Protein AF-A0A6P8B166-F1 (afdb_monomer_lite)

Sequence (391 aa):
MSSTETNGSGGVQPSQIFTATVAKPMTPKIVEPETPLGTGPDGIRLGSATDNTTDNTTAATTTEKQEQKETHPPATSTSTDAAAAATPKPNPPSAQLVPLTYYPLETQATLNRNLRRVTGKPYAKYFHTALHIYSDATEAIRSPMPQSGYLAPRQASKLLDRGHHAHENGWMELEDGGAYVASRTRFGRDVTGEMIRWWFWWHSLESERYALWFPHCHTRVVLASGAADRARLEDRSVPHVRKWLGVTHRVTEHIGAKELSVHLRFVDPALYGLPWDKLQAAGYEAAVCAEVRDGWEPRLKIGDFVHLWRRDPVTDELELRSRYWFGNEVRLDLPFGFKIPLDLPARLLGIKKMRAGASLAYEHFIHDQTEFTNLASFLPALYADWKAGKL

Secondary structure (DSSP, 8-state):
----------------------PPP---------------GGG--TT---------------------------------------PPPPPPPPP-EEE-----HHHHHHHHHHHHHHTTSTTGGG-----EEEHHHHHHTTSPPPGGG---GGGGGGGGSSS--S-SSEEEE-TTS-EEEEEEEEEESS--HHHHHHHHHHGGG-HHHHHHH-TTTEEEEEEPTTS--HHHHH-TTS-GGGGTTT-EEEEEEEETTEEEEEEEEEE-GGGGT--HHHHHHTTEEEEEEEEEEESS-TTEEEEEEEEEEEE-TTT--EEEEEEEEEEEEEEEE-GGG-EEE-HHHHHHTTHHHHHHSHHHHHHHHHHHHHHHHHHHHHHHHHHHHHHTT--

Organism: Pyricularia grisea (NCBI:txid148305)

Foldseek 3Di:
DDDDDDDDDDDDDDDDDPPPDPDDDDDPPPPPPPLPQFCFAVNNGDPDPDDDDDDDDDDDDDDDDDDDDDDDDDDDDDDDDPDDPDDPDPDPPDWDKDWDDDAAPQLVVLLVVLLVVLPPPLCSVLQDPGFIFTPVLVVQLPDADDPQLDDDLLRCLCVLPPDDDPPQAHKAQDPLLAIKGHHKEWLFQLDFLQLVLQLQLVQQVFQSSVCSLPSRWWRDKHWDPPQDDVVLSPDPVRRSCVRQAQTWIWTWTDLHNDIATKIWGWYGCVSSVCRNVSLVVSQWRHKTKTFIAHNVQRQWGFWIKIWTWGQDPPRSITMIIMMIIGLPQTWGQDPPRDIGGCSVVCSVVSVSNVPHHPSSRSSVSVVCRGSVNSCSVCSSVVVVCVVVVSD

Radius of gyration: 29.41 Å; chains: 1; bounding box: 62×79×112 Å

InterPro domains:
  IPR041526 DAPG hydrolase, PhiG domain [PF18089] (155-384)

Structure (mmCIF, N/CA/C/O backbone):
data_AF-A0A6P8B166-F1
#
_entry.id   AF-A0A6P8B166-F1
#
loop_
_atom_site.group_PDB
_atom_site.id
_atom_site.type_symbol
_atom_site.label_atom_id
_atom_site.label_alt_id
_atom_site.label_comp_id
_atom_site.label_asym_id
_atom_site.label_entity_id
_atom_site.label_seq_id
_atom_site.pdbx_PDB_ins_code
_atom_site.Cartn_x
_atom_site.Cartn_y
_atom_site.Cartn_z
_atom_site.occupancy
_atom_site.B_iso_or_equiv
_atom_site.auth_seq_id
_atom_site.auth_comp_id
_atom_site.auth_asym_id
_atom_site.auth_atom_id
_atom_site.pdbx_PDB_model_num
ATOM 1 N N . MET A 1 1 ? 1.717 21.945 -87.895 1.00 34.59 1 MET A N 1
ATOM 2 C CA . MET A 1 1 ? 1.555 21.281 -89.207 1.00 34.59 1 MET A CA 1
ATOM 3 C C . MET A 1 1 ? 0.876 19.947 -88.915 1.00 34.59 1 MET A C 1
ATOM 5 O O . MET A 1 1 ? 1.414 19.232 -88.086 1.00 34.59 1 MET A O 1
ATOM 9 N N . SER A 1 2 ? -0.442 19.847 -89.151 1.00 33.91 2 SER A N 1
ATOM 10 C CA . SER A 1 2 ? -1.089 18.998 -90.189 1.00 33.91 2 SER A CA 1
ATOM 11 C C . SER A 1 2 ? -0.674 17.513 -90.084 1.00 33.91 2 SER A C 1
ATOM 13 O O . SER A 1 2 ? 0.518 17.250 -90.034 1.00 33.91 2 SER A O 1
ATOM 15 N N . SER A 1 3 ? -1.536 16.488 -90.049 1.00 34.38 3 SER A N 1
ATOM 16 C CA . SER A 1 3 ? -2.859 16.302 -90.674 1.00 34.38 3 SER A CA 1
ATOM 17 C C . SER A 1 3 ? -3.545 15.030 -90.111 1.00 34.38 3 SER A C 1
ATOM 19 O O . SER A 1 3 ? -2.839 14.137 -89.658 1.00 34.38 3 SER A O 1
ATOM 21 N N . THR A 1 4 ? -4.889 15.000 -90.162 1.00 38.91 4 THR A N 1
ATOM 22 C CA . THR A 1 4 ? -5.850 13.905 -90.517 1.00 38.91 4 THR A CA 1
ATOM 23 C C . THR A 1 4 ? -5.433 12.418 -90.397 1.00 38.91 4 THR A C 1
ATOM 25 O O . THR A 1 4 ? -4.343 12.049 -90.799 1.00 38.91 4 THR A O 1
ATOM 28 N N . GLU A 1 5 ? -6.267 11.488 -89.903 1.00 32.88 5 GLU A N 1
ATOM 29 C CA . GLU A 1 5 ? -7.424 10.886 -90.612 1.00 32.88 5 GLU A CA 1
ATOM 30 C C . GLU A 1 5 ? -8.341 10.019 -89.698 1.00 32.88 5 GLU A C 1
ATOM 32 O O . GLU A 1 5 ? -8.107 9.842 -88.506 1.00 32.88 5 GLU A O 1
ATOM 37 N N . THR A 1 6 ? -9.428 9.528 -90.300 1.00 34.91 6 THR A N 1
ATOM 38 C CA . THR A 1 6 ? -10.750 9.131 -89.788 1.00 34.91 6 THR A CA 1
ATOM 39 C C . THR A 1 6 ? -11.013 7.630 -89.543 1.00 34.91 6 THR A C 1
ATOM 41 O O . THR A 1 6 ? -10.489 6.785 -90.253 1.00 34.91 6 THR A O 1
ATOM 44 N N . ASN A 1 7 ? -11.998 7.381 -88.661 1.00 34.12 7 ASN A N 1
ATOM 45 C CA . ASN A 1 7 ? -13.066 6.353 -88.625 1.00 34.12 7 ASN A CA 1
ATOM 46 C C . ASN A 1 7 ? -12.786 4.833 -88.674 1.00 34.12 7 ASN A C 1
ATOM 48 O O . ASN A 1 7 ? -12.279 4.287 -89.645 1.00 34.12 7 ASN A O 1
ATOM 52 N N . GLY A 1 8 ? -13.392 4.129 -87.705 1.00 30.88 8 GLY A N 1
ATOM 53 C CA . GLY A 1 8 ? -13.735 2.706 -87.778 1.00 30.88 8 GLY A CA 1
ATOM 54 C C . GLY A 1 8 ? -14.764 2.319 -86.708 1.00 30.88 8 GLY A C 1
ATOM 55 O O . GLY A 1 8 ? -14.473 2.357 -85.517 1.00 30.88 8 GLY A O 1
ATOM 56 N N . SER A 1 9 ? -15.982 1.988 -87.139 1.00 34.56 9 SER A N 1
ATOM 57 C CA . SER A 1 9 ? -17.125 1.576 -86.318 1.00 34.56 9 SER A CA 1
ATOM 58 C C . SER A 1 9 ? -16.973 0.156 -85.763 1.00 34.56 9 SER A C 1
ATOM 60 O O . SER A 1 9 ? -16.690 -0.767 -86.524 1.00 34.56 9 SER A O 1
ATOM 62 N N . GLY A 1 10 ? -17.293 -0.046 -84.485 1.00 32.69 10 GLY A N 1
ATOM 63 C CA . GLY A 1 10 ? -17.476 -1.370 -83.890 1.00 32.69 10 GLY A CA 1
ATOM 64 C C . GLY A 1 10 ? -18.588 -1.322 -82.850 1.00 32.69 10 GLY A C 1
ATOM 65 O O . GLY A 1 10 ? -18.404 -0.768 -81.771 1.00 32.69 10 GLY A O 1
ATOM 66 N N . GLY A 1 11 ? -19.759 -1.857 -83.199 1.00 36.03 11 GLY A N 1
ATOM 67 C CA . GLY A 1 11 ? -20.868 -2.027 -82.268 1.00 36.03 11 GLY A CA 1
ATOM 68 C C . GLY A 1 11 ? -20.544 -3.097 -81.229 1.00 36.03 11 GLY A C 1
ATOM 69 O O . GLY A 1 11 ? -20.101 -4.190 -81.577 1.00 36.03 11 GLY A O 1
ATOM 70 N N . VAL A 1 12 ? -20.797 -2.788 -79.958 1.00 37.41 12 VAL A N 1
ATOM 71 C CA . VAL A 1 12 ? -20.789 -3.758 -78.861 1.00 37.41 12 VAL A CA 1
ATOM 72 C C . VAL A 1 12 ? -22.050 -3.542 -78.022 1.00 37.41 12 VAL A C 1
ATOM 74 O O . VAL A 1 12 ? -22.443 -2.416 -77.730 1.00 37.41 12 VAL A O 1
ATOM 77 N N . GLN A 1 13 ? -22.700 -4.666 -77.733 1.00 38.34 13 GLN A N 1
ATOM 78 C CA . GLN A 1 13 ? -23.962 -4.877 -77.021 1.00 38.34 13 GLN A CA 1
ATOM 79 C C . GLN A 1 13 ? -24.104 -4.087 -75.702 1.00 38.34 13 GLN A C 1
ATOM 81 O O . GLN A 1 13 ? -23.103 -3.859 -75.023 1.00 38.34 13 GLN A O 1
ATOM 86 N N . PRO A 1 14 ? -25.335 -3.736 -75.276 1.00 38.47 14 PRO A N 1
ATOM 87 C CA . PRO A 1 14 ? -25.557 -3.117 -73.976 1.00 38.47 14 PRO A CA 1
ATOM 88 C C . PRO A 1 14 ? -25.315 -4.127 -72.844 1.00 38.47 14 PRO A C 1
ATOM 90 O O . PRO A 1 14 ? -26.039 -5.109 -72.683 1.00 38.47 14 PRO A O 1
ATOM 93 N N . SER A 1 15 ? -24.281 -3.861 -72.049 1.00 36.47 15 SER A N 1
ATOM 94 C CA . SER A 1 15 ? -23.961 -4.571 -70.812 1.00 36.47 15 SER A CA 1
ATOM 95 C C . SER A 1 15 ? -25.084 -4.409 -69.784 1.00 36.47 15 SER A C 1
ATOM 97 O O . SER A 1 15 ? -25.617 -3.317 -69.589 1.00 36.47 15 SER A O 1
ATOM 99 N N . GLN A 1 16 ? -25.425 -5.509 -69.115 1.00 37.88 16 GLN A N 1
ATOM 100 C CA . GLN A 1 16 ? -26.451 -5.595 -68.080 1.00 37.88 16 GLN A CA 1
ATOM 101 C C . GLN A 1 16 ? -26.250 -4.547 -66.974 1.00 37.88 16 GLN A C 1
ATOM 103 O O . GLN A 1 16 ? -25.177 -4.440 -66.379 1.00 37.88 16 GLN A O 1
ATOM 108 N N . ILE A 1 17 ? -27.317 -3.808 -66.669 1.00 35.22 17 ILE A N 1
ATOM 109 C CA . ILE A 1 17 ? -27.410 -2.955 -65.485 1.00 35.22 17 ILE A CA 1
ATOM 110 C C . ILE A 1 17 ? -27.415 -3.883 -64.264 1.00 35.22 17 ILE A C 1
ATOM 112 O O . ILE A 1 17 ? -28.421 -4.523 -63.966 1.00 35.22 17 ILE A O 1
ATOM 116 N N . PHE A 1 18 ? -26.284 -3.971 -63.564 1.00 32.66 18 PHE A N 1
ATOM 117 C CA . PHE A 1 18 ? -26.239 -4.546 -62.225 1.00 32.66 18 PHE A CA 1
ATOM 118 C C . PHE A 1 18 ? -26.915 -3.571 -61.260 1.00 32.66 18 PHE A C 1
ATOM 120 O O . PHE A 1 18 ? -26.363 -2.529 -60.906 1.00 32.66 18 PHE A O 1
ATOM 127 N N . THR A 1 19 ? -28.121 -3.912 -60.819 1.00 33.31 19 THR A N 1
ATOM 128 C CA . THR A 1 19 ? -28.750 -3.317 -59.641 1.00 33.31 19 THR A CA 1
ATOM 129 C C . THR A 1 19 ? -27.876 -3.640 -58.429 1.00 33.31 19 THR A C 1
ATOM 131 O O . THR A 1 19 ? -27.878 -4.761 -57.925 1.00 33.31 19 THR A O 1
ATOM 134 N N . ALA A 1 20 ? -27.084 -2.670 -57.974 1.00 33.62 20 ALA A N 1
ATOM 135 C CA . ALA A 1 20 ? -26.345 -2.784 -56.727 1.00 33.62 20 ALA A CA 1
ATOM 136 C C . ALA A 1 20 ? -27.331 -2.669 -55.558 1.00 33.62 20 ALA A C 1
ATOM 138 O O . ALA A 1 20 ? -27.774 -1.579 -55.194 1.00 33.62 20 ALA A O 1
ATOM 139 N N . THR A 1 21 ? -27.698 -3.805 -54.971 1.00 37.28 21 THR A N 1
ATOM 140 C CA . THR A 1 21 ? -28.404 -3.845 -53.691 1.00 37.28 21 THR A CA 1
ATOM 141 C C . THR A 1 21 ? -27.477 -3.262 -52.626 1.00 37.28 21 THR A C 1
ATOM 143 O O . THR A 1 21 ? -26.440 -3.845 -52.314 1.00 37.28 21 THR A O 1
ATOM 146 N N . VAL A 1 22 ? -27.829 -2.097 -52.077 1.00 38.44 22 VAL A N 1
ATOM 147 C CA . VAL A 1 22 ? -27.116 -1.487 -50.947 1.00 38.44 22 VAL A CA 1
ATOM 148 C C . VAL A 1 22 ? -27.220 -2.437 -49.756 1.00 38.44 22 VAL A C 1
ATOM 150 O O . VAL A 1 22 ? -28.282 -2.587 -49.150 1.00 38.44 22 VAL A O 1
ATOM 153 N N . ALA A 1 23 ? -26.117 -3.113 -49.439 1.00 39.59 23 ALA A N 1
ATOM 154 C CA . ALA A 1 23 ? -26.010 -3.906 -48.229 1.00 39.59 23 ALA A CA 1
ATOM 155 C C . ALA A 1 23 ? -26.160 -2.980 -47.013 1.00 39.59 23 ALA A C 1
ATOM 157 O O . ALA A 1 23 ? -25.505 -1.941 -46.913 1.00 39.59 23 ALA A O 1
ATOM 158 N N . LYS A 1 24 ? -27.048 -3.364 -46.092 1.00 42.44 24 LYS A N 1
ATOM 159 C CA . LYS A 1 24 ? -27.227 -2.714 -44.789 1.00 42.44 24 LYS A CA 1
ATOM 160 C C . LYS A 1 24 ? -25.854 -2.595 -44.104 1.00 42.44 24 LYS A C 1
ATOM 162 O O . LYS A 1 24 ? -25.122 -3.587 -44.111 1.00 42.44 24 LYS A O 1
ATOM 167 N N . PRO A 1 25 ? -25.493 -1.446 -43.504 1.00 34.75 25 PRO A N 1
ATOM 168 C CA . PRO A 1 25 ? -24.218 -1.321 -42.812 1.00 34.75 25 PRO A CA 1
ATOM 169 C C . PRO A 1 25 ? -24.157 -2.370 -41.698 1.00 34.75 25 PRO A C 1
ATOM 171 O O . PRO A 1 25 ? -24.988 -2.369 -40.788 1.00 34.75 25 PRO A O 1
ATOM 174 N N . MET A 1 26 ? -23.200 -3.297 -41.798 1.00 35.38 26 MET A N 1
ATOM 175 C CA . MET A 1 26 ? -22.862 -4.188 -40.695 1.00 35.38 26 MET A CA 1
ATOM 176 C C . MET A 1 26 ? -22.307 -3.314 -39.580 1.00 35.38 26 MET A C 1
ATOM 178 O O . MET A 1 26 ? -21.209 -2.772 -39.692 1.00 35.38 26 MET A O 1
ATOM 182 N N . THR A 1 27 ? -23.080 -3.165 -38.509 1.00 38.72 27 THR A N 1
ATOM 183 C CA . THR A 1 27 ? -22.590 -2.627 -37.248 1.00 38.72 27 THR A CA 1
ATOM 184 C C . THR A 1 27 ? -21.382 -3.475 -36.846 1.00 38.72 27 THR A C 1
ATOM 186 O O . THR A 1 27 ? -21.547 -4.690 -36.678 1.00 38.72 27 THR A O 1
ATOM 189 N N . PRO A 1 28 ? -20.167 -2.910 -36.735 1.00 33.69 28 PRO A N 1
ATOM 190 C CA . PRO A 1 28 ? -19.039 -3.678 -36.246 1.00 33.69 28 PRO A CA 1
ATOM 191 C C . PRO A 1 28 ? -19.404 -4.152 -34.841 1.00 33.69 28 PRO A C 1
ATOM 193 O O . PRO A 1 28 ? -19.696 -3.342 -33.960 1.00 33.69 28 PRO A O 1
ATOM 196 N N . LYS A 1 29 ? -19.447 -5.474 -34.640 1.00 33.88 29 LYS A N 1
ATOM 197 C CA . LYS A 1 29 ? -19.481 -6.034 -33.292 1.00 33.88 29 LYS A CA 1
ATOM 198 C C . LYS A 1 29 ? -18.194 -5.576 -32.625 1.00 33.88 29 LYS A C 1
ATOM 200 O O . LYS A 1 29 ? -17.115 -6.051 -32.970 1.00 33.88 29 LYS A O 1
ATOM 205 N N . ILE A 1 30 ? -18.329 -4.618 -31.717 1.00 37.41 30 ILE A N 1
ATOM 206 C CA . ILE A 1 30 ? -17.303 -4.281 -30.744 1.00 37.41 30 ILE A CA 1
ATOM 207 C C . ILE A 1 30 ? -17.119 -5.560 -29.933 1.00 37.41 30 ILE A C 1
ATOM 209 O O . ILE A 1 30 ? -17.937 -5.891 -29.080 1.00 37.41 30 ILE A O 1
ATOM 213 N N . VAL A 1 31 ? -16.105 -6.342 -30.289 1.00 35.16 31 VAL A N 1
ATOM 214 C CA . VAL A 1 31 ? -15.604 -7.386 -29.408 1.00 35.16 31 VAL A CA 1
ATOM 215 C C . VAL A 1 31 ? -14.833 -6.621 -28.349 1.00 35.16 31 VAL A C 1
ATOM 217 O O . VAL A 1 31 ? -13.711 -6.173 -28.587 1.00 35.16 31 VAL A O 1
ATOM 220 N N . GLU A 1 32 ? -15.499 -6.361 -27.226 1.00 36.31 32 GLU A N 1
ATOM 221 C CA . GLU A 1 32 ? -14.821 -5.891 -26.028 1.00 36.31 32 GLU A CA 1
ATOM 222 C C . GLU A 1 32 ? -13.654 -6.852 -25.761 1.00 36.31 32 GLU A C 1
ATOM 224 O O . GLU A 1 32 ? -13.850 -8.070 -25.819 1.00 36.31 32 GLU A O 1
ATOM 229 N N . PRO A 1 33 ? -12.427 -6.362 -25.522 1.00 31.62 33 PRO A N 1
ATOM 230 C CA . PRO A 1 33 ? -11.388 -7.237 -25.021 1.00 31.62 33 PRO A CA 1
ATOM 231 C C . PRO A 1 33 ? -11.876 -7.755 -23.669 1.00 31.62 33 PRO A C 1
ATOM 233 O O . PRO A 1 33 ? -11.967 -6.988 -22.709 1.00 31.62 33 PRO A O 1
ATOM 236 N N . GLU A 1 34 ? -12.228 -9.039 -23.609 1.00 37.00 34 GLU A N 1
ATOM 237 C CA . GLU A 1 34 ? -12.538 -9.706 -22.353 1.00 37.00 34 GLU A CA 1
ATOM 238 C C . GLU A 1 34 ? -11.286 -9.634 -21.479 1.00 37.00 34 GLU A C 1
ATOM 240 O O . GLU A 1 34 ? -10.325 -10.389 -21.635 1.00 37.00 34 GLU A O 1
ATOM 245 N N . THR A 1 35 ? -11.276 -8.671 -20.557 1.00 40.03 35 THR A N 1
ATOM 246 C CA . THR A 1 35 ? -10.473 -8.769 -19.341 1.00 40.03 35 THR A CA 1
ATOM 247 C C . THR A 1 35 ? -10.748 -10.163 -18.781 1.00 40.03 35 THR A C 1
ATOM 249 O O . THR A 1 35 ? -11.932 -10.484 -18.652 1.00 40.03 35 THR A O 1
ATOM 252 N N . PRO A 1 36 ? -9.736 -11.001 -18.485 1.00 41.47 36 PRO A N 1
ATOM 253 C CA . PRO A 1 36 ? -9.989 -12.325 -17.937 1.00 41.47 36 PRO A CA 1
ATOM 254 C C . PRO A 1 36 ? -10.938 -12.172 -16.752 1.00 41.47 36 PRO A C 1
ATOM 256 O O . PRO A 1 36 ? -10.601 -11.496 -15.778 1.00 41.47 36 PRO A O 1
ATOM 259 N N . LEU A 1 37 ? -12.152 -12.709 -16.894 1.00 49.22 37 LEU A N 1
ATOM 260 C CA . LEU A 1 37 ? -13.212 -12.640 -15.896 1.00 49.22 37 LEU A CA 1
ATOM 261 C C . LEU A 1 37 ? -12.778 -13.494 -14.703 1.00 49.22 37 LEU A C 1
ATOM 263 O O . LEU A 1 37 ? -13.140 -14.662 -14.574 1.00 49.22 37 LEU A O 1
ATOM 267 N N . GLY A 1 38 ? -11.934 -12.910 -13.855 1.00 55.28 38 GLY A N 1
ATOM 268 C CA . GLY A 1 38 ? -11.598 -13.445 -12.551 1.00 55.28 38 GLY A CA 1
ATOM 269 C C . GLY A 1 38 ? -12.845 -13.550 -11.688 1.00 55.28 38 GLY A C 1
ATOM 270 O O . GLY A 1 38 ? -13.886 -12.943 -11.951 1.00 55.28 38 GLY A O 1
ATOM 271 N N . THR A 1 39 ? -12.768 -14.361 -10.642 1.00 62.53 39 THR A N 1
ATOM 272 C CA . THR A 1 39 ? -13.801 -14.362 -9.610 1.00 62.53 39 THR A CA 1
ATOM 273 C C . THR A 1 39 ? -13.612 -13.218 -8.619 1.00 62.53 39 THR A C 1
ATOM 275 O O . THR A 1 39 ? -14.481 -13.046 -7.792 1.00 62.53 39 THR A O 1
ATOM 278 N N . GLY A 1 40 ? -12.525 -12.443 -8.673 1.00 67.50 40 GLY A N 1
ATOM 279 C CA . GLY A 1 40 ? -12.106 -11.512 -7.625 1.00 67.50 40 GLY A CA 1
ATOM 280 C C . GLY A 1 40 ? -11.800 -12.192 -6.283 1.00 67.50 40 GLY A C 1
ATOM 281 O O . GLY A 1 40 ? -12.029 -13.398 -6.127 1.00 67.50 40 GLY A O 1
ATOM 282 N N . PRO A 1 41 ? -11.239 -11.455 -5.304 1.00 69.19 41 PRO A N 1
ATOM 283 C CA . PRO A 1 41 ? -10.981 -11.992 -3.973 1.00 69.19 41 PRO A CA 1
ATOM 284 C C . PRO A 1 41 ? -12.269 -12.488 -3.305 1.00 69.19 41 PRO A C 1
ATOM 286 O O . PRO A 1 41 ? -13.332 -11.892 -3.464 1.00 69.19 41 PRO A O 1
ATOM 289 N N . ASP A 1 42 ? -12.174 -13.594 -2.573 1.00 74.12 42 ASP A N 1
ATOM 290 C CA . ASP A 1 42 ? -13.295 -14.354 -1.995 1.00 74.12 42 ASP A CA 1
ATOM 291 C C . ASP A 1 42 ? -14.365 -14.809 -3.010 1.00 74.12 42 ASP A C 1
ATOM 293 O O . ASP A 1 42 ? -15.489 -15.124 -2.630 1.00 74.12 42 ASP A O 1
ATOM 297 N N . GLY A 1 43 ? -14.050 -14.842 -4.307 1.00 70.25 43 GLY A N 1
ATOM 298 C CA . GLY A 1 43 ? -15.026 -15.202 -5.337 1.00 70.25 43 GLY A CA 1
ATOM 299 C C . GLY A 1 43 ? -15.989 -14.069 -5.729 1.00 70.25 43 GLY A C 1
ATOM 300 O O . GLY A 1 43 ? -16.907 -14.288 -6.520 1.00 70.25 43 GLY A O 1
ATOM 301 N N . ILE A 1 44 ? -15.762 -12.850 -5.223 1.00 74.44 44 ILE A N 1
ATOM 302 C CA . ILE A 1 44 ? -16.576 -11.660 -5.495 1.00 74.44 44 ILE A CA 1
ATOM 303 C C . ILE A 1 44 ? -16.127 -10.926 -6.767 1.00 74.44 44 ILE A C 1
ATOM 305 O O . ILE A 1 44 ? -15.071 -10.293 -6.807 1.00 74.44 44 ILE A O 1
ATOM 309 N N . ARG A 1 45 ? -17.000 -10.905 -7.781 1.00 72.06 45 ARG A N 1
ATOM 310 C CA . ARG A 1 45 ? -16.761 -10.226 -9.066 1.00 72.06 45 ARG A CA 1
ATOM 311 C C . ARG A 1 45 ? -17.160 -8.750 -9.072 1.00 72.06 45 ARG A C 1
ATOM 313 O O . ARG A 1 45 ? -18.158 -8.344 -8.474 1.00 72.06 45 ARG A O 1
ATOM 320 N N . LEU A 1 46 ? -16.432 -7.955 -9.860 1.00 64.25 46 LEU A N 1
ATOM 321 C CA . LEU A 1 46 ? -16.844 -6.600 -10.232 1.00 64.25 46 LEU A CA 1
ATOM 322 C C . LEU A 1 46 ? -18.193 -6.638 -10.966 1.00 64.25 46 LEU A C 1
ATOM 324 O O . LEU A 1 46 ? -18.353 -7.361 -11.944 1.00 64.25 46 LEU A O 1
ATOM 328 N N . GLY A 1 47 ? -19.161 -5.851 -10.494 1.00 53.31 47 GLY A N 1
ATOM 329 C CA . GLY A 1 47 ? -20.483 -5.743 -11.120 1.00 53.31 47 GLY A CA 1
ATOM 330 C C . GLY A 1 47 ? -21.474 -6.867 -10.793 1.00 53.31 47 GLY A C 1
ATOM 331 O O . GLY A 1 47 ? -22.628 -6.755 -11.199 1.00 53.31 47 GLY A O 1
ATOM 332 N N . SER A 1 48 ? -21.101 -7.905 -10.028 1.00 56.19 48 SER A N 1
ATOM 333 C CA . SER A 1 48 ? -22.094 -8.858 -9.512 1.00 56.19 48 SER A CA 1
ATOM 334 C C . SER A 1 48 ? -22.809 -8.250 -8.301 1.00 56.19 48 SER A C 1
ATOM 336 O O . SER A 1 48 ? -22.173 -7.789 -7.353 1.00 56.19 48 SER A O 1
ATOM 338 N N . ALA A 1 49 ? -24.141 -8.196 -8.329 1.00 48.25 49 ALA A N 1
ATOM 339 C CA . ALA A 1 49 ? -24.947 -7.676 -7.220 1.00 48.25 49 ALA A CA 1
ATOM 340 C C . ALA A 1 49 ? -25.324 -8.767 -6.198 1.00 48.25 49 ALA A C 1
ATOM 342 O O . ALA A 1 49 ? -25.888 -8.458 -5.154 1.00 48.25 49 ALA A O 1
ATOM 343 N N . THR A 1 50 ? -25.004 -10.033 -6.471 1.00 44.03 50 THR A N 1
ATOM 344 C CA . THR A 1 50 ? -25.535 -11.181 -5.728 1.00 44.03 50 THR A CA 1
ATOM 345 C C . THR A 1 50 ? -24.463 -12.228 -5.495 1.00 44.03 50 THR A C 1
ATOM 347 O O . THR A 1 50 ? -23.822 -12.643 -6.451 1.00 44.03 50 THR A O 1
ATOM 350 N N . ASP A 1 51 ? -24.323 -12.667 -4.247 1.00 38.59 51 ASP A N 1
ATOM 351 C CA . ASP A 1 51 ? -24.220 -14.092 -3.933 1.00 38.59 51 ASP A CA 1
ATOM 352 C C . ASP A 1 51 ? -25.005 -14.303 -2.639 1.00 38.59 51 ASP A C 1
ATOM 354 O O . ASP A 1 51 ? -24.549 -13.947 -1.553 1.00 38.59 51 ASP A O 1
ATOM 358 N N . ASN A 1 52 ? -26.233 -14.806 -2.780 1.00 32.59 52 ASN A N 1
ATOM 359 C CA . ASN A 1 52 ? -26.911 -15.455 -1.670 1.00 32.59 52 ASN A CA 1
ATOM 360 C C . ASN A 1 52 ? -26.261 -16.829 -1.516 1.00 32.59 52 ASN A C 1
ATOM 362 O O . ASN A 1 52 ? -26.137 -17.586 -2.475 1.00 32.59 52 ASN A O 1
ATOM 366 N N . THR A 1 53 ? -25.850 -17.130 -0.293 1.00 34.44 53 THR A N 1
ATOM 367 C CA . THR A 1 53 ? -25.439 -18.454 0.164 1.00 34.44 53 THR A CA 1
ATOM 368 C C . THR A 1 53 ? -26.445 -19.525 -0.232 1.00 34.44 53 THR A C 1
ATOM 370 O O . THR A 1 53 ? -27.609 -19.423 0.147 1.00 34.44 53 THR A O 1
ATOM 373 N N . THR A 1 54 ? -25.965 -20.559 -0.917 1.00 31.55 54 THR A N 1
ATOM 374 C CA . THR A 1 54 ? -26.094 -22.007 -0.651 1.00 31.55 54 THR A CA 1
ATOM 375 C C . THR A 1 54 ? -26.058 -22.745 -1.982 1.00 31.55 54 THR A C 1
ATOM 377 O O . THR A 1 54 ? -26.897 -22.499 -2.832 1.00 31.55 54 THR A O 1
ATOM 380 N N . ASP A 1 55 ? -25.108 -23.665 -2.144 1.00 28.14 55 ASP A N 1
ATOM 381 C CA . ASP A 1 55 ? -25.466 -24.959 -2.716 1.00 28.14 55 ASP A CA 1
ATOM 382 C C . ASP A 1 55 ? -24.502 -26.050 -2.247 1.00 28.14 55 ASP A C 1
ATOM 384 O O . ASP A 1 55 ? -23.326 -26.128 -2.603 1.00 28.14 55 ASP A O 1
ATOM 388 N N . ASN A 1 56 ? -25.064 -26.882 -1.374 1.00 32.56 56 ASN A N 1
ATOM 389 C CA . ASN A 1 56 ? -24.678 -28.260 -1.150 1.00 32.56 56 ASN A CA 1
ATOM 390 C C . ASN A 1 56 ? -25.114 -29.045 -2.389 1.00 32.56 56 ASN A C 1
ATOM 392 O O . ASN A 1 56 ? -26.314 -29.131 -2.646 1.00 32.56 56 ASN A O 1
ATOM 396 N N . THR A 1 57 ? -24.205 -29.707 -3.101 1.00 29.59 57 THR A N 1
ATOM 397 C CA . THR A 1 57 ? -24.599 -30.912 -3.845 1.00 29.59 57 THR A CA 1
ATOM 398 C C . THR A 1 57 ? -23.416 -31.852 -4.069 1.00 29.59 57 THR A C 1
ATOM 400 O O . THR A 1 57 ? -22.519 -31.615 -4.868 1.00 29.59 57 THR A O 1
ATOM 403 N N . THR A 1 58 ? -23.471 -32.937 -3.294 1.00 27.92 58 THR A N 1
ATOM 404 C CA . THR A 1 58 ? -23.234 -34.335 -3.683 1.00 27.92 58 THR A CA 1
ATOM 405 C C . THR A 1 58 ? -21.965 -34.699 -4.447 1.00 27.92 58 THR A C 1
ATOM 407 O O . THR A 1 58 ? -21.839 -34.515 -5.656 1.00 27.92 58 THR A O 1
ATOM 410 N N . ALA A 1 59 ? -21.115 -35.418 -3.715 1.00 28.34 59 ALA A N 1
ATOM 411 C CA . ALA A 1 59 ? -20.181 -36.402 -4.226 1.00 28.34 59 ALA A CA 1
ATOM 412 C C . ALA A 1 59 ? -20.849 -37.349 -5.241 1.00 28.34 59 ALA A C 1
ATOM 414 O O . ALA A 1 59 ? -21.833 -38.020 -4.925 1.00 28.34 59 ALA A O 1
ATOM 415 N N . ALA A 1 60 ? -20.265 -37.431 -6.435 1.00 27.62 60 ALA A N 1
ATOM 416 C CA . ALA A 1 60 ? -20.484 -38.519 -7.373 1.00 27.62 60 ALA A CA 1
ATOM 417 C C . ALA A 1 60 ? -19.250 -39.427 -7.352 1.00 27.62 60 ALA A C 1
ATOM 419 O O . ALA A 1 60 ? -18.178 -39.098 -7.861 1.00 27.62 60 ALA A O 1
ATOM 420 N N . THR A 1 61 ? -19.428 -40.570 -6.706 1.00 25.41 61 THR A N 1
ATOM 421 C CA . THR A 1 61 ? -18.545 -41.731 -6.700 1.00 25.41 61 THR A CA 1
ATOM 422 C C . THR A 1 61 ? -18.307 -42.202 -8.134 1.00 25.41 61 THR A C 1
ATOM 424 O O . THR A 1 61 ? -19.263 -42.501 -8.845 1.00 25.41 61 THR A O 1
ATOM 427 N N . THR A 1 62 ? -17.049 -42.312 -8.564 1.00 26.83 62 THR A N 1
ATOM 428 C CA . THR A 1 62 ? -16.699 -43.139 -9.728 1.00 26.83 62 THR A CA 1
ATOM 429 C C . THR A 1 62 ? -15.618 -44.119 -9.306 1.00 26.83 62 THR A C 1
ATOM 431 O O . THR A 1 62 ? -14.503 -43.735 -8.958 1.00 26.83 62 THR A O 1
ATOM 434 N N . THR A 1 63 ? -16.009 -45.386 -9.276 1.00 27.75 63 THR A N 1
ATOM 435 C CA . THR A 1 63 ? -15.203 -46.539 -8.893 1.00 27.75 63 THR A CA 1
ATOM 436 C C . THR A 1 63 ? -14.393 -47.032 -10.095 1.00 27.75 63 THR A C 1
ATOM 438 O O . THR A 1 63 ? -14.941 -47.220 -11.175 1.00 27.75 63 THR A O 1
ATOM 441 N N . GLU A 1 64 ? -13.097 -47.223 -9.845 1.00 27.83 64 GLU A N 1
ATOM 442 C CA . GLU A 1 64 ? -12.159 -48.217 -10.394 1.00 27.83 64 GLU A CA 1
ATOM 443 C C . GLU A 1 64 ? -12.047 -48.473 -11.909 1.00 27.83 64 GLU A C 1
ATOM 445 O O . GLU A 1 64 ? -12.954 -48.965 -12.575 1.00 27.83 64 GLU A O 1
ATOM 450 N N . LYS A 1 65 ? -10.792 -48.422 -12.374 1.00 26.86 65 LYS A N 1
ATOM 451 C CA . LYS A 1 65 ? -10.122 -49.649 -12.834 1.00 26.86 65 LYS A CA 1
ATOM 452 C C . LYS A 1 65 ? -8.612 -49.574 -12.595 1.00 26.86 65 LYS A C 1
ATOM 454 O O . LYS A 1 65 ? -7.905 -48.797 -13.228 1.00 26.86 65 LYS A O 1
ATOM 459 N N . GLN A 1 66 ? -8.149 -50.387 -11.646 1.00 27.67 66 GLN A N 1
ATOM 460 C CA . GLN A 1 66 ? -6.755 -50.799 -11.508 1.00 27.67 66 GLN A CA 1
ATOM 461 C C . GLN A 1 66 ? -6.422 -51.803 -12.613 1.00 27.67 66 GLN A C 1
ATOM 463 O O . GLN A 1 66 ? -7.186 -52.737 -12.848 1.00 27.67 66 GLN A O 1
ATOM 468 N N . GLU A 1 67 ? -5.251 -51.656 -13.222 1.00 29.48 67 GLU A N 1
ATOM 469 C CA . GLU A 1 67 ? -4.600 -52.735 -13.956 1.00 29.48 67 GLU A CA 1
ATOM 470 C C . GLU A 1 67 ? -3.201 -52.917 -13.359 1.00 29.48 67 GLU A C 1
ATOM 472 O O . GLU A 1 67 ? -2.330 -52.052 -13.456 1.00 29.48 67 GLU A O 1
ATOM 477 N N . GLN A 1 68 ? -3.040 -54.026 -12.637 1.00 27.62 68 GLN A N 1
ATOM 478 C CA . GLN A 1 68 ? -1.772 -54.511 -12.107 1.00 27.62 68 GLN A CA 1
ATOM 479 C C . GLN A 1 68 ? -0.957 -55.136 -13.241 1.00 27.62 68 GLN A C 1
ATOM 481 O O . GLN A 1 68 ? -1.466 -55.961 -13.999 1.00 27.62 68 GLN A O 1
ATOM 486 N N . LYS A 1 69 ? 0.341 -54.828 -13.293 1.00 29.64 69 LYS A N 1
ATOM 487 C CA . LYS A 1 69 ? 1.328 -55.714 -13.912 1.00 29.64 69 LYS A CA 1
ATOM 488 C C . LYS A 1 69 ? 2.613 -55.700 -13.089 1.00 29.64 69 LYS A C 1
ATOM 490 O O . LYS A 1 69 ? 3.244 -54.659 -12.923 1.00 29.64 69 LYS A O 1
ATOM 495 N N . GLU A 1 70 ? 2.945 -56.863 -12.542 1.00 29.03 70 GLU A N 1
ATOM 496 C CA . GLU A 1 70 ? 4.111 -57.125 -11.702 1.00 29.03 70 GLU A CA 1
ATOM 497 C C . GLU A 1 70 ? 5.413 -57.331 -12.512 1.00 29.03 70 GLU A C 1
ATOM 499 O O . GLU A 1 70 ? 5.418 -57.944 -13.579 1.00 29.03 70 GLU A O 1
ATOM 504 N N . THR A 1 71 ? 6.480 -56.736 -11.958 1.00 28.95 71 THR A N 1
ATOM 505 C CA . THR A 1 71 ? 7.890 -57.170 -11.770 1.00 28.95 71 THR A CA 1
ATOM 506 C C . THR A 1 71 ? 8.710 -57.864 -12.880 1.00 28.95 71 THR A C 1
ATOM 508 O O . THR A 1 71 ? 8.425 -58.970 -13.317 1.00 28.95 71 THR A O 1
ATOM 511 N N . HIS A 1 72 ? 9.887 -57.298 -13.209 1.00 30.91 72 HIS A N 1
ATOM 512 C CA . HIS A 1 72 ? 11.193 -57.626 -12.584 1.00 30.91 72 HIS A CA 1
ATOM 513 C C . HIS A 1 72 ? 12.359 -56.763 -13.154 1.00 30.91 72 HIS A C 1
ATOM 515 O O . HIS A 1 72 ? 12.226 -56.219 -14.249 1.00 30.91 72 HIS A O 1
ATOM 521 N N . PRO A 1 73 ? 13.479 -56.585 -12.410 1.00 38.94 73 PRO A N 1
ATOM 522 C CA . PRO A 1 73 ? 14.522 -55.579 -12.669 1.00 38.94 73 PRO A CA 1
ATOM 523 C C . PRO A 1 73 ? 15.679 -56.113 -13.534 1.00 38.94 73 PRO A C 1
ATOM 525 O O . PRO A 1 73 ? 15.818 -57.328 -13.686 1.00 38.94 73 PRO A O 1
ATOM 528 N N . PRO A 1 74 ? 16.585 -55.231 -14.005 1.00 34.94 74 PRO A N 1
ATOM 529 C CA . PRO A 1 74 ? 17.979 -55.479 -13.622 1.00 34.94 74 PRO A CA 1
ATOM 530 C C . PRO A 1 74 ? 18.882 -54.243 -13.418 1.00 34.94 74 PRO A C 1
ATOM 532 O O . PRO A 1 74 ? 18.684 -53.174 -13.984 1.00 34.94 74 PRO A O 1
ATOM 535 N N . ALA A 1 75 ? 19.954 -54.535 -12.675 1.00 30.28 75 ALA A N 1
ATOM 536 C CA . ALA A 1 75 ? 21.327 -54.041 -12.804 1.00 30.28 75 ALA A CA 1
ATOM 537 C C . ALA A 1 75 ? 21.676 -52.619 -12.329 1.00 30.28 75 ALA A C 1
ATOM 539 O O . ALA A 1 75 ? 21.641 -51.626 -13.047 1.00 30.28 75 ALA A O 1
ATOM 540 N N . THR A 1 76 ? 22.184 -52.616 -11.100 1.00 29.94 76 THR A N 1
ATOM 541 C CA . THR A 1 76 ? 23.237 -51.760 -10.554 1.00 29.94 76 THR A CA 1
ATOM 542 C C . THR A 1 76 ? 24.375 -51.497 -11.550 1.00 29.94 76 THR A C 1
ATOM 544 O O . THR A 1 76 ? 25.073 -52.420 -11.965 1.00 29.94 76 THR A O 1
ATOM 547 N N . SER A 1 77 ? 24.651 -50.222 -11.823 1.00 31.42 77 SER A N 1
ATOM 548 C CA . SER A 1 77 ? 25.976 -49.753 -12.235 1.00 31.42 77 SER A CA 1
ATOM 549 C C . SER A 1 77 ? 26.349 -48.536 -11.395 1.00 31.42 77 SER A C 1
ATOM 551 O O . SER A 1 77 ? 25.758 -47.465 -11.510 1.00 31.42 77 SER A O 1
ATOM 553 N N . THR A 1 78 ? 27.313 -48.737 -10.508 1.00 28.11 78 THR A N 1
ATOM 554 C CA . THR A 1 78 ? 27.954 -47.723 -9.674 1.00 28.11 78 THR A CA 1
ATOM 555 C C . THR A 1 78 ? 28.804 -46.788 -10.533 1.00 28.11 78 THR A C 1
ATOM 557 O O . THR A 1 78 ? 29.831 -47.217 -11.056 1.00 28.11 78 THR A O 1
ATOM 560 N N . SER A 1 79 ? 28.422 -45.514 -10.636 1.00 32.19 79 SER A N 1
ATOM 561 C CA . SER A 1 79 ? 29.331 -44.430 -11.022 1.00 32.19 79 SER A CA 1
ATOM 562 C C . SER A 1 79 ? 29.618 -43.568 -9.795 1.00 32.19 79 SER A C 1
ATOM 564 O O . SER A 1 79 ? 28.750 -42.860 -9.285 1.00 32.19 79 SER A O 1
ATOM 566 N N . THR A 1 80 ? 30.839 -43.674 -9.287 1.00 31.16 80 THR A N 1
ATOM 567 C CA . THR A 1 80 ? 31.401 -42.795 -8.264 1.00 31.16 80 THR A CA 1
ATOM 568 C C . THR A 1 80 ? 31.714 -41.436 -8.880 1.00 31.16 80 THR A C 1
ATOM 570 O O . THR A 1 80 ? 32.771 -41.283 -9.486 1.00 31.16 80 THR A O 1
ATOM 573 N N . ASP A 1 81 ? 30.829 -40.460 -8.688 1.00 33.12 81 ASP A N 1
ATOM 574 C CA . ASP A 1 81 ? 31.185 -39.046 -8.807 1.00 33.12 81 ASP A CA 1
ATOM 575 C C . ASP A 1 81 ? 31.306 -38.453 -7.404 1.00 33.12 81 ASP A C 1
ATOM 577 O O . ASP A 1 81 ? 30.348 -38.384 -6.629 1.00 33.12 81 ASP A O 1
ATOM 581 N N . ALA A 1 82 ? 32.532 -38.066 -7.064 1.00 33.47 82 ALA A N 1
ATOM 582 C CA . ALA A 1 82 ? 32.870 -37.369 -5.838 1.00 33.47 82 ALA A CA 1
ATOM 583 C C . ALA A 1 82 ? 32.279 -35.951 -5.879 1.00 33.47 82 ALA A C 1
ATOM 585 O O . ALA A 1 82 ? 32.932 -34.990 -6.282 1.00 33.47 82 ALA A O 1
ATOM 586 N N . ALA A 1 83 ? 31.023 -35.819 -5.454 1.00 32.84 83 ALA A N 1
ATOM 587 C CA . ALA A 1 83 ? 30.426 -34.530 -5.152 1.00 32.84 83 ALA A CA 1
ATOM 588 C C . ALA A 1 83 ? 31.071 -33.985 -3.871 1.00 32.84 83 ALA A C 1
ATOM 590 O O . ALA A 1 83 ? 30.836 -34.486 -2.770 1.00 32.84 83 ALA A O 1
ATOM 591 N N . ALA A 1 84 ? 31.909 -32.959 -4.025 1.00 33.78 84 ALA A N 1
ATOM 592 C CA . ALA A 1 84 ? 32.385 -32.146 -2.919 1.00 33.78 84 ALA A CA 1
ATOM 593 C C . ALA A 1 84 ? 31.170 -31.650 -2.120 1.00 33.78 84 ALA A C 1
ATOM 595 O O . ALA A 1 84 ? 30.348 -30.885 -2.628 1.00 33.78 84 ALA A O 1
ATOM 596 N N . ALA A 1 85 ? 31.042 -32.129 -0.883 1.00 32.66 85 ALA A N 1
ATOM 597 C CA . ALA A 1 85 ? 30.010 -31.709 0.045 1.00 32.66 85 ALA A CA 1
ATOM 598 C C . ALA A 1 85 ? 30.183 -30.211 0.325 1.00 32.66 85 ALA A C 1
ATOM 600 O O . ALA A 1 85 ? 31.017 -29.803 1.133 1.00 32.66 85 ALA A O 1
ATOM 601 N N . ALA A 1 86 ? 29.409 -29.384 -0.377 1.00 39.94 86 ALA A N 1
ATOM 602 C CA . ALA A 1 86 ? 29.229 -27.994 -0.012 1.00 39.94 86 ALA A CA 1
ATOM 603 C C . ALA A 1 86 ? 28.595 -27.981 1.380 1.00 39.94 86 ALA A C 1
ATOM 605 O O . ALA A 1 86 ? 27.478 -28.463 1.577 1.00 39.94 86 ALA A O 1
ATOM 606 N N . THR A 1 87 ? 29.337 -27.469 2.356 1.00 34.72 87 THR A N 1
ATOM 607 C CA . THR A 1 87 ? 28.815 -27.183 3.686 1.00 34.72 87 THR A CA 1
ATOM 608 C C . THR A 1 87 ? 27.535 -26.355 3.544 1.00 34.72 87 THR A C 1
ATOM 610 O O . THR A 1 87 ? 27.532 -25.363 2.804 1.00 34.72 87 THR A O 1
ATOM 613 N N . PRO A 1 88 ? 26.425 -26.741 4.202 1.00 39.12 88 PRO A N 1
ATOM 614 C CA . PRO A 1 88 ? 25.217 -25.936 4.179 1.00 39.12 88 PRO A CA 1
ATOM 615 C C . PRO A 1 88 ? 25.568 -24.554 4.729 1.00 39.12 88 PRO A C 1
ATOM 617 O O . PRO A 1 88 ? 26.089 -24.430 5.841 1.00 39.12 88 PRO A O 1
ATOM 620 N N . LYS A 1 89 ? 25.335 -23.513 3.920 1.00 36.56 89 LYS A N 1
ATOM 621 C CA . LYS A 1 89 ? 25.455 -22.130 4.384 1.00 36.56 89 LYS A CA 1
ATOM 622 C C . LYS A 1 89 ? 24.594 -21.993 5.646 1.00 36.56 89 LYS A C 1
ATOM 624 O O . LYS A 1 89 ? 23.467 -22.493 5.635 1.00 36.56 89 LYS A O 1
ATOM 629 N N . PRO A 1 90 ? 25.097 -21.357 6.717 1.00 37.56 90 PRO A N 1
ATOM 630 C CA . PRO A 1 90 ? 24.285 -21.119 7.901 1.00 37.56 90 PRO A CA 1
ATOM 631 C C . PRO A 1 90 ? 22.999 -20.407 7.479 1.00 37.56 90 PRO A C 1
ATOM 633 O O . PRO A 1 90 ? 23.042 -19.506 6.635 1.00 37.56 90 PRO A O 1
ATOM 636 N N . ASN A 1 91 ? 21.863 -20.841 8.036 1.00 43.75 91 ASN A N 1
ATOM 637 C CA . ASN A 1 91 ? 20.591 -20.161 7.825 1.00 43.75 91 ASN A CA 1
ATOM 638 C C . ASN A 1 91 ? 20.803 -18.666 8.105 1.00 43.75 91 ASN A C 1
ATOM 640 O O . ASN A 1 91 ? 21.396 -18.337 9.140 1.00 43.75 91 ASN A O 1
ATOM 644 N N . PRO A 1 92 ? 20.382 -17.765 7.200 1.00 52.12 92 PRO A N 1
ATOM 645 C CA . PRO A 1 92 ? 20.494 -16.342 7.462 1.00 52.12 92 PRO A CA 1
ATOM 646 C C 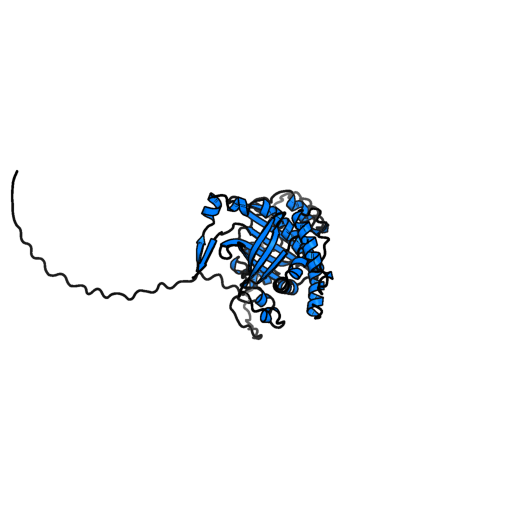. PRO A 1 92 ? 19.801 -16.030 8.798 1.00 52.12 92 PRO A C 1
ATOM 648 O O . PRO A 1 92 ? 18.770 -16.642 9.101 1.00 52.12 92 PRO A O 1
ATOM 651 N N . PRO A 1 93 ? 20.364 -15.126 9.619 1.00 57.50 93 PRO A N 1
ATOM 652 C CA . PRO A 1 93 ? 19.745 -14.751 10.882 1.00 57.50 93 PRO A CA 1
ATOM 653 C C . PRO A 1 93 ? 18.306 -14.290 10.634 1.00 57.50 93 PRO A C 1
ATOM 655 O O . PRO A 1 93 ? 18.025 -13.605 9.648 1.00 57.50 93 PRO A O 1
ATOM 658 N N . SER A 1 94 ? 17.391 -14.681 11.522 1.00 73.38 94 SER A N 1
ATOM 659 C CA . SER A 1 94 ? 15.994 -14.249 11.462 1.00 73.38 94 SER A CA 1
ATOM 660 C C . SER A 1 94 ? 15.933 -12.722 11.427 1.00 73.38 94 SER A C 1
ATOM 662 O O . SER A 1 94 ? 16.536 -12.074 12.285 1.00 73.38 94 SER A O 1
ATOM 664 N N . ALA A 1 95 ? 15.218 -12.155 10.452 1.00 84.12 95 ALA A N 1
ATOM 665 C CA . ALA A 1 95 ? 15.078 -10.709 10.324 1.00 84.12 95 ALA A CA 1
ATOM 666 C C . ALA A 1 95 ? 14.477 -10.111 11.607 1.00 84.12 95 ALA A C 1
ATOM 668 O O . ALA A 1 95 ? 13.483 -10.618 12.127 1.00 84.12 95 ALA A O 1
ATOM 669 N N . GLN A 1 96 ? 15.083 -9.041 12.115 1.00 92.44 96 GLN A N 1
ATOM 670 C CA . GLN A 1 96 ? 14.665 -8.372 13.349 1.00 92.44 96 GLN A CA 1
ATOM 671 C C . GLN A 1 96 ? 14.050 -7.014 13.029 1.00 92.44 96 GLN A C 1
ATOM 673 O O . GLN A 1 96 ? 14.413 -6.394 12.031 1.00 92.44 96 GLN A O 1
ATOM 678 N N . LEU A 1 97 ? 13.144 -6.535 13.880 1.00 95.94 97 LEU A N 1
ATOM 679 C CA . LEU A 1 97 ? 12.655 -5.163 13.785 1.00 95.94 97 LEU A CA 1
ATOM 680 C C . LEU A 1 97 ? 13.743 -4.195 14.245 1.00 95.94 97 LEU A C 1
ATOM 682 O O . LEU A 1 97 ? 14.311 -4.351 15.325 1.00 95.94 97 LEU A O 1
ATOM 686 N N . VAL A 1 98 ? 13.999 -3.179 13.432 1.00 96.75 98 VAL A N 1
ATOM 687 C CA . VAL A 1 98 ? 14.921 -2.086 13.736 1.00 96.75 98 VAL A CA 1
ATOM 688 C C . VAL A 1 98 ? 14.194 -0.751 13.585 1.00 96.75 98 VAL A C 1
ATOM 690 O O . VAL A 1 98 ? 13.314 -0.633 12.727 1.00 96.75 98 VAL A O 1
ATOM 693 N N . PRO A 1 99 ? 14.506 0.253 14.422 1.00 97.31 99 PRO A N 1
ATOM 694 C CA . PRO A 1 99 ? 13.835 1.544 14.351 1.00 97.31 99 PRO A CA 1
ATOM 695 C C . PRO A 1 99 ? 14.144 2.239 13.024 1.00 97.31 99 PRO A C 1
ATOM 697 O O . PRO A 1 99 ? 15.288 2.245 12.565 1.00 97.31 99 PRO A O 1
ATOM 700 N N . LEU A 1 100 ? 13.133 2.871 12.428 1.00 96.94 100 LEU A N 1
ATOM 701 C CA . LEU A 1 100 ? 13.342 3.787 11.314 1.00 96.94 100 LEU A CA 1
ATOM 702 C C . LEU A 1 100 ? 14.029 5.051 11.850 1.00 96.94 100 LEU A C 1
ATOM 704 O O . LEU A 1 100 ? 13.525 5.698 12.769 1.00 96.94 100 LEU A O 1
ATOM 708 N N . THR A 1 101 ? 15.191 5.390 11.294 1.00 96.19 101 THR A N 1
ATOM 709 C CA . THR A 1 101 ? 16.058 6.467 11.809 1.00 96.19 101 THR A CA 1
ATOM 710 C C . THR A 1 101 ? 16.061 7.730 10.955 1.00 96.19 101 THR A C 1
ATOM 712 O O . THR A 1 101 ? 16.580 8.756 11.392 1.00 96.19 101 THR A O 1
ATOM 715 N N . TYR A 1 102 ? 15.477 7.686 9.758 1.00 96.50 102 TYR A N 1
ATOM 716 C CA . TYR A 1 102 ? 15.398 8.828 8.856 1.00 96.50 102 TYR A CA 1
ATOM 717 C C . TYR A 1 102 ? 13.943 9.182 8.560 1.00 96.50 102 TYR A C 1
ATOM 719 O O . TYR A 1 102 ? 13.167 8.343 8.111 1.00 96.50 102 TYR A O 1
ATOM 727 N N . TYR A 1 103 ? 13.606 10.450 8.785 1.00 97.00 103 TYR A N 1
ATOM 728 C CA . TYR A 1 103 ? 12.299 11.027 8.496 1.00 97.00 103 TYR A CA 1
ATOM 729 C C . TYR A 1 103 ? 12.523 12.342 7.745 1.00 97.00 103 TYR A C 1
ATOM 731 O O . TYR A 1 103 ? 13.071 13.277 8.348 1.00 97.00 103 TYR A O 1
ATOM 739 N N . PRO A 1 104 ? 12.118 12.450 6.463 1.00 97.00 104 PRO A N 1
ATOM 740 C CA . PRO A 1 104 ? 12.228 13.699 5.717 1.00 97.00 104 PRO A CA 1
ATOM 741 C C . PRO A 1 104 ? 11.558 14.848 6.474 1.00 97.00 104 PRO A C 1
ATOM 743 O O . PRO A 1 104 ? 10.547 14.644 7.155 1.00 97.00 104 PRO A O 1
ATOM 746 N N . LEU A 1 105 ? 12.108 16.056 6.364 1.00 96.62 105 LEU A N 1
ATOM 747 C CA . LEU A 1 105 ? 11.667 17.212 7.150 1.00 96.62 105 LEU A CA 1
ATOM 748 C C . LEU A 1 105 ? 10.164 17.488 6.975 1.00 96.62 105 LEU A C 1
ATOM 750 O O . LEU A 1 105 ? 9.450 17.733 7.947 1.00 96.62 105 LEU A O 1
ATOM 754 N N . GLU A 1 106 ? 9.667 17.370 5.745 1.00 94.56 106 GLU A N 1
ATOM 755 C CA . GLU A 1 106 ? 8.268 17.577 5.372 1.00 94.56 106 GLU A CA 1
ATOM 756 C C . GLU A 1 106 ? 7.332 16.612 6.118 1.00 94.56 106 GLU A C 1
ATOM 758 O O . GLU A 1 106 ? 6.252 16.996 6.577 1.00 94.56 106 GLU A O 1
ATOM 763 N N . THR A 1 107 ? 7.774 15.369 6.325 1.00 97.62 107 THR A N 1
ATOM 764 C CA . THR A 1 107 ? 6.987 14.328 7.003 1.00 97.62 107 THR A CA 1
ATOM 765 C C . THR A 1 107 ? 6.850 14.578 8.508 1.00 97.62 107 THR A C 1
ATOM 767 O O . THR A 1 107 ? 5.865 14.177 9.126 1.00 97.62 107 THR A O 1
ATOM 770 N N . GLN A 1 108 ? 7.788 15.312 9.118 1.00 97.25 108 GLN A N 1
ATOM 771 C CA . GLN A 1 108 ? 7.705 15.694 10.533 1.00 97.25 108 GLN A CA 1
ATOM 772 C C . GLN A 1 108 ? 6.576 16.711 10.766 1.00 97.25 108 GLN A C 1
ATOM 774 O O . GLN A 1 108 ? 5.845 16.636 11.758 1.00 97.25 108 GLN A O 1
ATOM 779 N N . ALA A 1 109 ? 6.370 17.638 9.824 1.00 95.75 109 ALA A N 1
ATOM 780 C CA . ALA A 1 109 ? 5.227 18.549 9.861 1.00 95.75 109 ALA A CA 1
ATOM 781 C C . ALA A 1 109 ? 3.898 17.790 9.685 1.00 95.75 109 ALA A C 1
ATOM 783 O O . ALA A 1 109 ? 2.921 18.075 10.389 1.00 95.75 109 ALA A O 1
ATOM 784 N N . THR A 1 110 ? 3.875 16.789 8.798 1.00 97.62 110 THR A N 1
ATOM 785 C CA . THR A 1 110 ? 2.719 15.903 8.607 1.00 97.62 110 THR A CA 1
ATOM 786 C C . THR A 1 110 ? 2.394 15.097 9.861 1.00 97.62 110 THR A C 1
ATOM 788 O O . THR A 1 110 ? 1.224 15.081 10.246 1.00 97.62 110 THR A O 1
ATOM 791 N N . LEU A 1 111 ? 3.390 14.537 10.557 1.00 98.25 111 LEU A N 1
ATOM 792 C CA . LEU A 1 111 ? 3.182 13.865 11.843 1.00 98.25 111 LEU A CA 1
ATOM 793 C C . LEU A 1 111 ? 2.448 14.781 12.829 1.00 98.25 111 LEU A C 1
ATOM 795 O O . LEU A 1 111 ? 1.414 14.406 13.378 1.00 98.25 111 LEU A O 1
ATOM 799 N N . ASN A 1 112 ? 2.948 16.004 13.024 1.00 97.62 112 ASN A N 1
ATOM 800 C CA . ASN A 1 112 ? 2.351 16.961 13.957 1.00 97.62 112 ASN A CA 1
ATOM 801 C C . ASN A 1 112 ? 0.905 17.314 13.583 1.00 97.62 112 ASN A C 1
ATOM 803 O O . ASN A 1 112 ? 0.042 17.458 14.453 1.00 97.62 112 ASN A O 1
ATOM 807 N N . ARG A 1 113 ? 0.622 17.459 12.283 1.00 97.38 113 ARG A N 1
ATOM 808 C CA . ARG A 1 113 ? -0.737 17.676 11.772 1.00 97.38 113 ARG A CA 1
ATOM 809 C C . ARG A 1 113 ? -1.636 16.474 12.056 1.00 97.38 113 ARG A C 1
ATOM 811 O O . ARG A 1 113 ? -2.752 16.667 12.532 1.00 97.38 113 ARG A O 1
ATOM 818 N N . ASN A 1 114 ? -1.164 15.267 11.769 1.00 98.38 114 ASN A N 1
ATOM 819 C CA . ASN A 1 114 ? -1.926 14.037 11.948 1.00 98.38 114 ASN A CA 1
ATOM 820 C C . ASN A 1 114 ? -2.206 13.760 13.423 1.00 98.38 114 ASN A C 1
ATOM 822 O O . ASN A 1 114 ? -3.354 13.496 13.770 1.00 98.38 114 ASN A O 1
ATOM 826 N N . LEU A 1 115 ? -1.215 13.947 14.297 1.00 97.94 115 LEU A N 1
ATOM 827 C CA . LEU A 1 115 ? -1.375 13.803 15.741 1.00 97.94 115 LEU A CA 1
ATOM 828 C C . LEU A 1 115 ? -2.517 14.684 16.261 1.00 97.94 115 LEU A C 1
ATOM 830 O O . LEU A 1 115 ? -3.424 14.183 16.915 1.00 97.94 115 LEU A O 1
ATOM 834 N N . ARG A 1 116 ? -2.548 15.975 15.894 1.00 98.00 116 ARG A N 1
ATOM 835 C CA . ARG A 1 116 ? -3.635 16.888 16.303 1.00 98.00 116 ARG A CA 1
ATOM 836 C C . ARG A 1 116 ? -5.020 16.430 15.848 1.00 98.00 116 ARG A C 1
ATOM 838 O O . ARG A 1 116 ? -5.985 16.648 16.569 1.00 98.00 116 ARG A O 1
ATOM 845 N N . ARG A 1 117 ? -5.123 15.843 14.654 1.00 97.88 117 ARG A N 1
ATOM 846 C CA . ARG A 1 117 ? -6.400 15.390 14.076 1.00 97.88 117 ARG A CA 1
ATOM 847 C C . ARG A 1 117 ? -6.879 14.070 14.669 1.00 97.88 117 ARG A C 1
ATOM 849 O O . ARG A 1 117 ? -8.081 13.846 14.776 1.00 97.88 117 ARG A O 1
ATOM 856 N N . VAL A 1 118 ? -5.939 13.197 15.015 1.00 98.19 118 VAL A N 1
ATOM 857 C CA . VAL A 1 118 ? -6.223 11.889 15.604 1.00 98.19 118 VAL A CA 1
ATOM 858 C C . VAL A 1 118 ? -6.547 12.015 17.093 1.00 98.19 118 VAL A C 1
ATOM 860 O O . VAL A 1 118 ? -7.340 11.224 17.600 1.00 98.19 118 VAL A O 1
ATOM 863 N N . THR A 1 119 ? -6.010 13.016 17.798 1.00 97.38 119 THR A N 1
ATOM 864 C CA . THR A 1 119 ? -6.348 13.280 19.205 1.00 97.38 119 THR A CA 1
ATOM 865 C C . THR A 1 119 ? -7.863 13.338 19.420 1.00 97.38 119 THR A C 1
ATOM 867 O O . THR A 1 119 ? -8.575 14.093 18.764 1.00 97.38 119 THR A O 1
ATOM 870 N N . GLY A 1 120 ? -8.356 12.534 20.365 1.00 96.62 120 GLY A N 1
ATOM 871 C CA . GLY A 1 120 ? -9.780 12.445 20.703 1.00 96.62 120 GLY A CA 1
ATOM 872 C C . GLY A 1 120 ? -10.597 11.486 19.828 1.00 96.62 120 GLY A C 1
ATOM 873 O O . GLY A 1 120 ? -11.758 11.236 20.143 1.00 96.62 120 GLY A O 1
ATOM 874 N N . LYS A 1 121 ? -10.020 10.901 18.769 1.00 98.31 121 LYS A N 1
ATOM 875 C CA . LYS A 1 121 ? -10.663 9.811 18.020 1.00 98.31 121 LYS A CA 1
ATOM 876 C C . LYS A 1 121 ? -10.658 8.512 18.841 1.00 98.31 121 LYS A C 1
ATOM 878 O O . LYS A 1 121 ? -9.690 8.248 19.557 1.00 98.31 121 LYS A O 1
ATOM 883 N N . PRO A 1 122 ? -11.674 7.640 18.701 1.00 98.12 122 PRO A N 1
ATOM 884 C CA . PRO A 1 122 ? -11.769 6.409 19.496 1.00 98.12 122 PRO A CA 1
ATOM 885 C C . PRO A 1 122 ? -10.635 5.406 19.198 1.00 98.12 122 PRO A C 1
ATOM 887 O O . PRO A 1 122 ? -10.258 4.607 20.051 1.00 98.12 122 PRO A O 1
ATOM 890 N N . TYR A 1 123 ? -10.024 5.503 18.015 1.00 98.38 123 TYR A N 1
ATOM 891 C CA . TYR A 1 123 ? -8.869 4.712 17.582 1.00 98.38 123 TYR A CA 1
ATOM 892 C C . TYR A 1 123 ? -7.514 5.416 17.800 1.00 98.38 123 TYR A C 1
ATOM 894 O O . TYR A 1 123 ? -6.493 4.924 17.326 1.00 98.38 123 TYR A O 1
ATOM 902 N N . ALA A 1 124 ? -7.462 6.547 18.518 1.00 98.44 124 ALA A N 1
ATOM 903 C CA . ALA A 1 124 ? -6.228 7.323 18.696 1.00 98.44 124 ALA A CA 1
ATOM 904 C C . ALA A 1 124 ? -5.084 6.531 19.348 1.00 98.44 124 ALA A C 1
ATOM 906 O O . ALA A 1 124 ? -3.919 6.770 19.049 1.00 98.44 124 ALA A O 1
ATOM 907 N N . LYS A 1 125 ? -5.411 5.548 20.195 1.00 98.25 125 LYS A N 1
ATOM 908 C CA . LYS A 1 125 ? -4.429 4.666 20.843 1.00 98.25 125 LYS A CA 1
ATOM 909 C C . LYS A 1 125 ? -3.605 3.813 19.868 1.00 98.25 125 LYS A C 1
ATOM 911 O O . LYS A 1 125 ? -2.555 3.332 20.262 1.00 98.25 125 LYS A O 1
ATOM 916 N N . TYR A 1 126 ? -4.066 3.640 18.628 1.00 98.62 126 TYR A N 1
ATOM 917 C CA . TYR A 1 126 ? -3.354 2.903 17.578 1.00 98.62 126 TYR A CA 1
ATOM 918 C C . TYR A 1 126 ? -2.441 3.802 16.728 1.00 98.62 126 TYR A C 1
ATOM 920 O O . TYR A 1 126 ? -1.835 3.342 15.766 1.00 98.62 126 TYR A O 1
ATOM 928 N N . PHE A 1 127 ? -2.347 5.097 17.045 1.00 98.56 127 PHE A N 1
ATOM 929 C CA . PHE A 1 127 ? -1.463 6.029 16.351 1.00 98.56 127 PHE A CA 1
ATOM 930 C C . PHE A 1 127 ? -0.041 5.924 16.915 1.00 98.56 127 PHE A C 1
ATOM 932 O O . PHE A 1 127 ? 0.356 6.674 17.808 1.00 98.56 127 PHE A O 1
ATOM 939 N N . HIS A 1 128 ? 0.719 4.949 16.418 1.00 97.88 128 HIS A N 1
ATOM 940 C CA . HIS A 1 128 ? 2.079 4.665 16.875 1.00 97.88 128 HIS A CA 1
ATOM 941 C C . HIS A 1 128 ? 3.110 5.505 16.115 1.00 97.88 128 HIS A C 1
ATOM 943 O O . HIS A 1 128 ? 3.300 5.325 14.920 1.00 97.88 128 HIS A O 1
ATOM 949 N N . THR A 1 129 ? 3.820 6.405 16.796 1.00 96.31 129 THR A N 1
ATOM 950 C CA . THR A 1 129 ? 4.827 7.272 16.151 1.00 96.31 129 THR A CA 1
ATOM 951 C C . THR A 1 129 ? 6.218 6.642 16.057 1.00 96.31 129 THR A C 1
ATOM 953 O O . THR A 1 129 ? 7.047 7.102 15.279 1.00 96.31 129 THR A O 1
ATOM 956 N N . ALA A 1 130 ? 6.486 5.587 16.831 1.00 96.00 130 ALA A N 1
ATOM 957 C CA . ALA A 1 130 ? 7.733 4.833 16.771 1.00 96.00 130 ALA A CA 1
ATOM 958 C C . ALA A 1 130 ? 7.654 3.765 15.670 1.00 96.00 130 ALA A C 1
ATOM 960 O O . ALA A 1 130 ? 7.108 2.680 15.881 1.00 96.00 130 ALA A O 1
ATOM 961 N N . LEU A 1 131 ? 8.193 4.081 14.492 1.00 98.06 131 LEU A N 1
ATOM 962 C CA . LEU A 1 131 ? 8.134 3.207 13.320 1.00 98.06 131 LEU A CA 1
ATOM 963 C C . LEU A 1 131 ? 9.369 2.311 13.210 1.00 98.06 131 LEU A C 1
ATOM 965 O O . LEU A 1 131 ? 10.477 2.686 13.598 1.00 98.06 131 LEU A O 1
ATOM 969 N N . HIS A 1 132 ? 9.158 1.117 12.664 1.00 97.88 132 HIS A N 1
ATOM 970 C CA . HIS A 1 132 ? 10.175 0.084 12.507 1.00 97.88 132 HIS A CA 1
ATOM 971 C C . HIS A 1 132 ? 10.096 -0.526 11.109 1.00 97.88 132 HIS A C 1
ATOM 973 O O . HIS A 1 132 ? 9.042 -0.508 10.475 1.00 97.88 132 HIS A O 1
ATOM 979 N N . ILE A 1 133 ? 11.209 -1.101 10.668 1.00 97.06 133 ILE A N 1
ATOM 980 C CA . ILE A 1 133 ? 11.314 -1.936 9.469 1.00 97.06 133 ILE A CA 1
ATOM 981 C C . ILE A 1 133 ? 12.079 -3.214 9.817 1.00 97.06 133 ILE A C 1
ATOM 983 O O . ILE A 1 133 ? 12.766 -3.272 10.840 1.00 97.06 133 ILE A O 1
ATOM 987 N N . TYR A 1 134 ? 11.980 -4.247 8.984 1.00 95.81 134 TYR A N 1
ATOM 988 C CA . TYR A 1 134 ? 12.781 -5.456 9.170 1.00 95.81 134 TYR A CA 1
ATOM 989 C C . TYR A 1 134 ? 14.235 -5.243 8.723 1.00 95.81 134 TYR A C 1
ATOM 991 O O . TYR A 1 134 ? 14.524 -4.521 7.769 1.00 95.81 134 TYR A O 1
ATOM 999 N N . SER A 1 135 ? 15.177 -5.893 9.405 1.00 94.88 135 SER A N 1
ATOM 1000 C CA . SER A 1 135 ? 16.614 -5.735 9.163 1.00 94.88 135 SER A CA 1
ATOM 1001 C C . SER A 1 135 ? 17.037 -6.125 7.743 1.00 94.88 135 SER A C 1
ATOM 1003 O O . SER A 1 135 ? 17.978 -5.550 7.205 1.00 94.88 135 SER A O 1
ATOM 1005 N N . ASP A 1 136 ? 16.339 -7.052 7.089 1.00 93.44 136 ASP A N 1
ATOM 1006 C CA . ASP A 1 136 ? 16.603 -7.405 5.690 1.00 93.44 136 ASP A CA 1
ATOM 1007 C C . ASP A 1 136 ? 16.205 -6.294 4.701 1.00 93.44 136 ASP A C 1
ATOM 1009 O O . ASP A 1 136 ? 16.846 -6.149 3.660 1.00 93.44 136 ASP A O 1
ATOM 1013 N N . ALA A 1 137 ? 15.237 -5.439 5.046 1.00 94.25 137 ALA A N 1
ATOM 1014 C CA . ALA A 1 137 ? 14.963 -4.220 4.288 1.00 94.25 137 ALA A CA 1
ATOM 1015 C C . ALA A 1 137 ? 16.118 -3.210 4.390 1.00 94.25 137 ALA A C 1
ATOM 1017 O O . ALA A 1 137 ? 16.438 -2.548 3.403 1.00 94.25 137 ALA A O 1
ATOM 1018 N N . THR A 1 138 ? 16.805 -3.131 5.540 1.00 92.69 138 THR A N 1
ATOM 1019 C CA . THR A 1 138 ? 17.968 -2.231 5.698 1.00 92.69 138 THR A CA 1
ATOM 1020 C C . THR A 1 138 ? 19.169 -2.625 4.840 1.00 92.69 138 THR A C 1
ATOM 1022 O O . THR A 1 138 ? 19.982 -1.771 4.490 1.00 92.69 138 THR A O 1
ATOM 1025 N N . GLU A 1 139 ? 19.278 -3.899 4.465 1.00 90.81 139 GLU A N 1
ATOM 1026 C CA . GLU A 1 139 ? 20.277 -4.351 3.497 1.00 90.81 139 GLU A CA 1
ATOM 1027 C C . GLU A 1 139 ? 19.837 -4.007 2.066 1.00 90.81 139 GLU A C 1
ATOM 1029 O O . GLU A 1 139 ? 20.627 -3.470 1.289 1.00 90.81 139 GLU A O 1
ATOM 1034 N N . ALA A 1 140 ? 18.557 -4.211 1.738 1.00 95.31 140 ALA A N 1
ATOM 1035 C CA . ALA A 1 140 ? 18.004 -3.944 0.408 1.00 95.31 140 ALA A CA 1
ATOM 1036 C C . ALA A 1 140 ? 18.013 -2.454 0.000 1.00 95.31 140 ALA A C 1
ATOM 1038 O O . ALA A 1 140 ? 18.040 -2.142 -1.189 1.00 95.31 140 ALA A O 1
ATOM 1039 N N . ILE A 1 141 ? 18.030 -1.514 0.951 1.00 95.50 141 ILE A N 1
ATOM 1040 C CA . ILE A 1 141 ? 18.149 -0.076 0.639 1.00 95.50 141 ILE A CA 1
ATOM 1041 C C . ILE A 1 141 ? 19.569 0.344 0.223 1.00 95.50 141 ILE A C 1
ATOM 1043 O O . ILE A 1 141 ? 19.735 1.395 -0.386 1.00 95.50 141 ILE A O 1
ATOM 1047 N N . ARG A 1 142 ? 20.615 -0.443 0.506 1.00 95.69 142 ARG A N 1
ATOM 1048 C CA . ARG A 1 142 ? 22.009 0.001 0.287 1.00 95.69 142 ARG A CA 1
ATOM 1049 C C . ARG A 1 142 ? 22.408 0.110 -1.183 1.00 95.69 142 ARG A C 1
ATOM 1051 O O . ARG A 1 142 ? 23.347 0.831 -1.511 1.00 95.69 142 ARG A O 1
ATOM 1058 N N . SER A 1 143 ? 21.719 -0.605 -2.062 1.00 96.62 143 SER A N 1
ATOM 1059 C CA . SER A 1 143 ? 21.971 -0.603 -3.501 1.00 96.62 143 SER A CA 1
ATOM 1060 C C . SER A 1 143 ? 20.723 -1.058 -4.256 1.00 96.62 143 SER A C 1
ATOM 1062 O O . SER A 1 143 ? 19.959 -1.852 -3.705 1.00 96.62 143 SER A O 1
ATOM 1064 N N . PRO A 1 144 ? 20.525 -0.628 -5.514 1.00 97.56 144 PRO A N 1
ATOM 1065 C CA . PRO A 1 144 ? 19.441 -1.151 -6.336 1.00 97.56 144 PRO A CA 1
ATOM 1066 C C . PRO A 1 144 ? 19.583 -2.666 -6.532 1.00 97.56 144 PRO A C 1
ATOM 1068 O O . PRO A 1 144 ? 20.693 -3.204 -6.573 1.00 97.56 144 PRO A O 1
ATOM 1071 N N . MET A 1 145 ? 18.452 -3.354 -6.679 1.00 96.75 145 MET A N 1
ATOM 1072 C CA . MET A 1 145 ? 18.432 -4.785 -6.970 1.00 96.75 145 MET A CA 1
ATOM 1073 C C . MET A 1 145 ? 19.030 -5.070 -8.360 1.00 96.75 145 MET A C 1
ATOM 1075 O O . MET A 1 145 ? 18.932 -4.234 -9.264 1.00 96.75 145 MET A O 1
ATOM 1079 N N . PRO A 1 146 ? 19.619 -6.257 -8.586 1.00 96.31 146 PRO A N 1
ATOM 1080 C CA . PRO A 1 146 ? 20.056 -6.647 -9.921 1.00 96.31 146 PRO A CA 1
ATOM 1081 C C . PRO A 1 146 ? 18.857 -6.896 -10.848 1.00 96.31 146 PRO A C 1
ATOM 1083 O O . PRO A 1 146 ? 17.782 -7.284 -10.397 1.00 96.31 146 PRO A O 1
ATOM 1086 N N . GLN A 1 147 ? 19.076 -6.813 -12.165 1.00 95.94 147 GLN A N 1
ATOM 1087 C CA . GLN A 1 147 ? 18.045 -7.068 -13.187 1.00 95.94 147 GLN A CA 1
ATOM 1088 C C . GLN A 1 147 ? 17.347 -8.433 -13.037 1.00 95.94 147 GLN A C 1
ATOM 1090 O O . GLN A 1 147 ? 16.183 -8.576 -13.394 1.00 95.94 147 GLN A O 1
ATOM 1095 N N . SER A 1 148 ? 18.034 -9.437 -12.478 1.00 95.69 148 SER A N 1
ATOM 1096 C CA . SER A 1 148 ? 17.451 -10.757 -12.187 1.00 95.69 148 SER A CA 1
ATOM 1097 C C . SER A 1 148 ? 16.316 -10.731 -11.151 1.00 95.69 148 SER A C 1
ATOM 1099 O O . SER A 1 148 ? 15.561 -11.697 -11.065 1.00 95.69 148 SER A O 1
ATOM 1101 N N . GLY A 1 149 ? 16.184 -9.650 -10.374 1.00 95.81 149 GLY A N 1
ATOM 1102 C CA . GLY A 1 149 ? 15.076 -9.428 -9.444 1.00 95.81 149 GLY A CA 1
ATOM 1103 C C . GLY A 1 149 ? 13.832 -8.816 -10.082 1.00 95.81 149 GLY A C 1
ATOM 1104 O O . GLY A 1 149 ? 12.751 -8.887 -9.491 1.00 95.81 149 GLY A O 1
ATOM 1105 N N . TYR A 1 150 ? 13.946 -8.257 -11.290 1.00 97.75 150 TYR A N 1
ATOM 1106 C CA . TYR A 1 150 ? 12.807 -7.682 -11.990 1.00 97.75 150 TYR A CA 1
ATOM 1107 C C . TYR A 1 150 ? 11.823 -8.771 -12.430 1.00 97.75 150 TYR A C 1
ATOM 1109 O O . TYR A 1 150 ? 12.145 -9.641 -13.242 1.00 97.75 150 TYR A O 1
ATOM 1117 N N . LEU A 1 151 ? 10.591 -8.684 -11.931 1.00 97.62 151 LEU A N 1
ATOM 1118 C CA . LEU A 1 151 ? 9.468 -9.488 -12.394 1.00 97.62 151 LEU A CA 1
ATOM 1119 C C . LEU A 1 151 ? 8.552 -8.601 -13.229 1.00 97.62 151 LEU A C 1
ATOM 1121 O O . LEU A 1 151 ? 7.896 -7.723 -12.680 1.00 97.62 151 LEU A O 1
ATOM 1125 N N . ALA A 1 152 ? 8.476 -8.820 -14.540 1.00 96.81 152 ALA A N 1
ATOM 1126 C CA . ALA A 1 152 ? 7.577 -8.037 -15.386 1.00 96.81 152 ALA A CA 1
ATOM 1127 C C . ALA A 1 152 ? 6.097 -8.277 -15.008 1.00 96.81 152 ALA A C 1
ATOM 1129 O O . ALA A 1 152 ? 5.758 -9.400 -14.624 1.00 96.81 152 ALA A O 1
ATOM 1130 N N . PRO A 1 153 ? 5.180 -7.305 -15.203 1.00 94.88 153 PRO A N 1
ATOM 1131 C CA . PRO A 1 153 ? 3.758 -7.470 -14.870 1.00 94.88 153 PRO A CA 1
ATOM 1132 C C . PRO A 1 153 ? 3.121 -8.717 -15.500 1.00 94.88 153 PRO A C 1
ATOM 1134 O O . PRO A 1 153 ? 2.389 -9.455 -14.851 1.00 94.88 153 PRO A O 1
ATOM 1137 N N . ARG A 1 154 ? 3.472 -9.025 -16.757 1.00 94.94 154 ARG A N 1
ATOM 1138 C CA . ARG A 1 154 ? 2.995 -10.224 -17.478 1.00 94.94 154 ARG A CA 1
ATOM 1139 C C . ARG A 1 154 ? 3.480 -11.548 -16.879 1.00 94.94 154 ARG A C 1
ATOM 1141 O O . ARG A 1 154 ? 2.993 -12.605 -17.260 1.00 94.94 154 ARG A O 1
ATOM 1148 N N . GLN A 1 155 ? 4.468 -11.497 -15.993 1.00 96.62 155 GLN A N 1
ATOM 1149 C CA . GLN A 1 155 ? 5.027 -12.641 -15.282 1.00 96.62 155 GLN A CA 1
ATOM 1150 C C . GLN A 1 155 ? 4.571 -12.682 -13.818 1.00 96.62 155 GLN A C 1
ATOM 1152 O O . GLN A 1 155 ? 5.059 -13.526 -13.071 1.00 96.62 155 GLN A O 1
ATOM 1157 N N . ALA A 1 156 ? 3.644 -11.814 -13.392 1.00 97.19 156 ALA A N 1
ATOM 1158 C CA . ALA A 1 156 ? 3.176 -11.766 -12.008 1.00 97.19 156 ALA A CA 1
ATOM 1159 C C . ALA A 1 156 ? 2.608 -13.111 -11.520 1.00 97.19 156 ALA A C 1
ATOM 1161 O O . ALA A 1 156 ? 2.734 -13.417 -10.339 1.00 97.19 156 ALA A O 1
ATOM 1162 N N . SER A 1 157 ? 2.117 -13.977 -12.417 1.00 97.12 157 SER A N 1
ATOM 1163 C CA . SER A 1 157 ? 1.710 -15.353 -12.096 1.00 97.12 157 SER A CA 1
ATOM 1164 C C . SER A 1 157 ? 2.809 -16.202 -11.440 1.00 97.12 157 SER A C 1
ATOM 1166 O O . SER A 1 157 ? 2.482 -17.138 -10.721 1.00 97.12 157 SER A O 1
ATOM 1168 N N . LYS A 1 158 ? 4.100 -15.869 -11.611 1.00 97.62 158 LYS A N 1
ATOM 1169 C CA . LYS A 1 158 ? 5.212 -16.517 -10.883 1.00 97.62 158 LYS A CA 1
ATOM 1170 C C . LYS A 1 158 ? 5.148 -16.294 -9.371 1.00 97.62 158 LYS A C 1
ATOM 1172 O O . LYS A 1 158 ? 5.827 -16.975 -8.614 1.00 97.62 158 LYS A O 1
ATOM 1177 N N . LEU A 1 159 ? 4.353 -15.338 -8.888 1.00 97.75 159 LEU A N 1
ATOM 1178 C CA . LEU A 1 159 ? 4.111 -15.182 -7.453 1.00 97.75 159 LEU A CA 1
ATOM 1179 C C . LEU A 1 159 ? 3.367 -16.397 -6.869 1.00 97.75 159 LEU A C 1
ATOM 1181 O O . LEU A 1 159 ? 3.497 -16.642 -5.675 1.00 97.75 159 LEU A O 1
ATOM 1185 N N . LEU A 1 160 ? 2.692 -17.204 -7.696 1.00 97.38 160 LEU A N 1
ATOM 1186 C CA . LEU A 1 160 ? 2.081 -18.480 -7.298 1.00 97.38 160 LEU A CA 1
ATOM 1187 C C . LEU A 1 160 ? 3.108 -19.593 -7.036 1.00 97.38 160 LEU A C 1
ATOM 1189 O O . LEU A 1 160 ? 2.750 -20.624 -6.465 1.00 97.38 160 LEU A O 1
ATOM 1193 N N . ASP A 1 161 ? 4.364 -19.407 -7.454 1.00 95.81 161 ASP A N 1
ATOM 1194 C CA . ASP A 1 161 ? 5.419 -20.393 -7.245 1.00 95.81 161 ASP A CA 1
ATOM 1195 C C . ASP A 1 161 ? 5.640 -20.635 -5.743 1.00 95.81 161 ASP A C 1
ATOM 1197 O O . ASP A 1 161 ? 5.523 -19.736 -4.899 1.00 95.81 161 ASP A O 1
ATOM 1201 N N . ARG A 1 162 ? 5.976 -21.882 -5.398 1.00 92.12 162 ARG A N 1
ATOM 1202 C CA . ARG A 1 162 ? 6.270 -22.263 -4.013 1.00 92.12 162 ARG A CA 1
ATOM 1203 C C . ARG A 1 162 ? 7.524 -21.547 -3.512 1.00 92.12 162 ARG A C 1
ATOM 1205 O O . ARG A 1 162 ? 8.502 -21.403 -4.239 1.00 92.12 162 ARG A O 1
ATOM 1212 N N . GLY A 1 163 ? 7.512 -21.179 -2.232 1.00 91.94 163 GLY A N 1
ATOM 1213 C CA . GLY A 1 163 ? 8.638 -20.508 -1.586 1.00 91.94 163 GLY A CA 1
ATOM 1214 C C . GLY A 1 163 ? 8.775 -19.042 -1.997 1.00 91.94 163 GLY A C 1
ATOM 1215 O O . GLY A 1 163 ? 7.793 -18.379 -2.345 1.00 91.94 163 GLY A O 1
ATOM 1216 N N . HIS A 1 164 ? 9.992 -18.522 -1.898 1.00 94.25 164 HIS A N 1
ATOM 1217 C CA . HIS A 1 164 ? 10.322 -17.122 -2.162 1.00 94.25 164 HIS A CA 1
ATOM 1218 C C . HIS A 1 164 ? 11.151 -16.995 -3.435 1.00 94.25 164 HIS A C 1
ATOM 1220 O O . HIS A 1 164 ? 11.959 -17.866 -3.760 1.00 94.25 164 HIS A O 1
ATOM 1226 N N . HIS A 1 165 ? 10.969 -15.891 -4.153 1.00 94.31 165 HIS A N 1
ATOM 1227 C CA . HIS A 1 165 ? 11.880 -15.513 -5.229 1.00 94.31 165 HIS A CA 1
ATOM 1228 C C . HIS A 1 165 ? 13.231 -15.088 -4.645 1.00 94.31 165 HIS A C 1
ATOM 1230 O O . HIS A 1 165 ? 13.330 -14.716 -3.479 1.00 94.31 165 HIS A O 1
ATOM 1236 N N . ALA A 1 166 ? 14.279 -15.108 -5.471 1.00 92.56 166 ALA A N 1
ATOM 1237 C CA . ALA A 1 166 ? 15.621 -14.713 -5.036 1.00 92.56 166 ALA A CA 1
ATOM 1238 C C . ALA A 1 166 ? 15.672 -13.274 -4.483 1.00 92.56 166 ALA A C 1
ATOM 1240 O O . ALA A 1 166 ? 16.450 -12.995 -3.576 1.00 92.56 166 ALA A O 1
ATOM 1241 N N . HIS A 1 167 ? 14.818 -12.388 -5.008 1.00 94.56 167 HIS A N 1
ATOM 1242 C CA . HIS A 1 167 ? 14.739 -10.975 -4.638 1.00 94.56 167 HIS A CA 1
ATOM 1243 C C . HIS A 1 167 ? 13.308 -10.621 -4.219 1.00 94.56 167 HIS A C 1
ATOM 1245 O O . HIS A 1 167 ? 12.506 -10.157 -5.026 1.00 94.56 167 HIS A O 1
ATOM 1251 N N . GLU A 1 168 ? 12.964 -10.885 -2.957 1.00 96.25 168 GLU A N 1
ATOM 1252 C CA . GLU A 1 168 ? 11.673 -10.473 -2.376 1.00 96.25 168 GLU A CA 1
ATOM 1253 C C . GLU A 1 168 ? 11.679 -9.034 -1.844 1.00 96.25 168 GLU A C 1
ATOM 1255 O O . GLU A 1 168 ? 10.611 -8.458 -1.664 1.00 96.25 168 GLU A O 1
ATOM 1260 N N . ASN A 1 169 ? 12.864 -8.461 -1.617 1.00 97.75 169 ASN A N 1
ATOM 1261 C CA . ASN A 1 169 ? 13.070 -7.102 -1.127 1.00 97.75 169 ASN A CA 1
ATOM 1262 C C . ASN A 1 169 ? 14.063 -6.367 -2.030 1.00 97.75 169 ASN A C 1
ATOM 1264 O O . ASN A 1 169 ? 15.190 -6.828 -2.210 1.00 97.75 169 ASN A O 1
ATOM 1268 N N . GLY A 1 170 ? 13.659 -5.221 -2.574 1.00 97.75 170 GLY A N 1
ATOM 1269 C CA . GLY A 1 170 ? 14.539 -4.314 -3.295 1.00 97.75 170 GLY A CA 1
ATOM 1270 C C . GLY A 1 170 ? 13.802 -3.356 -4.225 1.00 97.75 170 GLY A C 1
ATOM 1271 O O . GLY A 1 170 ? 12.583 -3.395 -4.391 1.00 97.75 170 GLY A O 1
ATOM 1272 N N . TRP A 1 171 ? 14.586 -2.523 -4.894 1.00 98.56 171 TRP A N 1
ATOM 1273 C CA . TRP A 1 171 ? 14.115 -1.454 -5.767 1.00 98.56 171 TRP A CA 1
ATOM 1274 C C . TRP A 1 171 ? 15.059 -1.291 -6.958 1.00 98.56 171 TRP A C 1
ATOM 1276 O O . TRP A 1 171 ? 16.246 -1.599 -6.856 1.00 98.56 171 TRP A O 1
ATOM 1286 N N . MET A 1 172 ? 14.555 -0.800 -8.088 1.00 98.19 172 MET A N 1
ATOM 1287 C CA . MET A 1 172 ? 15.390 -0.431 -9.231 1.00 98.19 172 MET A CA 1
ATOM 1288 C C . MET A 1 172 ? 14.698 0.548 -10.182 1.00 98.19 172 MET A C 1
ATOM 1290 O O . MET A 1 172 ? 13.471 0.581 -10.285 1.00 98.19 172 MET A O 1
ATOM 1294 N N . GLU A 1 173 ? 15.509 1.303 -10.922 1.00 98.06 173 GLU A N 1
ATOM 1295 C CA . GLU A 1 173 ? 15.088 1.962 -12.162 1.00 98.06 173 GLU A CA 1
ATOM 1296 C C . GLU A 1 173 ? 15.133 0.950 -13.314 1.00 98.06 173 GLU A C 1
ATOM 1298 O O . GLU A 1 173 ? 16.051 0.135 -13.401 1.00 98.06 173 GLU A O 1
ATOM 1303 N N . LEU A 1 174 ? 14.140 1.006 -14.196 1.00 97.25 174 LEU A N 1
ATOM 1304 C CA . LEU A 1 174 ? 14.067 0.199 -15.410 1.00 97.25 174 LEU A CA 1
ATOM 1305 C C . LEU A 1 174 ? 14.713 0.942 -16.587 1.00 97.25 174 LEU A C 1
ATOM 1307 O O . LEU A 1 174 ? 14.747 2.170 -16.624 1.00 97.25 174 LEU A O 1
ATOM 1311 N N . GLU A 1 175 ? 15.174 0.202 -17.598 1.00 94.81 175 GLU A N 1
ATOM 1312 C CA . GLU A 1 175 ? 15.847 0.769 -18.783 1.00 94.81 175 GLU A CA 1
ATOM 1313 C C . GLU A 1 175 ? 14.995 1.790 -19.560 1.00 94.81 175 GLU A C 1
ATOM 1315 O O . GLU A 1 175 ? 15.519 2.661 -20.255 1.00 94.81 175 GLU A O 1
ATOM 1320 N N . ASP A 1 176 ? 13.670 1.694 -19.462 1.00 94.25 176 ASP A N 1
ATOM 1321 C CA . ASP A 1 176 ? 12.722 2.617 -20.086 1.00 94.25 176 ASP A CA 1
ATOM 1322 C C . ASP A 1 176 ? 12.402 3.856 -19.223 1.00 94.25 176 ASP A C 1
ATOM 1324 O O . ASP A 1 176 ? 11.543 4.665 -19.587 1.00 94.25 176 ASP A O 1
ATOM 1328 N N . GLY A 1 177 ? 13.089 4.008 -18.087 1.00 95.88 177 GLY A N 1
ATOM 1329 C CA . GLY A 1 177 ? 12.895 5.069 -17.104 1.00 95.88 177 GLY A CA 1
ATOM 1330 C C . GLY A 1 177 ? 11.769 4.810 -16.100 1.00 95.88 177 GLY A C 1
ATOM 1331 O O . GLY A 1 177 ? 11.483 5.693 -15.296 1.00 95.88 177 GLY A O 1
ATOM 1332 N N . GLY A 1 178 ? 11.094 3.658 -16.146 1.00 97.50 178 GLY A N 1
ATOM 1333 C CA . GLY A 1 178 ? 10.162 3.245 -15.097 1.00 97.50 178 GLY A CA 1
ATOM 1334 C C . GLY A 1 178 ? 10.869 2.856 -13.794 1.00 97.50 178 GLY A C 1
ATOM 1335 O O . GLY A 1 178 ? 12.096 2.894 -13.696 1.00 97.50 178 GLY A O 1
ATOM 1336 N N . ALA A 1 179 ? 10.091 2.420 -12.807 1.00 98.25 179 ALA A N 1
ATOM 1337 C CA . ALA A 1 179 ? 10.618 1.785 -11.604 1.00 98.25 179 ALA A CA 1
ATOM 1338 C C . ALA A 1 179 ? 9.907 0.489 -11.283 1.00 98.25 179 ALA A C 1
ATOM 1340 O O . ALA A 1 179 ? 8.724 0.298 -11.573 1.00 98.25 179 ALA A O 1
ATOM 1341 N N . TYR A 1 180 ? 10.653 -0.359 -10.593 1.00 98.69 180 TYR A N 1
ATOM 1342 C CA . TYR A 1 180 ? 10.147 -1.575 -10.009 1.00 98.69 180 TYR A CA 1
ATOM 1343 C C . TYR A 1 180 ? 10.544 -1.669 -8.540 1.00 98.69 180 TYR A C 1
ATOM 1345 O O . TYR A 1 180 ? 11.681 -1.368 -8.167 1.00 98.69 180 TYR A O 1
ATOM 1353 N N . VAL A 1 181 ? 9.593 -2.107 -7.720 1.00 98.81 181 VAL A N 1
ATOM 1354 C CA . VAL A 1 181 ? 9.801 -2.390 -6.300 1.00 98.81 181 VAL A CA 1
ATOM 1355 C C . VAL A 1 181 ? 9.251 -3.774 -5.995 1.00 98.81 181 VAL A C 1
ATOM 1357 O O . VAL A 1 181 ? 8.120 -4.095 -6.365 1.00 98.81 181 VAL A O 1
ATOM 1360 N N . ALA A 1 182 ? 10.048 -4.580 -5.301 1.00 98.69 182 ALA A N 1
ATOM 1361 C CA . ALA A 1 182 ? 9.613 -5.814 -4.666 1.00 98.69 182 ALA A CA 1
ATOM 1362 C C . ALA A 1 182 ? 9.760 -5.648 -3.158 1.00 98.69 182 ALA A C 1
ATOM 1364 O O . ALA A 1 182 ? 10.806 -5.206 -2.686 1.00 98.69 182 ALA A O 1
ATOM 1365 N N . SER A 1 183 ? 8.711 -5.978 -2.415 1.00 98.50 183 SER A N 1
ATOM 1366 C CA . SER A 1 183 ? 8.731 -5.865 -0.964 1.00 98.50 183 SER A CA 1
ATOM 1367 C C . SER A 1 183 ? 8.057 -7.063 -0.315 1.00 98.50 183 SER A C 1
ATOM 1369 O O . SER A 1 183 ? 7.019 -7.539 -0.784 1.00 98.50 183 SER A O 1
ATOM 1371 N N . ARG A 1 184 ? 8.660 -7.555 0.764 1.00 97.62 184 ARG A N 1
ATOM 1372 C CA . ARG A 1 184 ? 8.135 -8.606 1.625 1.00 97.62 184 ARG A CA 1
ATOM 1373 C C . ARG A 1 184 ? 8.119 -8.125 3.065 1.00 97.62 184 ARG A C 1
ATOM 1375 O O . ARG A 1 184 ? 9.167 -7.837 3.645 1.00 97.62 184 ARG A O 1
ATOM 1382 N N . THR A 1 185 ? 6.935 -8.158 3.660 1.00 97.06 185 THR A N 1
ATOM 1383 C CA . THR A 1 185 ? 6.687 -7.678 5.022 1.00 97.06 185 THR A CA 1
ATOM 1384 C C . THR A 1 185 ? 5.993 -8.766 5.826 1.00 97.06 185 THR A C 1
ATOM 1386 O O . THR A 1 185 ? 5.068 -9.411 5.336 1.00 97.06 185 THR A O 1
ATOM 1389 N N . ARG A 1 186 ? 6.439 -9.011 7.061 1.00 96.44 186 ARG A N 1
ATOM 1390 C CA . ARG A 1 186 ? 5.838 -10.035 7.924 1.00 96.44 186 ARG A CA 1
ATOM 1391 C C . ARG A 1 186 ? 4.698 -9.397 8.710 1.00 96.44 186 ARG A C 1
ATOM 1393 O O . ARG A 1 186 ? 4.876 -8.346 9.313 1.00 96.44 186 ARG A O 1
ATOM 1400 N N . PHE A 1 187 ? 3.539 -10.043 8.689 1.00 97.19 187 PHE A N 1
ATOM 1401 C CA . PHE A 1 187 ? 2.339 -9.640 9.423 1.00 97.19 187 PHE A CA 1
ATOM 1402 C C . PHE A 1 187 ? 2.116 -10.476 10.691 1.00 97.19 187 PHE A C 1
ATOM 1404 O O . PHE A 1 187 ? 1.253 -10.152 11.501 1.00 97.19 187 PHE A O 1
ATOM 1411 N N . GLY A 1 188 ? 2.914 -11.529 10.887 1.00 95.75 188 GLY A N 1
ATOM 1412 C CA . GLY A 1 188 ? 2.824 -12.404 12.049 1.00 95.75 188 GLY A CA 1
ATOM 1413 C C . GLY A 1 188 ? 1.649 -13.377 11.968 1.00 95.75 188 GLY A C 1
ATOM 1414 O O . GLY A 1 188 ? 0.983 -13.513 10.941 1.00 95.75 188 GLY A O 1
ATOM 1415 N N . ARG A 1 189 ? 1.424 -14.110 13.058 1.00 96.44 189 ARG A N 1
ATOM 1416 C CA . ARG A 1 189 ? 0.435 -15.198 13.108 1.00 96.44 189 ARG A CA 1
ATOM 1417 C C . ARG A 1 189 ? -0.987 -14.681 13.277 1.00 96.44 189 ARG A C 1
ATOM 1419 O O . ARG A 1 189 ? -1.896 -15.198 12.639 1.00 96.44 189 ARG A O 1
ATOM 1426 N N . ASP A 1 190 ? -1.140 -13.634 14.084 1.00 97.25 190 ASP A N 1
ATOM 1427 C CA . ASP A 1 190 ? -2.436 -13.137 14.556 1.00 97.25 190 ASP A CA 1
ATOM 1428 C C . ASP A 1 190 ? -3.211 -12.334 13.504 1.00 97.25 190 ASP A C 1
ATOM 1430 O O . ASP A 1 190 ? -4.404 -12.082 13.675 1.00 97.25 190 ASP A O 1
ATOM 1434 N N . VAL A 1 191 ? -2.556 -11.923 12.414 1.00 98.38 191 VAL A N 1
ATOM 1435 C CA . VAL A 1 191 ? -3.226 -11.253 11.297 1.00 98.38 191 VAL A CA 1
ATOM 1436 C C . VAL A 1 191 ? -3.813 -12.288 10.342 1.00 98.38 191 VAL A C 1
ATOM 1438 O O . VAL A 1 191 ? -3.122 -13.199 9.887 1.00 98.38 191 VAL A O 1
ATOM 1441 N N . THR A 1 192 ? -5.079 -12.094 9.973 1.00 98.25 192 THR A N 1
ATOM 1442 C CA . THR A 1 192 ? -5.792 -12.926 8.995 1.00 98.25 192 THR A CA 1
ATOM 1443 C C . THR A 1 192 ? -6.127 -12.141 7.730 1.00 98.25 192 THR A C 1
ATOM 1445 O O . THR A 1 192 ? -6.225 -10.909 7.746 1.00 98.25 192 THR A O 1
ATOM 1448 N N . GLY A 1 193 ? -6.397 -12.840 6.627 1.00 97.69 193 GLY A N 1
ATOM 1449 C CA . GLY A 1 193 ? -6.885 -12.208 5.401 1.00 97.69 193 GLY A CA 1
ATOM 1450 C C . GLY A 1 193 ? -8.176 -11.404 5.601 1.00 97.69 193 GLY A C 1
ATOM 1451 O O . GLY A 1 193 ? -8.359 -10.376 4.952 1.00 97.69 193 GLY A O 1
ATOM 1452 N N . GLU A 1 194 ? -9.052 -11.817 6.525 1.00 97.56 194 GLU A N 1
ATOM 1453 C CA . GLU A 1 194 ? -10.275 -11.074 6.867 1.00 97.56 194 GLU A CA 1
ATOM 1454 C C . GLU A 1 194 ? -9.943 -9.665 7.383 1.00 97.56 194 GLU A C 1
ATOM 1456 O O . GLU A 1 194 ? -10.534 -8.686 6.919 1.00 97.56 194 GLU A O 1
ATOM 1461 N N . MET A 1 195 ? -8.952 -9.551 8.276 1.00 98.69 195 MET A N 1
ATOM 1462 C CA . MET A 1 195 ? -8.483 -8.268 8.812 1.00 98.69 195 MET A CA 1
ATOM 1463 C C . MET A 1 195 ? -7.927 -7.367 7.710 1.00 98.69 195 MET A C 1
ATOM 1465 O O . MET A 1 195 ? -8.210 -6.170 7.692 1.00 98.69 195 MET A O 1
ATOM 1469 N N . ILE A 1 196 ? -7.178 -7.940 6.763 1.00 98.69 196 ILE A N 1
ATOM 1470 C CA . ILE A 1 196 ? -6.648 -7.206 5.609 1.00 98.69 196 ILE A CA 1
ATOM 1471 C C . ILE A 1 196 ? -7.791 -6.675 4.744 1.00 98.69 196 ILE A C 1
ATOM 1473 O O . ILE A 1 196 ? -7.861 -5.481 4.461 1.00 98.69 196 ILE A O 1
ATOM 1477 N N . ARG A 1 197 ? -8.733 -7.536 4.348 1.00 97.06 197 ARG A N 1
ATOM 1478 C CA . ARG A 1 197 ? -9.867 -7.122 3.509 1.00 97.06 197 ARG A CA 1
ATOM 1479 C C . ARG A 1 197 ? -10.719 -6.061 4.195 1.00 97.06 197 ARG A C 1
ATOM 1481 O O . ARG A 1 197 ? -11.217 -5.161 3.520 1.00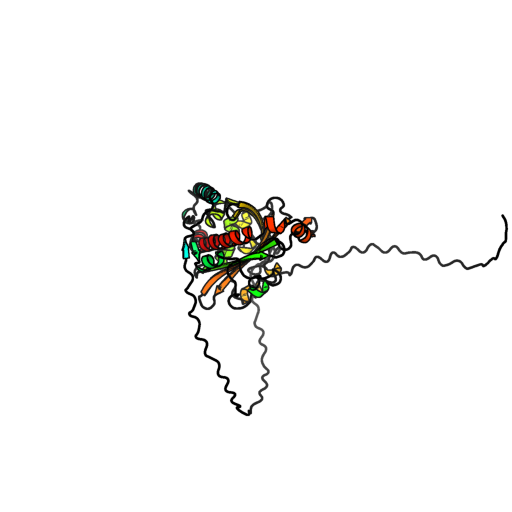 97.06 197 ARG A O 1
ATOM 1488 N N . TRP A 1 198 ? -10.886 -6.165 5.513 1.00 97.75 198 TRP A N 1
ATOM 1489 C CA . TRP A 1 198 ? -11.557 -5.158 6.326 1.00 97.75 198 TRP A CA 1
ATOM 1490 C C . TRP A 1 198 ? -10.829 -3.813 6.298 1.00 97.75 198 TRP A C 1
ATOM 1492 O O . TRP A 1 198 ? -11.447 -2.781 6.026 1.00 97.75 198 TRP A O 1
ATOM 1502 N N . TRP A 1 199 ? -9.517 -3.834 6.541 1.00 98.56 199 TRP A N 1
ATOM 1503 C CA . TRP A 1 199 ? -8.685 -2.639 6.611 1.00 98.56 199 TRP A CA 1
ATOM 1504 C C . TRP A 1 199 ? -8.865 -1.761 5.370 1.00 98.56 199 TRP A C 1
ATOM 1506 O O . TRP A 1 199 ? -9.147 -0.569 5.504 1.00 98.56 199 TRP A O 1
ATOM 1516 N N . PHE A 1 200 ? -8.798 -2.365 4.178 1.00 96.69 200 PHE A N 1
ATOM 1517 C CA . PHE A 1 200 ? -8.790 -1.652 2.897 1.00 96.69 200 PHE A CA 1
ATOM 1518 C C . PHE A 1 200 ? -10.061 -0.863 2.569 1.00 96.69 200 PHE A C 1
ATOM 1520 O O . PHE A 1 200 ? -9.975 0.088 1.804 1.00 96.69 200 PHE A O 1
ATOM 1527 N N . TRP A 1 201 ? -11.226 -1.167 3.147 1.00 95.00 201 TRP A N 1
ATOM 1528 C CA . TRP A 1 201 ? -12.371 -0.245 3.050 1.00 95.00 201 TRP A CA 1
ATOM 1529 C C . TRP A 1 201 ? -12.496 0.645 4.289 1.00 95.00 201 TRP A C 1
ATOM 1531 O O . TRP A 1 201 ? -12.938 1.786 4.193 1.00 95.00 201 TRP A O 1
ATOM 1541 N N . TRP A 1 202 ? -12.126 0.149 5.473 1.00 96.50 202 TRP A N 1
ATOM 1542 C CA . TRP A 1 202 ? -12.340 0.881 6.718 1.00 96.50 202 TRP A CA 1
ATOM 1543 C C . TRP A 1 202 ? -11.458 2.128 6.819 1.00 96.50 202 TRP A C 1
ATOM 1545 O O . TRP A 1 202 ? -11.935 3.180 7.260 1.00 96.50 202 TRP A O 1
ATOM 1555 N N . HIS A 1 203 ? -10.196 2.036 6.383 1.00 96.94 203 HIS A N 1
ATOM 1556 C CA . HIS A 1 203 ? -9.251 3.151 6.449 1.00 96.94 203 HIS A CA 1
ATOM 1557 C C . HIS A 1 203 ? -9.622 4.299 5.502 1.00 96.94 203 HIS A C 1
ATOM 1559 O O . HIS A 1 203 ? -9.200 5.432 5.724 1.00 96.94 203 HIS A O 1
ATOM 1565 N N . SER A 1 204 ? -10.383 4.027 4.435 1.00 94.31 204 SER A N 1
ATOM 1566 C CA . SER A 1 204 ? -10.678 5.010 3.386 1.00 94.31 204 SER A CA 1
ATOM 1567 C C . SER A 1 204 ? -11.827 5.957 3.732 1.00 94.31 204 SER A C 1
ATOM 1569 O O . SER A 1 204 ? -12.018 6.970 3.057 1.00 94.31 204 SER A O 1
ATOM 1571 N N . LEU A 1 205 ? -12.556 5.671 4.816 1.00 93.75 205 LEU A N 1
ATOM 1572 C CA . LEU A 1 205 ? -13.689 6.473 5.283 1.00 93.75 205 LEU A CA 1
ATOM 1573 C C . LEU A 1 205 ? -13.287 7.744 6.042 1.00 93.75 205 LEU A C 1
ATOM 1575 O O . LEU A 1 205 ? -14.057 8.705 6.071 1.00 93.75 205 LEU A O 1
ATOM 1579 N N . GLU A 1 206 ? -12.107 7.765 6.664 1.00 96.06 206 GLU A N 1
ATOM 1580 C CA . GLU A 1 206 ? -11.603 8.913 7.423 1.00 96.06 206 GLU A CA 1
ATOM 1581 C C . GLU A 1 206 ? -10.085 9.031 7.250 1.00 96.06 206 GLU A C 1
ATOM 1583 O O . GLU A 1 206 ? -9.339 8.074 7.451 1.00 96.06 206 GLU A O 1
ATOM 1588 N N . SER A 1 207 ? -9.596 10.230 6.935 1.00 98.31 207 SER A N 1
ATOM 1589 C CA . SER A 1 207 ? -8.157 10.470 6.740 1.00 98.31 207 SER A CA 1
ATOM 1590 C C . SER A 1 207 ? -7.325 10.243 8.004 1.00 98.31 207 SER A C 1
ATOM 1592 O O . SER A 1 207 ? -6.159 9.881 7.918 1.00 98.31 207 SER A O 1
ATOM 1594 N N . GLU A 1 208 ? -7.924 10.395 9.181 1.00 98.62 208 GLU A N 1
ATOM 1595 C CA . GLU A 1 208 ? -7.312 10.068 10.466 1.00 98.62 208 GLU A CA 1
ATOM 1596 C C . GLU A 1 208 ? -7.080 8.558 10.632 1.00 98.62 208 GLU A C 1
ATOM 1598 O O . GLU A 1 208 ? -6.126 8.173 11.298 1.00 98.62 208 GLU A O 1
ATOM 1603 N N . ARG A 1 209 ? -7.912 7.703 10.016 1.00 98.56 209 ARG A N 1
ATOM 1604 C CA . ARG A 1 209 ? -7.692 6.246 9.985 1.00 98.56 209 ARG A CA 1
ATOM 1605 C C . ARG A 1 209 ? -6.538 5.903 9.056 1.00 98.56 209 ARG A C 1
ATOM 1607 O O . ARG A 1 209 ? -5.670 5.124 9.429 1.00 98.56 209 ARG A O 1
ATOM 1614 N N . TYR A 1 210 ? -6.492 6.534 7.881 1.00 98.75 210 TYR A N 1
ATOM 1615 C CA . TYR A 1 210 ? -5.373 6.390 6.948 1.00 98.75 210 TYR A CA 1
ATOM 1616 C C . TYR A 1 210 ? -4.039 6.807 7.577 1.00 98.75 210 TYR A C 1
ATOM 1618 O O . TYR A 1 210 ? -3.029 6.132 7.393 1.00 98.75 210 TYR A O 1
ATOM 1626 N N . ALA A 1 211 ? -4.054 7.858 8.400 1.00 98.75 211 ALA A N 1
ATOM 1627 C CA . ALA A 1 211 ? -2.888 8.316 9.143 1.00 98.75 211 ALA A CA 1
ATOM 1628 C C . ALA A 1 211 ? -2.384 7.318 10.205 1.00 98.75 211 ALA A C 1
ATOM 1630 O O . ALA A 1 211 ? -1.216 7.397 10.565 1.00 98.75 211 ALA A O 1
ATOM 1631 N N . LEU A 1 212 ? -3.200 6.370 10.695 1.00 98.81 212 LEU A N 1
ATOM 1632 C CA . LEU A 1 212 ? -2.716 5.306 11.596 1.00 98.81 212 LEU A CA 1
ATOM 1633 C C . LEU A 1 212 ? -1.674 4.419 10.907 1.00 98.81 212 LEU A C 1
ATOM 1635 O O . LEU A 1 212 ? -0.743 3.945 11.548 1.00 98.81 212 LEU A O 1
ATOM 1639 N N . TRP A 1 213 ? -1.843 4.205 9.602 1.00 98.75 213 TRP A N 1
ATOM 1640 C CA . TRP A 1 213 ? -1.028 3.299 8.799 1.00 98.75 213 TRP A CA 1
ATOM 1641 C C . TRP A 1 213 ? 0.393 3.824 8.620 1.00 98.75 213 TRP A C 1
ATOM 1643 O O . TRP A 1 213 ? 1.351 3.115 8.918 1.00 98.75 213 TRP A O 1
ATOM 1653 N N . PHE A 1 214 ? 0.528 5.096 8.244 1.00 98.69 214 PHE A N 1
ATOM 1654 C CA . PHE A 1 214 ? 1.817 5.773 8.195 1.00 98.69 214 PHE A CA 1
ATOM 1655 C C . PHE A 1 214 ? 1.697 7.206 8.742 1.00 98.69 214 PHE A C 1
ATOM 1657 O O . PHE A 1 214 ? 1.491 8.158 7.981 1.00 98.69 214 PHE A O 1
ATOM 1664 N N . PRO A 1 215 ? 1.878 7.392 10.064 1.00 98.56 215 PRO A N 1
ATOM 1665 C CA . PRO A 1 215 ? 1.690 8.670 10.762 1.00 98.56 215 PRO A CA 1
ATOM 1666 C C . PRO A 1 215 ? 2.414 9.870 10.159 1.00 98.56 215 PRO A C 1
ATOM 1668 O O . PRO A 1 215 ? 1.884 10.983 10.166 1.00 98.56 215 PRO A O 1
ATOM 1671 N N . HIS A 1 216 ? 3.611 9.637 9.628 1.00 98.44 216 HIS A N 1
ATOM 1672 C CA . HIS A 1 216 ? 4.473 10.656 9.038 1.00 98.44 216 HIS A CA 1
ATOM 1673 C C . HIS A 1 216 ? 4.107 11.010 7.590 1.00 98.44 216 HIS A C 1
ATOM 1675 O O . HIS A 1 216 ? 4.390 12.125 7.156 1.00 98.44 216 HIS A O 1
ATOM 1681 N N . CYS A 1 217 ? 3.475 10.102 6.842 1.00 98.44 217 CYS A N 1
ATOM 1682 C CA . CYS A 1 217 ? 3.353 10.238 5.389 1.00 98.44 217 CYS A CA 1
ATOM 1683 C C . CYS A 1 217 ? 1.914 10.360 4.898 1.00 98.44 217 CYS A C 1
ATOM 1685 O O . CYS A 1 217 ? 1.670 11.113 3.961 1.00 98.44 217 CYS A O 1
ATOM 1687 N N . HIS A 1 218 ? 0.954 9.677 5.518 1.00 98.62 218 HIS A N 1
ATOM 1688 C CA . HIS A 1 218 ? -0.429 9.631 5.043 1.00 98.62 218 HIS A CA 1
ATOM 1689 C C . HIS A 1 218 ? -1.198 10.885 5.453 1.00 98.62 218 HIS A C 1
ATOM 1691 O O . HIS A 1 218 ? -1.443 11.115 6.637 1.00 98.62 218 HIS A O 1
ATOM 1697 N N . THR A 1 219 ? -1.589 11.721 4.488 1.00 97.81 219 THR A N 1
ATOM 1698 C CA . THR A 1 219 ? -2.177 13.041 4.781 1.00 97.81 219 THR A CA 1
ATOM 1699 C C . THR A 1 219 ? -3.686 13.058 4.586 1.00 97.81 219 THR A C 1
ATOM 1701 O O . THR A 1 219 ? -4.432 13.634 5.396 1.00 97.81 219 THR A O 1
ATOM 1704 N N . ARG A 1 220 ? -4.151 12.417 3.511 1.00 97.88 220 ARG A N 1
ATOM 1705 C CA . ARG A 1 220 ? -5.556 12.413 3.121 1.00 97.88 220 ARG A CA 1
ATOM 1706 C C . ARG A 1 220 ? -5.910 11.163 2.332 1.00 97.88 220 ARG A C 1
ATOM 1708 O O . ARG A 1 220 ? -5.181 10.763 1.436 1.00 97.88 220 ARG A O 1
ATOM 1715 N N . VAL A 1 221 ? -7.098 10.639 2.601 1.00 96.56 221 VAL A N 1
ATOM 1716 C CA . VAL A 1 221 ? -7.810 9.706 1.725 1.00 96.56 221 VAL A CA 1
ATOM 1717 C C . VAL A 1 221 ? -9.242 10.188 1.554 1.00 96.56 221 VAL A C 1
ATOM 1719 O O . VAL A 1 221 ? -9.861 10.679 2.503 1.00 96.56 221 VAL A O 1
ATOM 1722 N N . VAL A 1 222 ? -9.753 10.077 0.332 1.00 93.44 222 VAL A N 1
ATOM 1723 C CA . VAL A 1 222 ? -11.174 10.220 0.018 1.00 93.44 222 VAL A CA 1
ATOM 1724 C C . VAL A 1 222 ? -11.574 9.172 -1.011 1.00 93.44 222 VAL A C 1
ATOM 1726 O O . VAL A 1 222 ? -10.784 8.800 -1.880 1.00 93.44 222 VAL A O 1
ATOM 1729 N N . LEU A 1 223 ? -12.822 8.730 -0.953 1.00 90.56 223 LEU A N 1
ATOM 1730 C CA . LEU A 1 223 ? -13.421 7.956 -2.033 1.00 90.56 223 LEU A CA 1
ATOM 1731 C C . LEU A 1 223 ? -13.674 8.890 -3.219 1.00 90.56 223 LEU A C 1
ATOM 1733 O O . LEU A 1 223 ? -14.211 9.986 -3.039 1.00 90.56 223 LEU A O 1
ATOM 1737 N N . ALA A 1 224 ? -13.278 8.485 -4.426 1.00 80.94 224 ALA A N 1
ATOM 1738 C CA . ALA A 1 224 ? -13.600 9.252 -5.624 1.00 80.94 224 ALA A CA 1
ATOM 1739 C C . ALA A 1 224 ? -15.129 9.382 -5.782 1.00 80.94 224 ALA A C 1
ATOM 1741 O O . ALA A 1 224 ? -15.891 8.514 -5.355 1.00 80.94 224 ALA A O 1
ATOM 1742 N N . SER A 1 225 ? -15.599 10.481 -6.375 1.00 64.56 225 SER A N 1
ATOM 1743 C CA . SER A 1 225 ? -17.034 10.748 -6.520 1.00 64.56 225 SER A CA 1
ATOM 1744 C C . SER A 1 225 ? -17.757 9.596 -7.224 1.00 64.56 225 SER A C 1
ATOM 1746 O O . SER A 1 225 ? -17.312 9.127 -8.268 1.00 64.56 225 SER A O 1
ATOM 1748 N N . GLY A 1 226 ? -18.870 9.139 -6.641 1.00 62.47 226 GLY A N 1
ATOM 1749 C CA . GLY A 1 226 ? -19.658 8.018 -7.165 1.00 62.47 226 GLY A CA 1
ATOM 1750 C C . GLY A 1 226 ? -19.025 6.634 -6.975 1.00 62.47 226 GLY A C 1
ATOM 1751 O O . GLY A 1 226 ? -19.585 5.658 -7.463 1.00 62.47 226 GLY A O 1
ATOM 1752 N N . ALA A 1 227 ? -17.885 6.523 -6.279 1.00 59.28 227 ALA A N 1
ATOM 1753 C CA . ALA A 1 227 ? -17.162 5.259 -6.149 1.00 59.28 227 ALA A CA 1
ATOM 1754 C C . ALA A 1 227 ? -17.814 4.261 -5.176 1.00 59.28 227 ALA A C 1
ATOM 1756 O O . ALA A 1 227 ? -17.599 3.064 -5.328 1.00 59.28 227 ALA A O 1
ATOM 1757 N N . ALA A 1 228 ? -18.609 4.719 -4.204 1.00 64.25 228 ALA A N 1
ATOM 1758 C CA . ALA A 1 228 ? -19.388 3.847 -3.325 1.00 64.25 228 ALA A CA 1
ATOM 1759 C C . ALA A 1 228 ? -20.468 4.628 -2.561 1.00 64.25 228 ALA A C 1
ATOM 1761 O O . ALA A 1 228 ? -20.271 5.789 -2.199 1.00 64.25 228 ALA A O 1
ATOM 1762 N N . ASP A 1 229 ? -21.585 3.963 -2.270 1.00 71.56 229 ASP A N 1
ATOM 1763 C CA . ASP A 1 229 ? -22.555 4.423 -1.277 1.00 71.56 229 ASP A CA 1
ATOM 1764 C C . ASP A 1 229 ? -21.977 4.200 0.130 1.00 71.56 229 ASP A C 1
ATOM 1766 O O . ASP A 1 229 ? -21.638 3.073 0.499 1.00 71.56 229 ASP A O 1
ATOM 1770 N N . ARG A 1 230 ? -21.858 5.270 0.924 1.00 74.50 230 ARG A N 1
ATOM 1771 C CA . ARG A 1 230 ? -21.330 5.197 2.292 1.00 74.50 230 ARG A CA 1
ATOM 1772 C C . ARG A 1 230 ? -22.146 4.243 3.168 1.00 74.50 230 ARG A C 1
ATOM 1774 O O . ARG A 1 230 ? -21.548 3.523 3.962 1.00 74.50 230 ARG A O 1
ATOM 1781 N N . ALA A 1 231 ? -23.466 4.171 2.974 1.00 79.12 231 ALA A N 1
ATOM 1782 C CA . ALA A 1 231 ? -24.317 3.242 3.714 1.00 79.12 231 ALA A CA 1
ATOM 1783 C C . ALA A 1 231 ? -23.910 1.784 3.449 1.00 79.12 231 ALA A C 1
ATOM 1785 O O . ALA A 1 231 ? -23.776 0.991 4.378 1.00 79.12 231 ALA A O 1
ATOM 1786 N N . ARG A 1 232 ? -23.592 1.450 2.192 1.00 80.00 232 ARG A N 1
ATOM 1787 C CA . ARG A 1 232 ? -23.083 0.125 1.806 1.00 80.00 232 ARG A CA 1
ATOM 1788 C C . ARG A 1 232 ? -21.703 -0.178 2.399 1.00 80.00 232 ARG A C 1
ATOM 1790 O O . ARG A 1 232 ? -21.407 -1.331 2.706 1.00 80.00 232 ARG A O 1
ATOM 1797 N N . LEU A 1 233 ? -20.840 0.829 2.548 1.00 81.94 233 LEU A N 1
ATOM 1798 C CA . LEU A 1 233 ? -19.527 0.646 3.177 1.00 81.94 233 LEU A CA 1
ATOM 1799 C C . LEU A 1 233 ? -19.641 0.377 4.675 1.00 81.94 233 LEU A C 1
ATOM 1801 O O . LEU A 1 233 ? -18.861 -0.400 5.219 1.00 81.94 233 LEU A O 1
ATOM 1805 N N . GLU A 1 234 ? -20.617 0.973 5.345 1.00 81.94 234 GLU A N 1
ATOM 1806 C CA . GLU A 1 234 ? -20.816 0.803 6.786 1.00 81.94 234 GLU A CA 1
ATOM 1807 C C . GLU A 1 234 ? -21.689 -0.427 7.120 1.00 81.94 234 GLU A C 1
ATOM 1809 O O . GLU A 1 234 ? -21.569 -0.977 8.215 1.00 81.94 234 GLU A O 1
ATOM 1814 N N . ASP A 1 235 ? -22.459 -0.956 6.160 1.00 88.06 235 ASP A N 1
ATOM 1815 C CA . ASP A 1 235 ? -23.251 -2.184 6.312 1.00 88.06 235 ASP A CA 1
ATOM 1816 C C . ASP A 1 235 ? -22.369 -3.410 6.611 1.00 88.06 235 ASP A C 1
ATOM 1818 O O . ASP A 1 235 ? -21.591 -3.877 5.774 1.00 88.06 235 ASP A O 1
ATOM 1822 N N . ARG A 1 236 ? -22.481 -3.959 7.825 1.00 87.81 236 ARG A N 1
ATOM 1823 C CA . ARG A 1 236 ? -21.683 -5.107 8.288 1.00 87.81 236 ARG A CA 1
ATOM 1824 C C . ARG A 1 236 ? -22.055 -6.431 7.613 1.00 87.81 236 ARG A C 1
ATOM 1826 O O . ARG A 1 236 ? -21.254 -7.356 7.693 1.00 87.81 236 ARG A O 1
ATOM 1833 N N . SER A 1 237 ? -23.214 -6.526 6.957 1.00 88.94 237 SER A N 1
ATOM 1834 C CA . SER A 1 237 ? -23.631 -7.719 6.205 1.00 88.94 237 SER A CA 1
ATOM 1835 C C . SER A 1 237 ? -22.951 -7.827 4.837 1.00 88.94 237 SER A C 1
ATOM 1837 O O . SER A 1 237 ? -22.833 -8.918 4.281 1.00 88.94 237 SER A O 1
ATOM 1839 N N . VAL A 1 238 ? -22.449 -6.708 4.304 1.00 89.56 238 VAL A N 1
ATOM 1840 C CA . VAL A 1 238 ? -21.753 -6.673 3.017 1.00 89.56 238 VAL A CA 1
ATOM 1841 C C . VAL A 1 238 ? -20.325 -7.212 3.184 1.00 89.56 238 VAL A C 1
ATOM 1843 O O . VAL A 1 238 ? -19.555 -6.657 3.979 1.00 89.56 238 VAL A O 1
ATOM 1846 N N . PRO A 1 239 ? -19.915 -8.231 2.400 1.00 91.56 239 PRO A N 1
ATOM 1847 C CA . PRO A 1 239 ? -18.547 -8.740 2.413 1.00 91.56 239 PRO A CA 1
ATOM 1848 C C . PRO A 1 239 ? -17.510 -7.636 2.194 1.00 91.56 239 PRO A C 1
ATOM 1850 O O . PRO A 1 239 ? -17.685 -6.771 1.334 1.00 91.56 239 PRO A O 1
ATOM 1853 N N . HIS A 1 240 ? -16.394 -7.688 2.923 1.00 93.75 240 HIS A N 1
ATOM 1854 C CA . HIS A 1 240 ? -15.375 -6.634 2.893 1.00 93.75 240 HIS A CA 1
ATOM 1855 C C . HIS A 1 240 ? -14.842 -6.328 1.485 1.00 93.75 240 HIS A C 1
ATOM 1857 O O . HIS A 1 240 ? -14.709 -5.159 1.138 1.00 93.75 240 HIS A O 1
ATOM 1863 N N . VAL A 1 241 ? -14.624 -7.340 0.637 1.00 91.69 241 VAL A N 1
ATOM 1864 C CA . VAL A 1 241 ? -14.168 -7.142 -0.756 1.00 91.69 241 VAL A CA 1
ATOM 1865 C C . VAL A 1 241 ? -15.145 -6.288 -1.563 1.00 91.69 241 VAL A C 1
ATOM 1867 O O . VAL A 1 241 ? -14.720 -5.398 -2.296 1.00 91.69 241 VAL A O 1
ATOM 1870 N N . ARG A 1 242 ? -16.463 -6.474 -1.376 1.00 89.56 242 ARG A N 1
ATOM 1871 C CA . ARG A 1 242 ? -17.507 -5.700 -2.080 1.00 89.56 242 ARG A CA 1
ATOM 1872 C C . ARG A 1 242 ? -17.503 -4.212 -1.722 1.00 89.56 242 ARG A C 1
ATOM 1874 O O . ARG A 1 242 ? -18.241 -3.459 -2.360 1.00 89.56 242 ARG A O 1
ATOM 1881 N N . LYS A 1 243 ? -16.746 -3.811 -0.697 1.00 91.06 243 LYS A N 1
ATOM 1882 C CA . LYS A 1 243 ? -16.642 -2.432 -0.213 1.00 91.06 243 LYS A CA 1
ATOM 1883 C C . LYS A 1 243 ? -15.463 -1.665 -0.813 1.00 91.06 243 LYS A C 1
ATOM 1885 O O . LYS A 1 243 ? -15.473 -0.445 -0.760 1.00 91.06 243 LYS A O 1
ATOM 1890 N N . TRP A 1 244 ? -14.470 -2.339 -1.391 1.00 91.38 244 TRP A N 1
ATOM 1891 C CA . TRP A 1 244 ? -13.303 -1.662 -1.975 1.00 91.38 244 TRP A CA 1
ATOM 1892 C C . TRP A 1 244 ? -12.965 -2.121 -3.396 1.00 91.38 244 TRP A C 1
ATOM 1894 O O . TRP A 1 244 ? -12.388 -1.345 -4.155 1.00 91.38 244 TRP A O 1
ATOM 1904 N N . LEU A 1 245 ? -13.339 -3.334 -3.816 1.00 92.44 245 LEU A N 1
ATOM 1905 C CA . LEU A 1 245 ? -13.045 -3.806 -5.169 1.00 92.44 245 LEU A CA 1
ATOM 1906 C C . LEU A 1 245 ? -13.805 -2.966 -6.208 1.00 92.44 245 LEU A C 1
ATOM 1908 O O . LEU A 1 245 ? -15.031 -2.867 -6.163 1.00 92.44 245 LEU A O 1
ATOM 1912 N N . GLY A 1 246 ? -13.075 -2.357 -7.147 1.00 90.38 246 GLY A N 1
ATOM 1913 C CA . GLY A 1 246 ? -13.625 -1.444 -8.158 1.00 90.38 246 GLY A CA 1
ATOM 1914 C C . GLY A 1 246 ? -13.802 -0.004 -7.688 1.00 90.38 246 GLY A C 1
ATOM 1915 O O . GLY A 1 246 ? -14.104 0.867 -8.504 1.00 90.38 246 GLY A O 1
ATOM 1916 N N . VAL A 1 247 ? -13.594 0.257 -6.399 1.00 91.25 247 VAL A N 1
ATOM 1917 C CA . VAL A 1 247 ? -13.627 1.598 -5.817 1.00 91.25 247 VAL A CA 1
ATOM 1918 C C . VAL A 1 247 ? -12.292 2.286 -6.104 1.00 91.25 247 VAL A C 1
ATOM 1920 O O . VAL A 1 247 ? -11.240 1.648 -6.162 1.00 91.25 247 VAL A O 1
ATOM 1923 N N . THR A 1 248 ? -12.327 3.603 -6.297 1.00 94.00 248 THR A N 1
ATOM 1924 C CA . THR A 1 248 ? -11.115 4.413 -6.439 1.00 94.00 248 THR A CA 1
ATOM 1925 C C . THR A 1 248 ? -10.898 5.238 -5.180 1.00 94.00 248 THR A C 1
ATOM 1927 O O . THR A 1 248 ? -11.753 6.051 -4.819 1.00 94.00 248 THR A O 1
ATOM 1930 N N . HIS A 1 249 ? -9.743 5.078 -4.538 1.00 95.44 249 HIS A N 1
ATOM 1931 C CA . HIS A 1 249 ? -9.299 5.974 -3.471 1.00 95.44 249 HIS A CA 1
ATOM 1932 C C . HIS A 1 249 ? -8.431 7.075 -4.067 1.00 95.44 249 HIS A C 1
ATOM 1934 O O . HIS A 1 249 ? -7.460 6.792 -4.760 1.00 95.44 249 HIS A O 1
ATOM 1940 N N . ARG A 1 250 ? -8.748 8.337 -3.783 1.00 96.50 250 ARG A N 1
ATOM 1941 C CA . ARG A 1 250 ? -7.821 9.442 -4.017 1.00 96.50 250 ARG A CA 1
ATOM 1942 C C . ARG A 1 250 ? -7.047 9.685 -2.734 1.00 96.50 250 ARG A C 1
ATOM 1944 O O . ARG A 1 250 ? -7.632 10.113 -1.735 1.00 96.50 250 ARG A O 1
ATOM 1951 N N . VAL A 1 251 ? -5.749 9.425 -2.780 1.00 97.75 251 VAL A N 1
ATOM 1952 C CA . VAL A 1 251 ? -4.849 9.613 -1.644 1.00 97.75 251 VAL A CA 1
ATOM 1953 C C . VAL A 1 251 ? -3.928 10.802 -1.877 1.00 97.75 251 VAL A C 1
ATOM 1955 O O . VAL A 1 251 ? -3.663 11.218 -3.014 1.00 97.75 251 VAL A O 1
ATOM 1958 N N . THR A 1 252 ? -3.495 11.394 -0.774 1.00 98.31 252 THR A N 1
ATOM 1959 C CA . THR A 1 252 ? -2.394 12.346 -0.720 1.00 98.31 252 THR A CA 1
ATOM 1960 C C . THR A 1 252 ? -1.442 11.869 0.364 1.00 98.31 252 THR A C 1
ATOM 1962 O O . THR A 1 252 ? -1.864 11.606 1.496 1.00 98.31 252 THR A O 1
ATOM 1965 N N . GLU A 1 253 ? -0.176 11.719 0.001 1.00 98.12 253 GLU A N 1
ATOM 1966 C CA . GLU A 1 253 ? 0.835 11.134 0.870 1.00 98.12 253 GLU A CA 1
ATOM 1967 C C . GLU A 1 253 ? 2.250 11.541 0.484 1.00 98.12 253 GLU A C 1
ATOM 1969 O O . GLU A 1 253 ? 2.512 11.944 -0.648 1.00 98.12 253 GLU A O 1
ATOM 1974 N N . HIS A 1 254 ? 3.169 11.427 1.436 1.00 98.31 254 HIS A N 1
ATOM 1975 C CA . HIS A 1 254 ? 4.586 11.618 1.174 1.00 98.31 254 HIS A CA 1
ATOM 1976 C C . HIS A 1 254 ? 5.255 10.312 0.740 1.00 98.31 254 HIS A C 1
ATOM 1978 O O . HIS A 1 254 ? 5.234 9.328 1.479 1.00 98.31 254 HIS A O 1
ATOM 1984 N N . ILE A 1 255 ? 5.922 10.342 -0.413 1.00 97.06 255 ILE A N 1
ATOM 1985 C CA . ILE A 1 255 ? 6.902 9.331 -0.819 1.00 97.06 255 ILE A CA 1
ATOM 1986 C C . ILE A 1 255 ? 8.276 10.009 -0.787 1.00 97.06 255 ILE A C 1
ATOM 1988 O O . ILE A 1 255 ? 8.581 10.881 -1.610 1.00 97.06 255 ILE A O 1
ATOM 1992 N N . GLY A 1 256 ? 9.076 9.675 0.226 1.00 95.25 256 GLY A N 1
ATOM 1993 C CA . GLY A 1 256 ? 10.253 10.457 0.599 1.00 95.25 256 GLY A CA 1
ATOM 1994 C C . GLY A 1 256 ? 9.875 11.885 1.003 1.00 95.25 256 GLY A C 1
ATOM 1995 O O . GLY A 1 256 ? 8.889 12.112 1.701 1.00 95.25 256 GLY A O 1
ATOM 1996 N N . ALA A 1 257 ? 10.637 12.876 0.540 1.00 94.50 257 ALA A N 1
ATOM 1997 C CA . ALA A 1 257 ? 10.354 14.292 0.806 1.00 94.50 257 ALA A CA 1
ATOM 1998 C C . ALA A 1 257 ? 9.172 14.862 -0.012 1.00 94.50 257 ALA A C 1
ATOM 2000 O O . ALA A 1 257 ? 8.700 15.968 0.252 1.00 94.50 257 ALA A O 1
ATOM 2001 N N . LYS A 1 258 ? 8.683 14.144 -1.033 1.00 95.31 258 LYS A N 1
ATOM 2002 C CA . LYS A 1 258 ? 7.687 14.667 -1.980 1.00 95.31 258 LYS A CA 1
ATOM 2003 C C . LYS A 1 258 ? 6.277 14.280 -1.557 1.00 95.31 258 LYS A C 1
ATOM 2005 O O . LYS A 1 258 ? 5.985 13.098 -1.424 1.00 95.31 258 LYS A O 1
ATOM 2010 N N . GLU A 1 259 ? 5.394 15.266 -1.418 1.00 96.69 259 GLU A N 1
ATOM 2011 C CA . GLU A 1 259 ? 3.953 15.010 -1.337 1.00 96.69 259 GLU A CA 1
ATOM 2012 C C . GLU A 1 259 ? 3.414 14.715 -2.743 1.00 96.69 259 GLU A C 1
ATOM 2014 O O . GLU A 1 259 ? 3.615 15.487 -3.684 1.00 96.69 259 GLU A O 1
ATOM 2019 N N . LEU A 1 260 ? 2.741 13.580 -2.886 1.00 95.94 260 LEU A N 1
ATOM 2020 C CA . LEU A 1 260 ? 2.104 13.124 -4.108 1.00 95.94 260 LEU A CA 1
ATOM 2021 C C . LEU A 1 260 ? 0.605 12.976 -3.865 1.00 95.94 260 LEU A C 1
ATOM 2023 O O . LEU A 1 260 ? 0.156 12.681 -2.759 1.00 95.94 260 LEU A O 1
ATOM 2027 N N . SER A 1 261 ? -0.181 13.154 -4.923 1.00 97.12 261 SER A N 1
ATOM 2028 C CA . SER A 1 261 ? -1.571 12.716 -4.942 1.00 97.12 261 SER A CA 1
ATOM 2029 C C . SER A 1 261 ? -1.757 11.743 -6.090 1.00 97.12 261 SER A C 1
ATOM 2031 O O . SER A 1 261 ? -1.282 12.000 -7.197 1.00 97.12 261 SER A O 1
ATOM 2033 N N . VAL A 1 262 ? -2.447 10.640 -5.820 1.00 97.31 262 VAL A N 1
ATOM 2034 C CA . VAL A 1 262 ? -2.740 9.594 -6.800 1.00 97.31 262 VAL A CA 1
ATOM 2035 C C . VAL A 1 262 ? -4.158 9.069 -6.610 1.00 97.31 262 VAL A C 1
ATOM 2037 O O . VAL A 1 262 ? -4.761 9.197 -5.540 1.00 97.31 262 VAL A O 1
ATOM 2040 N N . HIS A 1 263 ? -4.698 8.485 -7.672 1.00 97.75 263 HIS A N 1
ATOM 2041 C CA . HIS A 1 263 ? -5.941 7.730 -7.650 1.00 97.75 263 HIS A CA 1
ATOM 2042 C C . HIS A 1 263 ? -5.604 6.236 -7.716 1.00 97.75 263 HIS A C 1
ATOM 2044 O O . HIS A 1 263 ? -5.054 5.764 -8.706 1.00 97.75 263 HIS A O 1
ATOM 2050 N N . LEU A 1 264 ? -5.939 5.490 -6.669 1.00 97.44 264 LEU A N 1
ATOM 2051 C CA . LEU A 1 264 ? -5.760 4.045 -6.582 1.00 97.44 264 LEU A CA 1
ATOM 2052 C C . LEU A 1 264 ? -7.080 3.373 -6.952 1.00 97.44 264 LEU A C 1
ATOM 2054 O O . LEU A 1 264 ? -8.018 3.376 -6.155 1.00 97.44 264 LEU A O 1
ATOM 2058 N N . ARG A 1 265 ? -7.177 2.848 -8.176 1.00 96.00 265 ARG A N 1
ATOM 2059 C CA . ARG A 1 265 ? -8.355 2.101 -8.639 1.00 96.00 265 ARG A CA 1
ATOM 2060 C C . ARG A 1 265 ? -8.134 0.624 -8.348 1.00 96.00 265 ARG A C 1
ATOM 2062 O O . ARG A 1 265 ? -7.336 -0.005 -9.041 1.00 96.00 265 ARG A O 1
ATOM 2069 N N . PHE A 1 266 ? -8.848 0.067 -7.373 1.00 96.31 266 PHE A N 1
ATOM 2070 C CA . PHE A 1 266 ? -8.710 -1.351 -7.047 1.00 96.31 266 PHE A CA 1
ATOM 2071 C C . PHE A 1 266 ? -9.327 -2.231 -8.130 1.00 96.31 266 PHE A C 1
ATOM 2073 O O . PHE A 1 266 ? -10.449 -1.995 -8.585 1.00 96.31 266 PHE A O 1
ATOM 2080 N N . VAL A 1 267 ? -8.590 -3.258 -8.532 1.00 95.38 267 VAL A N 1
ATOM 2081 C CA . VAL A 1 267 ? -8.932 -4.158 -9.636 1.00 95.38 267 VAL A CA 1
ATOM 2082 C C . VAL A 1 267 ? -8.780 -5.615 -9.213 1.00 95.38 267 VAL A C 1
ATOM 2084 O O . VAL A 1 267 ? -8.124 -5.933 -8.222 1.00 95.38 267 VAL A O 1
ATOM 2087 N N . ASP A 1 268 ? -9.410 -6.505 -9.976 1.00 95.75 268 ASP A N 1
ATOM 2088 C CA . ASP A 1 268 ? -9.305 -7.950 -9.781 1.00 95.75 268 ASP A CA 1
ATOM 2089 C C . ASP A 1 268 ? -7.852 -8.419 -10.022 1.00 95.75 268 ASP A C 1
ATOM 2091 O O . ASP A 1 268 ? -7.266 -8.047 -11.047 1.00 95.75 268 ASP A O 1
ATOM 2095 N N . PRO A 1 269 ? -7.254 -9.238 -9.132 1.00 96.19 269 PRO A N 1
ATOM 2096 C CA . PRO A 1 269 ? -5.913 -9.789 -9.337 1.00 96.19 269 PRO A CA 1
ATOM 2097 C C . PRO A 1 269 ? -5.781 -10.629 -10.624 1.00 96.19 269 PRO A C 1
ATOM 2099 O O . PRO A 1 269 ? -4.680 -10.746 -11.171 1.00 96.19 269 PRO A O 1
ATOM 2102 N N . ALA A 1 270 ? -6.881 -11.145 -11.186 1.00 95.88 270 ALA A N 1
ATOM 2103 C CA . ALA A 1 270 ? -6.889 -11.819 -12.485 1.00 95.88 270 ALA A CA 1
ATOM 2104 C C . ALA A 1 270 ? -6.374 -10.934 -13.633 1.00 95.88 270 ALA A C 1
ATOM 2106 O O . ALA A 1 270 ? -5.812 -11.467 -14.592 1.00 95.88 270 ALA A O 1
ATOM 2107 N N . LEU A 1 271 ? -6.469 -9.600 -13.513 1.00 95.25 271 LEU A N 1
ATOM 2108 C CA . LEU A 1 271 ? -5.868 -8.656 -14.464 1.00 95.25 271 LEU A CA 1
ATOM 2109 C C . LEU A 1 271 ? -4.351 -8.875 -14.619 1.00 95.25 271 LEU A C 1
ATOM 2111 O O . LEU A 1 271 ? -3.803 -8.663 -15.698 1.00 95.25 271 LEU A O 1
ATOM 2115 N N . TYR A 1 272 ? -3.689 -9.349 -13.562 1.00 96.38 272 TYR A N 1
ATOM 2116 C CA . TYR A 1 272 ? -2.251 -9.627 -13.518 1.00 96.38 272 TYR A CA 1
ATOM 2117 C C . TYR A 1 272 ? -1.927 -11.122 -13.690 1.00 96.38 272 TYR A C 1
ATOM 2119 O O . TYR A 1 272 ? -0.818 -11.563 -13.397 1.00 96.38 272 TYR A O 1
ATOM 2127 N N . GLY A 1 273 ? -2.886 -11.936 -14.146 1.00 96.00 273 GLY A N 1
ATOM 2128 C CA . GLY A 1 273 ? -2.704 -13.386 -14.268 1.00 96.00 273 GLY A CA 1
ATOM 2129 C C . GLY A 1 273 ? -2.690 -14.121 -12.922 1.00 96.00 273 GLY A C 1
ATOM 2130 O O . GLY A 1 273 ? -2.144 -15.221 -12.830 1.00 96.00 273 GLY A O 1
ATOM 2131 N N . LEU A 1 274 ? -3.290 -13.523 -11.889 1.00 96.88 274 LEU A N 1
ATOM 2132 C CA . LEU A 1 274 ? -3.390 -14.060 -10.531 1.00 96.88 274 LEU A CA 1
ATOM 2133 C C . LEU A 1 274 ? -4.864 -14.282 -10.146 1.00 96.88 274 LEU A C 1
ATOM 2135 O O . LEU A 1 274 ? -5.378 -13.596 -9.265 1.00 96.88 274 LEU A O 1
ATOM 2139 N N . PRO A 1 275 ? -5.597 -15.188 -10.817 1.00 95.81 275 PRO A N 1
ATOM 2140 C CA . PRO A 1 275 ? -6.985 -15.443 -10.457 1.00 95.81 275 PRO A CA 1
ATOM 2141 C C . PRO A 1 275 ? -7.074 -16.017 -9.032 1.00 95.81 275 PRO A C 1
ATOM 2143 O O . PRO A 1 275 ? -6.162 -16.699 -8.551 1.00 95.81 275 PRO A O 1
ATOM 2146 N N . TRP A 1 276 ? -8.160 -15.680 -8.336 1.00 94.81 276 TRP A N 1
ATOM 2147 C CA . TRP A 1 276 ? -8.279 -15.895 -6.894 1.00 94.81 276 TRP A CA 1
ATOM 2148 C C . TRP A 1 276 ? -8.253 -17.367 -6.473 1.00 94.81 276 TRP A C 1
ATOM 2150 O O . TRP A 1 276 ? -7.609 -17.700 -5.485 1.00 94.81 276 TRP A O 1
ATOM 2160 N N . ASP A 1 277 ? -8.869 -18.256 -7.247 1.00 95.19 277 ASP A N 1
ATOM 2161 C CA . ASP A 1 277 ? -8.832 -19.707 -7.030 1.00 95.19 277 ASP A CA 1
ATOM 2162 C C . ASP A 1 277 ? -7.390 -20.244 -6.969 1.00 95.19 277 ASP A C 1
ATOM 2164 O O . ASP A 1 277 ? -7.039 -21.028 -6.085 1.00 95.19 277 ASP A O 1
ATOM 2168 N N . LYS A 1 278 ? -6.514 -19.759 -7.859 1.00 96.94 278 LYS A N 1
ATOM 2169 C CA . LYS A 1 278 ? -5.092 -20.129 -7.869 1.00 96.94 278 LYS A CA 1
ATOM 2170 C C . LYS A 1 278 ? -4.320 -19.511 -6.712 1.00 96.94 278 LYS A C 1
ATOM 2172 O O . LYS A 1 278 ? -3.441 -20.167 -6.160 1.00 96.94 278 LYS A O 1
ATOM 2177 N N . LEU A 1 279 ? -4.640 -18.271 -6.341 1.00 97.56 279 LEU A N 1
ATOM 2178 C CA . LEU A 1 279 ? -4.070 -17.624 -5.159 1.00 97.56 279 LEU A CA 1
ATOM 2179 C C . LEU A 1 279 ? -4.413 -18.428 -3.894 1.00 97.56 279 LEU A C 1
ATOM 2181 O O . LEU A 1 279 ? -3.511 -18.800 -3.146 1.00 97.56 279 LEU A O 1
ATOM 2185 N N . GLN A 1 280 ? -5.681 -18.786 -3.693 1.00 96.38 280 GLN A N 1
ATOM 2186 C CA . GLN A 1 280 ? -6.101 -19.606 -2.553 1.00 96.38 280 GLN A CA 1
ATOM 2187 C C . GLN A 1 280 ? -5.396 -20.965 -2.535 1.00 96.38 280 GLN A C 1
ATOM 2189 O O . GLN A 1 280 ? -4.860 -21.361 -1.501 1.00 96.38 280 GLN A O 1
ATOM 2194 N N . ALA A 1 281 ? -5.319 -21.649 -3.682 1.00 96.06 281 ALA A N 1
ATOM 2195 C CA . ALA A 1 281 ? -4.601 -22.919 -3.799 1.00 96.06 281 ALA A CA 1
ATOM 2196 C C . ALA A 1 281 ? -3.096 -22.800 -3.476 1.00 96.06 281 ALA A C 1
ATOM 2198 O O . ALA A 1 281 ? -2.476 -23.772 -3.046 1.00 96.06 281 ALA A O 1
ATOM 2199 N N . ALA A 1 282 ? -2.510 -21.612 -3.654 1.00 96.44 282 ALA A N 1
ATOM 2200 C CA . ALA A 1 282 ? -1.125 -21.297 -3.306 1.00 96.44 282 ALA A CA 1
ATOM 2201 C C . ALA A 1 282 ? -0.949 -20.742 -1.872 1.00 96.44 282 ALA A C 1
ATOM 2203 O O . ALA A 1 282 ? 0.147 -20.303 -1.519 1.00 96.44 282 ALA A O 1
ATOM 2204 N N . GLY A 1 283 ? -1.997 -20.772 -1.038 1.00 96.50 283 GLY A N 1
ATOM 2205 C CA . GLY A 1 283 ? -1.946 -20.361 0.370 1.00 96.50 283 GLY A CA 1
ATOM 2206 C C . GLY A 1 283 ? -2.127 -18.860 0.606 1.00 96.50 283 GLY A C 1
ATOM 2207 O O . GLY A 1 283 ? -1.786 -18.360 1.679 1.00 96.50 283 GLY A O 1
ATOM 2208 N N . TYR A 1 284 ? -2.625 -18.119 -0.385 1.00 98.25 284 TYR A N 1
ATOM 2209 C CA . TYR A 1 284 ? -2.944 -16.705 -0.216 1.00 98.25 284 TYR A CA 1
ATOM 2210 C C . TYR A 1 284 ? -4.293 -16.506 0.473 1.00 98.25 284 TYR A C 1
ATOM 2212 O O . TYR A 1 284 ? -5.308 -17.065 0.064 1.00 98.25 284 TYR A O 1
ATOM 2220 N N . GLU A 1 285 ? -4.302 -15.651 1.492 1.00 97.88 285 GLU A N 1
ATOM 2221 C CA . GLU A 1 285 ? -5.494 -15.311 2.265 1.00 97.88 285 GLU A CA 1
ATOM 2222 C C . GLU A 1 285 ? -6.129 -13.990 1.855 1.00 97.88 285 GLU A C 1
ATOM 2224 O O . GLU A 1 285 ? -7.316 -13.800 2.096 1.00 97.88 285 GLU A O 1
ATOM 2229 N N . ALA A 1 286 ? -5.379 -13.067 1.250 1.00 98.25 286 ALA A N 1
ATOM 2230 C CA . ALA A 1 286 ? -5.911 -11.815 0.722 1.00 98.25 286 ALA A CA 1
ATOM 2231 C C . ALA A 1 286 ? -5.089 -11.333 -0.478 1.00 98.25 286 ALA A C 1
ATOM 2233 O O . ALA A 1 286 ? -3.882 -11.566 -0.558 1.00 98.25 286 ALA A O 1
ATOM 2234 N N . ALA A 1 287 ? -5.748 -10.626 -1.393 1.00 98.31 287 ALA A N 1
ATOM 2235 C CA . ALA A 1 287 ? -5.110 -9.958 -2.516 1.00 98.31 287 ALA A CA 1
ATOM 2236 C C . ALA A 1 287 ? -5.741 -8.582 -2.720 1.00 98.31 287 ALA A C 1
ATOM 2238 O O . ALA A 1 287 ? -6.963 -8.472 -2.818 1.00 98.31 287 ALA A O 1
ATOM 2239 N N . VAL A 1 288 ? -4.910 -7.548 -2.800 1.00 98.19 288 VAL A N 1
ATOM 2240 C CA . VAL A 1 288 ? -5.323 -6.175 -3.091 1.00 98.19 288 VAL A CA 1
ATOM 2241 C C . VAL A 1 288 ? -4.445 -5.654 -4.212 1.00 98.19 288 VAL A C 1
ATOM 2243 O O . VAL A 1 288 ? -3.237 -5.514 -4.061 1.00 98.19 288 VAL A O 1
ATOM 2246 N N . CYS A 1 289 ? -5.048 -5.400 -5.364 1.00 98.50 289 CYS A N 1
ATOM 2247 C CA . CYS A 1 289 ? -4.330 -4.955 -6.550 1.00 98.50 289 CYS A CA 1
ATOM 2248 C C . CYS A 1 289 ? -4.958 -3.662 -7.048 1.00 98.50 289 CYS A C 1
ATOM 2250 O O . CYS A 1 289 ? -6.180 -3.505 -6.970 1.00 98.50 289 CYS A O 1
ATOM 2252 N N . ALA A 1 290 ? -4.150 -2.745 -7.567 1.00 98.06 290 ALA A N 1
ATOM 2253 C CA . ALA A 1 290 ? -4.670 -1.492 -8.092 1.00 98.06 290 ALA A CA 1
ATOM 2254 C C . ALA A 1 290 ? -3.894 -1.006 -9.308 1.00 98.06 290 ALA A C 1
ATOM 2256 O O . ALA A 1 290 ? -2.689 -1.222 -9.435 1.00 98.06 290 ALA A O 1
ATOM 2257 N N . GLU A 1 291 ? -4.609 -0.300 -10.177 1.00 98.06 291 GLU A N 1
ATOM 2258 C CA . GLU A 1 291 ? -3.988 0.630 -11.111 1.00 98.06 291 GLU A CA 1
ATOM 2259 C C . GLU A 1 291 ? -3.730 1.949 -10.374 1.00 98.06 291 GLU A C 1
ATOM 2261 O O . GLU A 1 291 ? -4.633 2.505 -9.735 1.00 98.06 291 GLU A O 1
ATOM 2266 N N . VAL A 1 292 ? -2.517 2.475 -10.508 1.00 98.06 292 VAL A N 1
ATOM 2267 C CA . VAL A 1 292 ? -2.138 3.795 -10.003 1.00 98.06 292 VAL A CA 1
ATOM 2268 C C . VAL A 1 292 ? -2.374 4.819 -11.106 1.00 98.06 292 VAL A C 1
ATOM 2270 O O . VAL A 1 292 ? -1.871 4.688 -12.227 1.00 98.06 292 VAL A O 1
ATOM 2273 N N . ARG A 1 293 ? -3.152 5.851 -10.793 1.00 97.62 293 ARG A N 1
ATOM 2274 C CA . ARG A 1 293 ? -3.538 6.924 -11.713 1.00 97.62 293 ARG A CA 1
ATOM 2275 C C . ARG A 1 293 ? -3.097 8.279 -11.178 1.00 97.62 293 ARG A C 1
ATOM 2277 O O . ARG A 1 293 ? -2.995 8.476 -9.968 1.00 97.62 293 ARG A O 1
ATOM 2284 N N . ASP A 1 294 ? -2.832 9.206 -12.088 1.00 96.69 294 ASP A N 1
ATOM 2285 C CA . ASP A 1 294 ? -2.355 10.545 -11.750 1.00 96.69 294 ASP A CA 1
ATOM 2286 C C . ASP A 1 294 ? -3.363 11.302 -10.862 1.00 96.69 294 ASP A C 1
ATOM 2288 O O . ASP A 1 294 ? -4.582 11.152 -10.988 1.00 96.69 294 ASP A O 1
ATOM 2292 N N . GLY A 1 295 ? -2.859 12.089 -9.909 1.00 94.00 295 GLY A N 1
ATOM 2293 C CA . GLY A 1 295 ? -3.690 12.819 -8.947 1.00 94.00 295 GLY A CA 1
ATOM 2294 C C . GLY A 1 295 ? -4.444 14.012 -9.527 1.00 94.00 295 GLY A C 1
ATOM 2295 O O . GLY A 1 295 ? -5.450 14.428 -8.946 1.00 94.00 295 GLY A O 1
ATOM 2296 N N . TRP A 1 296 ? -3.969 14.569 -10.642 1.00 94.06 296 TRP A N 1
ATOM 2297 C CA . TRP A 1 296 ? -4.616 15.665 -11.357 1.00 94.06 296 TRP A CA 1
ATOM 2298 C C . TRP A 1 296 ? -5.501 15.143 -12.491 1.00 94.06 296 TRP A C 1
ATOM 2300 O O . TRP A 1 296 ? -6.643 15.574 -12.627 1.00 94.06 296 TRP A O 1
ATOM 2310 N N . GLU A 1 297 ? -5.001 14.181 -13.266 1.00 95.38 297 GLU A N 1
ATOM 2311 C CA . GLU A 1 297 ? -5.722 13.540 -14.365 1.00 95.38 297 GLU A CA 1
ATOM 2312 C C . GLU A 1 297 ? -6.067 12.078 -14.016 1.00 95.38 297 GLU A C 1
ATOM 2314 O O . GLU A 1 297 ? -5.296 11.167 -14.321 1.00 95.38 297 GLU A O 1
ATOM 2319 N N . PRO A 1 298 ? -7.240 11.795 -13.417 1.00 93.25 298 PRO A N 1
ATOM 2320 C CA . PRO A 1 298 ? -7.608 10.443 -12.981 1.00 93.25 298 PRO A CA 1
ATOM 2321 C C . PRO A 1 298 ? -7.730 9.431 -14.133 1.00 93.25 298 PRO A C 1
ATOM 2323 O O . PRO A 1 298 ? -7.734 8.220 -13.906 1.00 93.25 298 PRO A O 1
ATOM 2326 N N . ARG A 1 299 ? -7.831 9.886 -15.387 1.00 95.19 299 ARG A N 1
ATOM 2327 C CA . ARG A 1 299 ? -7.840 9.000 -16.561 1.00 95.19 299 ARG A CA 1
ATOM 2328 C C . ARG A 1 299 ? -6.450 8.514 -16.954 1.00 95.19 299 ARG A C 1
ATOM 2330 O O . ARG A 1 299 ? -6.349 7.519 -17.671 1.00 95.19 299 ARG A O 1
ATOM 2337 N N . LEU A 1 300 ? -5.396 9.198 -16.513 1.00 97.00 300 LEU A N 1
ATOM 2338 C CA . LEU A 1 300 ? -4.016 8.863 -16.828 1.00 97.00 300 LEU A CA 1
ATOM 2339 C C . LEU A 1 300 ? -3.523 7.771 -15.876 1.00 97.00 300 LEU A C 1
ATOM 2341 O O . LEU A 1 300 ? -3.260 8.028 -14.702 1.00 97.00 300 LEU A O 1
ATOM 2345 N N . LYS A 1 301 ? -3.382 6.549 -16.388 1.00 97.62 301 LYS A N 1
ATOM 2346 C CA . LYS A 1 301 ? -2.702 5.453 -15.694 1.00 97.62 301 LYS A CA 1
ATOM 2347 C C . LYS A 1 301 ? -1.193 5.685 -15.737 1.00 97.62 301 LYS A C 1
ATOM 2349 O O . LYS A 1 301 ? -0.644 5.961 -16.803 1.00 97.62 301 LYS A O 1
ATOM 2354 N N . ILE A 1 302 ? -0.540 5.547 -14.586 1.00 97.62 302 ILE A N 1
ATOM 2355 C CA . ILE A 1 302 ? 0.898 5.799 -14.396 1.00 97.62 302 ILE A CA 1
ATOM 2356 C C . ILE A 1 302 ? 1.646 4.632 -13.740 1.00 97.62 302 ILE A C 1
ATOM 2358 O O . ILE A 1 302 ? 2.867 4.690 -13.617 1.00 97.62 302 ILE A O 1
ATOM 2362 N N . GLY A 1 303 ? 0.951 3.575 -13.328 1.00 97.88 303 GLY A N 1
ATOM 2363 C CA . GLY A 1 303 ? 1.577 2.372 -12.797 1.00 97.88 303 GLY A CA 1
ATOM 2364 C C . GLY A 1 303 ? 0.564 1.368 -12.274 1.00 97.88 303 GLY A C 1
ATOM 2365 O O . GLY A 1 303 ? -0.645 1.560 -12.411 1.00 97.88 303 GLY A O 1
ATOM 2366 N N . ASP A 1 304 ? 1.082 0.312 -11.663 1.00 98.50 304 ASP A N 1
ATOM 2367 C CA . ASP A 1 304 ? 0.317 -0.810 -11.127 1.00 98.50 304 ASP A CA 1
ATOM 2368 C C . ASP A 1 304 ? 0.962 -1.314 -9.838 1.00 98.50 304 ASP A C 1
ATOM 2370 O O . ASP A 1 304 ? 2.185 -1.231 -9.685 1.00 98.50 304 ASP A O 1
ATOM 2374 N N . PHE A 1 305 ? 0.164 -1.913 -8.959 1.00 98.75 305 PHE A N 1
ATOM 2375 C CA . PHE A 1 305 ? 0.693 -2.750 -7.889 1.00 98.75 305 PHE A CA 1
ATOM 2376 C C . PHE A 1 305 ? -0.160 -3.986 -7.625 1.00 98.75 305 PHE A C 1
ATOM 2378 O O . PHE A 1 305 ? -1.372 -4.010 -7.872 1.00 98.75 305 PHE A O 1
ATOM 2385 N N . VAL A 1 306 ? 0.487 -4.995 -7.044 1.00 98.81 306 VAL A N 1
ATOM 2386 C CA . VAL A 1 306 ? -0.169 -6.137 -6.403 1.00 98.81 306 VAL A CA 1
ATOM 2387 C C . VAL A 1 306 ? 0.333 -6.279 -4.972 1.00 98.81 306 VAL A C 1
ATOM 2389 O O . VAL A 1 306 ? 1.536 -6.232 -4.730 1.00 98.81 306 VAL A O 1
ATOM 2392 N N . HIS A 1 307 ? -0.594 -6.496 -4.045 1.00 98.88 307 HIS A N 1
ATOM 2393 C CA . HIS A 1 307 ? -0.339 -6.869 -2.659 1.00 98.88 307 HIS A CA 1
ATOM 2394 C C . HIS A 1 307 ? -0.980 -8.213 -2.384 1.00 98.88 307 HIS A C 1
ATOM 2396 O O . HIS A 1 307 ? -2.199 -8.354 -2.495 1.00 98.88 307 HIS A O 1
ATOM 2402 N N . LEU A 1 308 ? -0.166 -9.206 -2.044 1.00 98.75 308 LEU A N 1
ATOM 2403 C CA . LEU A 1 308 ? -0.627 -10.573 -1.863 1.00 98.75 308 LEU A CA 1
ATOM 2404 C C . LEU A 1 308 ? -0.197 -11.081 -0.486 1.00 98.75 308 LEU A C 1
ATOM 2406 O O . LEU A 1 308 ? 0.999 -11.200 -0.219 1.00 98.75 308 LEU A O 1
ATOM 2410 N N . TRP A 1 309 ? -1.163 -11.401 0.373 1.00 98.69 309 TRP A N 1
ATOM 2411 C CA . TRP A 1 309 ? -0.909 -11.946 1.706 1.00 98.69 309 TRP A CA 1
ATOM 2412 C C . TRP A 1 309 ? -0.951 -13.465 1.668 1.00 98.69 309 TRP A C 1
ATOM 2414 O O . TRP A 1 309 ? -2.009 -14.038 1.405 1.00 98.69 309 TRP A O 1
ATOM 2424 N N . ARG A 1 310 ? 0.190 -14.106 1.916 1.00 98.19 310 ARG A N 1
ATOM 2425 C CA . ARG A 1 310 ? 0.361 -15.561 1.906 1.00 98.19 310 ARG A CA 1
ATOM 2426 C C . ARG A 1 310 ? 0.629 -16.068 3.309 1.00 98.19 310 ARG A C 1
ATOM 2428 O O . ARG A 1 310 ? 1.413 -15.462 4.033 1.00 98.19 310 ARG A O 1
ATOM 2435 N N . ARG A 1 311 ? 0.020 -17.192 3.670 1.00 97.31 311 ARG A N 1
ATOM 2436 C CA . ARG A 1 311 ? 0.371 -17.920 4.885 1.00 97.31 311 ARG A CA 1
ATOM 2437 C C . ARG A 1 311 ? 1.533 -18.857 4.598 1.00 97.31 311 ARG A C 1
ATOM 2439 O O . ARG A 1 311 ? 1.453 -19.683 3.688 1.00 97.31 311 ARG A O 1
ATOM 2446 N N . ASP A 1 312 ? 2.617 -18.721 5.350 1.00 92.62 312 ASP A N 1
ATOM 2447 C CA . ASP A 1 312 ? 3.714 -19.681 5.287 1.00 92.62 312 ASP A CA 1
ATOM 2448 C C . ASP A 1 312 ? 3.247 -21.020 5.895 1.00 92.62 312 ASP A C 1
ATOM 2450 O O . ASP A 1 312 ? 2.808 -21.041 7.043 1.00 92.62 312 ASP A O 1
ATOM 2454 N N . PRO A 1 313 ? 3.308 -22.149 5.169 1.00 90.31 313 PRO A N 1
ATOM 2455 C CA . PRO A 1 313 ? 2.797 -23.426 5.670 1.00 90.31 313 PRO A CA 1
ATOM 2456 C C . PRO A 1 313 ? 3.678 -24.061 6.758 1.00 90.31 313 PRO A C 1
ATOM 2458 O O . PRO A 1 313 ? 3.237 -24.999 7.418 1.00 90.31 313 PRO A O 1
ATOM 2461 N N . VAL A 1 314 ? 4.924 -23.607 6.921 1.00 89.50 314 VAL A N 1
ATOM 2462 C CA . VAL A 1 314 ? 5.870 -24.117 7.923 1.00 89.50 314 VAL A CA 1
ATOM 2463 C C . VAL A 1 314 ? 5.816 -23.257 9.171 1.00 89.50 314 VAL A C 1
ATOM 2465 O O . VAL A 1 314 ? 5.703 -23.777 10.280 1.00 89.50 314 VAL A O 1
ATOM 2468 N N . THR A 1 315 ? 5.926 -21.940 8.998 1.00 90.75 315 THR A N 1
ATOM 2469 C CA . THR A 1 315 ? 5.930 -21.031 10.137 1.00 90.75 315 THR A CA 1
ATOM 2470 C C . THR A 1 315 ? 4.536 -20.619 10.541 1.00 90.75 315 THR A C 1
ATOM 2472 O O . THR A 1 315 ? 4.419 -20.174 11.663 1.00 90.75 315 THR A O 1
ATOM 2475 N N . ASP A 1 316 ? 3.491 -20.770 9.730 1.00 93.75 316 ASP A N 1
ATOM 2476 C CA . ASP A 1 316 ? 2.154 -20.236 10.018 1.00 93.75 316 ASP A CA 1
ATOM 2477 C C . ASP A 1 316 ? 2.193 -18.730 10.349 1.00 93.75 316 ASP A C 1
ATOM 2479 O O . ASP A 1 316 ? 1.515 -18.231 11.243 1.00 93.75 316 ASP A O 1
ATOM 2483 N N . GLU A 1 317 ? 3.049 -17.983 9.655 1.00 94.94 317 GLU A N 1
ATOM 2484 C CA . GLU A 1 317 ? 3.058 -16.521 9.678 1.00 94.94 317 GLU A CA 1
ATOM 2485 C C . GLU A 1 317 ? 2.428 -15.992 8.390 1.00 94.94 317 GLU A C 1
ATOM 2487 O O . GLU A 1 317 ? 2.674 -16.527 7.304 1.00 94.94 317 GLU A O 1
ATOM 2492 N N . LEU A 1 318 ? 1.635 -14.922 8.493 1.00 98.00 318 LEU A N 1
ATOM 2493 C CA . LEU A 1 318 ? 1.208 -14.180 7.316 1.00 98.00 318 LEU A CA 1
ATOM 2494 C C . LEU A 1 318 ? 2.360 -13.302 6.838 1.00 98.00 318 LEU A C 1
ATOM 2496 O O . LEU A 1 318 ? 2.954 -12.547 7.611 1.00 98.00 318 LEU A O 1
ATOM 2500 N N . GLU A 1 319 ? 2.630 -13.341 5.545 1.00 97.44 319 GLU A N 1
ATOM 2501 C CA . GLU A 1 319 ? 3.533 -12.417 4.874 1.00 97.44 319 GLU A CA 1
ATOM 2502 C C . GLU A 1 319 ? 2.798 -11.674 3.766 1.00 97.44 319 GLU A C 1
ATOM 2504 O O . GLU A 1 319 ? 2.026 -12.261 3.014 1.00 97.44 319 GLU A O 1
ATOM 2509 N N . LEU A 1 320 ? 3.070 -10.383 3.636 1.00 98.69 320 LEU A N 1
ATOM 2510 C CA . LEU A 1 320 ? 2.721 -9.601 2.463 1.00 98.69 320 LEU A CA 1
ATOM 2511 C C . LEU A 1 320 ? 3.861 -9.687 1.455 1.00 98.69 320 LEU A C 1
ATOM 2513 O O . LEU A 1 320 ? 5.014 -9.448 1.807 1.00 98.69 320 LEU A O 1
ATOM 2517 N N . ARG A 1 321 ? 3.525 -9.978 0.199 1.00 98.50 321 ARG A N 1
ATOM 2518 C CA . ARG A 1 321 ? 4.407 -9.861 -0.964 1.00 98.50 321 ARG A CA 1
ATOM 2519 C C . ARG A 1 321 ? 3.836 -8.801 -1.903 1.00 98.50 321 ARG A C 1
ATOM 2521 O O . ARG A 1 321 ? 2.803 -9.025 -2.537 1.00 98.50 321 ARG A O 1
ATOM 2528 N N . SER A 1 322 ? 4.516 -7.664 -1.985 1.00 98.81 322 SER A N 1
ATOM 2529 C CA . SER A 1 322 ? 4.164 -6.526 -2.832 1.00 98.81 322 SER A CA 1
ATOM 2530 C C . SER A 1 322 ? 5.026 -6.487 -4.091 1.00 98.81 322 SER A C 1
ATOM 2532 O O . SER A 1 322 ? 6.228 -6.780 -4.039 1.00 98.81 322 SER A O 1
ATOM 2534 N N . ARG A 1 323 ? 4.435 -6.089 -5.220 1.00 98.81 323 ARG A N 1
ATOM 2535 C CA . ARG A 1 323 ? 5.156 -5.674 -6.434 1.00 98.81 323 ARG A CA 1
ATOM 2536 C C . ARG A 1 323 ? 4.563 -4.376 -6.956 1.00 98.81 323 ARG A C 1
ATOM 2538 O O . ARG A 1 323 ? 3.345 -4.284 -7.077 1.00 98.81 323 ARG A O 1
ATOM 2545 N N . TYR A 1 324 ? 5.423 -3.427 -7.304 1.00 98.81 324 TYR A N 1
ATOM 2546 C CA . TYR A 1 324 ? 5.037 -2.146 -7.889 1.00 98.81 324 TYR A CA 1
ATOM 2547 C C . TYR A 1 324 ? 5.733 -1.949 -9.231 1.00 98.81 324 TYR A C 1
ATOM 2549 O O . TYR A 1 324 ? 6.935 -2.189 -9.345 1.00 98.81 324 TYR A O 1
ATOM 2557 N N . TRP A 1 325 ? 4.986 -1.475 -10.225 1.00 98.62 325 TRP A N 1
ATOM 2558 C CA . TRP A 1 325 ? 5.469 -1.194 -11.576 1.00 98.62 325 TRP A CA 1
ATOM 2559 C C . TRP A 1 325 ? 5.117 0.241 -11.971 1.00 98.62 325 TRP A C 1
ATOM 2561 O O . TRP A 1 325 ? 4.076 0.502 -12.577 1.00 98.62 325 TRP A O 1
ATOM 2571 N N . PHE A 1 326 ? 5.980 1.193 -11.620 1.00 98.19 326 PHE A N 1
ATOM 2572 C CA . PHE A 1 326 ? 5.772 2.603 -11.943 1.00 98.19 326 PHE A CA 1
ATOM 2573 C C . PHE A 1 326 ? 6.250 2.929 -13.351 1.00 98.19 326 PHE A C 1
ATOM 2575 O O . PHE A 1 326 ? 7.311 2.490 -13.795 1.00 98.19 326 PHE A O 1
ATOM 2582 N N . GLY A 1 327 ? 5.461 3.730 -14.060 1.00 95.88 327 GLY A N 1
ATOM 2583 C CA . GLY A 1 327 ? 5.691 4.030 -15.464 1.00 95.88 327 GLY A CA 1
ATOM 2584 C C . GLY A 1 327 ? 5.399 2.850 -16.391 1.00 95.88 327 GLY A C 1
ATOM 2585 O O . GLY A 1 327 ? 5.765 2.929 -17.554 1.00 95.88 327 GLY A O 1
ATOM 2586 N N . ASN A 1 328 ? 4.770 1.767 -15.926 1.00 94.44 328 ASN A N 1
ATOM 2587 C CA . ASN A 1 328 ? 4.351 0.669 -16.794 1.00 94.44 328 ASN A CA 1
ATOM 2588 C C . ASN A 1 328 ? 3.007 0.970 -17.470 1.00 94.44 328 ASN A C 1
ATOM 2590 O O . ASN A 1 328 ? 2.028 1.324 -16.806 1.00 94.44 328 ASN A O 1
ATOM 2594 N N . GLU A 1 329 ? 2.955 0.741 -18.784 1.00 94.00 329 GLU A N 1
ATOM 2595 C CA . GLU A 1 329 ? 1.752 0.885 -19.604 1.00 94.00 329 GLU A CA 1
ATOM 2596 C C . GLU A 1 329 ? 1.050 2.232 -19.351 1.00 94.00 329 GLU A C 1
ATOM 2598 O O . GLU A 1 329 ? -0.154 2.300 -19.084 1.00 94.00 329 GLU A O 1
ATOM 2603 N N . VAL A 1 330 ? 1.835 3.313 -19.393 1.00 96.50 330 VAL A N 1
ATOM 2604 C CA . VAL A 1 330 ? 1.340 4.679 -19.246 1.00 96.50 330 VAL A CA 1
ATOM 2605 C C . VAL A 1 330 ? 0.347 4.937 -20.367 1.00 96.50 330 VAL A C 1
ATOM 2607 O O . VAL A 1 330 ? 0.683 4.839 -21.552 1.00 96.50 330 VAL A O 1
ATOM 2610 N N . ARG A 1 331 ? -0.893 5.255 -20.001 1.00 97.38 331 ARG A N 1
ATOM 2611 C CA . ARG A 1 331 ? -1.983 5.438 -20.962 1.00 97.38 331 ARG A CA 1
ATOM 2612 C C . ARG A 1 331 ? -3.056 6.375 -20.435 1.00 97.38 331 ARG A C 1
ATOM 2614 O O . ARG A 1 331 ? -3.288 6.453 -19.230 1.00 97.38 331 ARG A O 1
ATOM 2621 N N . LEU A 1 332 ? -3.728 7.057 -21.353 1.00 97.25 332 LEU A N 1
ATOM 2622 C CA . LEU A 1 332 ? -4.901 7.872 -21.065 1.00 97.25 332 LEU A CA 1
ATOM 2623 C C . LEU A 1 332 ? -6.167 7.101 -21.453 1.00 97.25 332 LEU A C 1
ATOM 2625 O O . LEU A 1 332 ? -6.358 6.778 -22.627 1.00 97.25 332 LEU A O 1
ATOM 2629 N N . ASP A 1 333 ? -7.027 6.829 -20.473 1.00 95.50 333 ASP A N 1
ATOM 2630 C CA . ASP A 1 333 ? -8.300 6.136 -20.683 1.00 95.50 333 ASP A CA 1
ATOM 2631 C C . ASP A 1 333 ? -9.422 7.155 -20.959 1.00 95.50 333 ASP A C 1
ATOM 2633 O O . ASP A 1 333 ? -9.820 7.941 -20.098 1.00 95.50 333 ASP A O 1
ATOM 2637 N N . LEU A 1 334 ? -9.939 7.166 -22.183 1.00 93.75 334 LEU A N 1
ATOM 2638 C CA . LEU A 1 334 ? -10.996 8.064 -22.639 1.00 93.75 334 LEU A CA 1
ATOM 2639 C C . LEU A 1 334 ? -12.395 7.431 -22.491 1.00 93.75 334 LEU A C 1
ATOM 2641 O O . LEU A 1 334 ? -12.520 6.215 -22.310 1.00 93.75 334 LEU A O 1
ATOM 2645 N N . PRO A 1 335 ? -13.476 8.237 -22.577 1.00 89.06 335 PRO A N 1
ATOM 2646 C CA . PRO A 1 335 ? -14.842 7.716 -22.625 1.00 89.06 335 PRO A CA 1
ATOM 2647 C C . PRO A 1 335 ? -15.025 6.663 -23.727 1.00 89.06 335 PRO A C 1
ATOM 2649 O O . PRO A 1 335 ? -14.308 6.671 -24.724 1.00 89.06 335 PRO A O 1
ATOM 2652 N N . PHE A 1 336 ? -16.003 5.770 -23.553 1.00 88.06 336 PHE A N 1
ATOM 2653 C CA . PHE A 1 336 ? -16.304 4.667 -24.484 1.00 88.06 336 PHE A CA 1
ATOM 2654 C C . PHE A 1 336 ? -15.184 3.623 -24.651 1.00 88.06 336 PHE A C 1
ATOM 2656 O O . PHE A 1 336 ? -15.178 2.871 -25.619 1.00 88.06 336 PHE A O 1
ATOM 2663 N N . GLY A 1 337 ? -14.245 3.551 -23.701 1.00 86.94 337 GLY A N 1
ATOM 2664 C CA . GLY A 1 337 ? -13.234 2.490 -23.650 1.00 86.94 337 GLY A CA 1
ATOM 2665 C C . GLY A 1 337 ? -12.016 2.712 -24.549 1.00 86.94 337 GLY A C 1
ATOM 2666 O O . GLY A 1 337 ? -11.150 1.840 -24.620 1.00 86.94 337 GLY A O 1
ATOM 2667 N N . PHE A 1 338 ? -11.906 3.870 -25.206 1.00 92.12 338 PHE A N 1
ATOM 2668 C CA . PHE A 1 338 ? -10.716 4.220 -25.980 1.00 92.12 338 PHE A CA 1
ATOM 2669 C C . PHE A 1 338 ? -9.509 4.428 -25.056 1.00 92.12 338 PHE A C 1
ATOM 2671 O O . PHE A 1 338 ? -9.593 5.151 -24.067 1.00 92.12 338 PHE A O 1
ATOM 2678 N N . LYS A 1 339 ? -8.366 3.825 -25.394 1.00 95.75 339 LYS A N 1
ATOM 2679 C CA . LYS A 1 339 ? -7.116 3.942 -24.629 1.00 95.75 339 LYS A CA 1
ATOM 2680 C C . LYS A 1 339 ? -6.025 4.523 -25.515 1.00 95.75 339 LYS A C 1
ATOM 2682 O O . LYS A 1 339 ? -5.729 3.960 -26.567 1.00 95.75 339 LYS A O 1
ATOM 2687 N N . ILE A 1 340 ? -5.415 5.626 -25.089 1.00 96.69 340 ILE A N 1
ATOM 2688 C CA . ILE A 1 340 ? -4.282 6.238 -25.790 1.00 96.69 340 ILE A CA 1
ATOM 2689 C C . ILE A 1 340 ? -2.992 5.811 -25.084 1.00 96.69 340 ILE A C 1
ATOM 2691 O O . ILE A 1 340 ? -2.758 6.262 -23.960 1.00 96.69 340 ILE A O 1
ATOM 2695 N N . PRO A 1 341 ? -2.148 4.961 -25.697 1.00 96.44 341 PRO A N 1
ATOM 2696 C CA . PRO A 1 341 ? -0.857 4.609 -25.122 1.00 96.44 341 PRO A CA 1
ATOM 2697 C C . PRO A 1 341 ? 0.081 5.820 -25.161 1.00 96.44 341 PRO A C 1
ATOM 2699 O O . PRO A 1 341 ? 0.288 6.434 -26.206 1.00 96.44 341 PRO A O 1
ATOM 2702 N N . LEU A 1 342 ? 0.666 6.148 -24.013 1.00 95.88 342 LEU A N 1
ATOM 2703 C CA . LEU A 1 342 ? 1.601 7.261 -23.832 1.00 95.88 342 LEU A CA 1
ATOM 2704 C C . LEU A 1 342 ? 2.996 6.789 -23.400 1.00 95.88 342 LEU A C 1
ATOM 2706 O O . LEU A 1 342 ? 3.877 7.611 -23.166 1.00 95.88 342 LEU A O 1
ATOM 2710 N N . ASP A 1 343 ? 3.222 5.478 -23.328 1.00 91.94 343 ASP A N 1
ATOM 2711 C CA . ASP A 1 343 ? 4.458 4.897 -22.804 1.00 91.94 343 ASP A CA 1
ATOM 2712 C C . ASP A 1 343 ? 5.702 5.293 -23.619 1.00 91.94 343 ASP A C 1
ATOM 2714 O O . ASP A 1 343 ? 6.670 5.825 -23.075 1.00 91.94 343 ASP A O 1
ATOM 2718 N N . LEU A 1 344 ? 5.646 5.126 -24.946 1.00 93.62 344 LEU A N 1
ATOM 2719 C CA . LEU A 1 344 ? 6.734 5.503 -25.852 1.00 93.62 344 LEU A CA 1
ATOM 2720 C C . LEU A 1 344 ? 7.029 7.015 -25.843 1.00 93.62 344 LEU A C 1
ATOM 2722 O O . LEU A 1 344 ? 8.192 7.370 -25.640 1.00 93.62 344 LEU A O 1
ATOM 2726 N N . PRO A 1 345 ? 6.048 7.926 -26.026 1.00 94.50 345 PRO A N 1
ATOM 2727 C CA . PRO A 1 345 ? 6.339 9.355 -25.951 1.00 94.50 345 PRO A CA 1
ATOM 2728 C C . PRO A 1 345 ? 6.834 9.772 -24.558 1.00 94.50 345 PRO A C 1
ATOM 2730 O O . PRO A 1 345 ? 7.781 10.550 -24.468 1.00 94.50 345 PRO A O 1
ATOM 2733 N N . ALA A 1 346 ? 6.285 9.216 -23.471 1.00 93.69 346 ALA A N 1
ATOM 2734 C CA . ALA A 1 346 ? 6.759 9.506 -22.116 1.00 93.69 346 ALA A CA 1
ATOM 2735 C C . ALA A 1 346 ? 8.198 9.019 -21.872 1.00 93.69 346 ALA A C 1
ATOM 2737 O O . ALA A 1 346 ? 8.959 9.693 -21.175 1.00 93.69 346 ALA A O 1
ATOM 2738 N N . ARG A 1 347 ? 8.592 7.881 -22.461 1.00 94.12 347 ARG A N 1
ATOM 2739 C CA . ARG A 1 347 ? 9.979 7.395 -22.461 1.00 94.12 347 ARG A CA 1
ATOM 2740 C C . ARG A 1 347 ? 10.898 8.338 -23.235 1.00 94.12 347 ARG A C 1
ATOM 2742 O O . ARG A 1 347 ? 11.901 8.782 -22.686 1.00 94.12 347 ARG A O 1
ATOM 2749 N N . LEU A 1 348 ? 10.565 8.642 -24.492 1.00 94.06 348 LEU A N 1
ATOM 2750 C CA . LEU A 1 348 ? 11.411 9.450 -25.383 1.00 94.06 348 LEU A CA 1
ATOM 2751 C C . LEU A 1 348 ? 11.629 10.872 -24.853 1.00 94.06 348 LEU A C 1
ATOM 2753 O O . LEU A 1 348 ? 12.715 11.422 -25.004 1.00 94.06 348 LEU A O 1
ATOM 2757 N N . LEU A 1 349 ? 10.622 11.444 -24.190 1.00 94.31 349 LEU A N 1
ATOM 2758 C CA . LEU A 1 349 ? 10.700 12.766 -23.564 1.00 94.31 349 LEU A CA 1
ATOM 2759 C C . LEU A 1 349 ? 11.315 12.742 -22.150 1.00 94.31 349 LEU A C 1
ATOM 2761 O O . LEU A 1 349 ? 11.337 13.771 -21.480 1.00 94.31 349 LEU A O 1
ATOM 2765 N N . GLY A 1 350 ? 11.771 11.585 -21.652 1.00 91.38 350 GLY A N 1
ATOM 2766 C CA . GLY A 1 350 ? 12.370 11.446 -20.317 1.00 91.38 350 GLY A CA 1
ATOM 2767 C C . GLY A 1 350 ? 11.390 11.603 -19.143 1.00 91.38 350 GLY A C 1
ATOM 2768 O O . GLY A 1 350 ? 11.807 11.609 -17.983 1.00 91.38 350 GLY A O 1
ATOM 2769 N N . ILE A 1 351 ? 1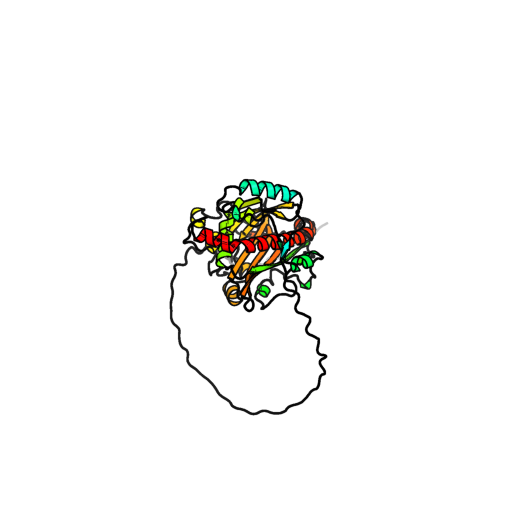0.085 11.692 -19.416 1.00 93.00 351 ILE A N 1
ATOM 2770 C CA . ILE A 1 351 ? 9.034 11.885 -18.407 1.00 93.00 351 ILE A CA 1
ATOM 2771 C C . ILE A 1 351 ? 8.973 10.686 -17.458 1.00 93.00 351 ILE A C 1
ATOM 2773 O O . ILE A 1 351 ? 8.838 10.893 -16.251 1.00 93.00 351 ILE A O 1
ATOM 2777 N N . LYS A 1 352 ? 9.123 9.454 -17.975 1.00 92.38 352 LYS A N 1
ATOM 2778 C CA . LYS A 1 352 ? 9.156 8.235 -17.143 1.00 92.38 352 LYS A CA 1
ATOM 2779 C C . LYS A 1 352 ? 10.255 8.329 -16.090 1.00 92.38 352 LYS A C 1
ATOM 2781 O O . LYS A 1 352 ? 9.942 8.329 -14.907 1.00 92.38 352 LYS A O 1
ATOM 2786 N N . LYS A 1 353 ? 11.505 8.561 -16.500 1.00 93.62 353 LYS A N 1
ATOM 2787 C CA . LYS A 1 353 ? 12.644 8.687 -15.575 1.00 93.62 353 LYS A CA 1
ATOM 2788 C C . LYS A 1 353 ? 12.443 9.797 -14.543 1.00 93.62 353 LYS A C 1
ATOM 2790 O O . LYS A 1 353 ? 12.694 9.594 -13.360 1.00 93.62 353 LYS A O 1
ATOM 2795 N N . MET A 1 354 ? 11.942 10.954 -14.975 1.00 92.38 354 MET A N 1
ATOM 2796 C CA . MET A 1 354 ? 11.682 12.090 -14.087 1.00 92.38 354 MET A CA 1
ATOM 2797 C C . MET A 1 354 ? 10.612 11.788 -13.023 1.00 92.38 354 MET A C 1
ATOM 2799 O O . MET A 1 354 ? 10.718 12.269 -11.895 1.00 92.38 354 MET A O 1
ATOM 2803 N N . ARG A 1 355 ? 9.562 11.039 -13.382 1.00 91.75 355 ARG A N 1
ATOM 2804 C CA . ARG A 1 355 ? 8.398 10.788 -12.515 1.00 91.75 355 ARG A CA 1
ATOM 2805 C C . ARG A 1 355 ? 8.481 9.478 -11.737 1.00 91.75 355 ARG A C 1
ATOM 2807 O O . ARG A 1 355 ? 7.938 9.418 -10.642 1.00 91.75 355 ARG A O 1
ATOM 2814 N N . ALA A 1 356 ? 9.137 8.468 -12.294 1.00 92.69 356 ALA A N 1
ATOM 2815 C CA . ALA A 1 356 ? 9.140 7.100 -11.805 1.00 92.69 356 ALA A CA 1
ATOM 2816 C C . ALA A 1 356 ? 10.535 6.507 -11.590 1.00 92.69 356 ALA A C 1
ATOM 2818 O O . ALA A 1 356 ? 10.581 5.396 -11.110 1.00 92.69 356 ALA A O 1
ATOM 2819 N N . GLY A 1 357 ? 11.648 7.175 -11.918 1.00 93.94 357 GLY A N 1
ATOM 2820 C CA . GLY A 1 357 ? 12.991 6.569 -11.878 1.00 93.94 357 GLY A CA 1
ATOM 2821 C C . GLY A 1 357 ? 13.507 6.161 -10.485 1.00 93.94 357 GLY A C 1
ATOM 2822 O O . GLY A 1 357 ? 12.757 6.074 -9.512 1.00 93.94 357 GLY A O 1
ATOM 2823 N N . ALA A 1 358 ? 14.824 5.956 -10.364 1.00 96.56 358 ALA A N 1
ATOM 2824 C CA . ALA A 1 358 ? 15.468 5.361 -9.182 1.00 96.56 358 ALA A CA 1
ATOM 2825 C C . ALA A 1 358 ? 15.035 5.959 -7.830 1.00 96.56 358 ALA A C 1
ATOM 2827 O O . ALA A 1 358 ? 14.825 5.224 -6.868 1.00 96.56 358 ALA A O 1
ATOM 2828 N N . SER A 1 359 ? 14.866 7.285 -7.761 1.00 96.38 359 SER A N 1
ATOM 2829 C CA . SER A 1 359 ? 14.435 7.969 -6.536 1.00 96.38 359 SER A CA 1
ATOM 2830 C C . SER A 1 359 ? 13.037 7.540 -6.091 1.00 96.38 359 SER A C 1
ATOM 2832 O O . SER A 1 359 ? 12.851 7.302 -4.904 1.00 96.38 359 SER A O 1
ATOM 2834 N N . LEU A 1 360 ? 12.069 7.392 -7.006 1.00 97.50 360 LEU A N 1
ATOM 2835 C CA . LEU A 1 360 ? 10.745 6.897 -6.623 1.00 97.50 360 LEU A CA 1
ATOM 2836 C C . LEU A 1 360 ? 10.838 5.442 -6.161 1.00 97.50 360 LEU A C 1
ATOM 2838 O O . LEU A 1 360 ? 10.257 5.107 -5.138 1.00 97.50 360 LEU A O 1
ATOM 2842 N N . ALA A 1 361 ? 11.585 4.597 -6.878 1.00 98.25 361 ALA A N 1
ATOM 2843 C CA . ALA A 1 361 ? 11.746 3.186 -6.523 1.00 98.25 361 ALA A CA 1
ATOM 2844 C C . ALA A 1 361 ? 12.283 3.011 -5.092 1.00 98.25 361 ALA A C 1
ATOM 2846 O O . ALA A 1 361 ? 11.718 2.259 -4.300 1.00 98.25 361 ALA A O 1
ATOM 2847 N N . TYR A 1 362 ? 13.359 3.730 -4.766 1.00 98.56 362 TYR A N 1
ATOM 2848 C CA . TYR A 1 362 ? 14.002 3.696 -3.455 1.00 98.56 362 TYR A CA 1
ATOM 2849 C C . TYR A 1 362 ? 13.062 4.168 -2.341 1.00 98.56 362 TYR A C 1
ATOM 2851 O O . TYR A 1 362 ? 12.821 3.441 -1.376 1.00 98.56 362 TYR A O 1
ATOM 2859 N N . GLU A 1 363 ? 12.490 5.365 -2.497 1.00 98.25 363 GLU A N 1
ATOM 2860 C CA . GLU A 1 363 ? 11.610 5.955 -1.484 1.00 98.25 363 GLU A CA 1
ATOM 2861 C C . GLU A 1 363 ? 10.340 5.119 -1.290 1.00 98.25 363 GLU A C 1
ATOM 2863 O O . GLU A 1 363 ? 9.870 4.948 -0.168 1.00 98.25 363 GLU A O 1
ATOM 2868 N N . HIS A 1 364 ? 9.806 4.538 -2.367 1.00 98.56 364 HIS A N 1
ATOM 2869 C CA . HIS A 1 364 ? 8.621 3.693 -2.297 1.00 98.56 364 HIS A CA 1
ATOM 2870 C C . HIS A 1 364 ? 8.901 2.337 -1.631 1.00 98.56 364 HIS A C 1
ATOM 2872 O O . HIS A 1 364 ? 8.033 1.810 -0.937 1.00 98.56 364 HIS A O 1
ATOM 2878 N N . PHE A 1 365 ? 10.096 1.763 -1.797 1.00 98.69 365 PHE A N 1
ATOM 2879 C CA . PHE A 1 365 ? 10.471 0.542 -1.078 1.00 98.69 365 PHE A CA 1
ATOM 2880 C C . PHE A 1 365 ? 10.501 0.765 0.439 1.00 98.69 365 PHE A C 1
ATOM 2882 O O . PHE A 1 365 ? 9.945 -0.034 1.191 1.00 98.69 365 PHE A O 1
ATOM 2889 N N . ILE A 1 366 ? 11.082 1.883 0.888 1.00 98.31 366 ILE A N 1
ATOM 2890 C CA . ILE A 1 366 ? 11.068 2.270 2.308 1.00 98.31 366 ILE A CA 1
ATOM 2891 C C . ILE A 1 366 ? 9.638 2.549 2.776 1.00 98.31 366 ILE A C 1
ATOM 2893 O O . ILE A 1 366 ? 9.275 2.161 3.888 1.00 98.31 366 ILE A O 1
ATOM 2897 N N . HIS A 1 367 ? 8.831 3.199 1.933 1.00 98.69 367 HIS A N 1
ATOM 2898 C CA . HIS A 1 367 ? 7.443 3.515 2.242 1.00 98.69 367 HIS A CA 1
ATOM 2899 C C . HIS A 1 367 ? 6.612 2.251 2.512 1.00 98.69 367 HIS A C 1
ATOM 2901 O O . HIS A 1 367 ? 6.063 2.143 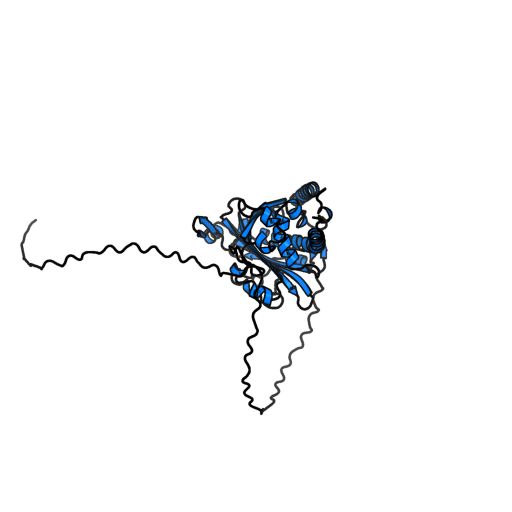3.607 1.00 98.69 367 HIS A O 1
ATOM 2907 N N . ASP A 1 368 ? 6.610 1.275 1.591 1.00 98.75 368 ASP A N 1
ATOM 2908 C CA . ASP A 1 368 ? 5.901 -0.012 1.753 1.00 98.75 368 ASP A CA 1
ATOM 2909 C C . ASP A 1 368 ? 6.377 -0.749 3.017 1.00 98.75 368 ASP A C 1
ATOM 2911 O O . ASP A 1 368 ? 5.572 -1.148 3.864 1.00 98.75 368 ASP A O 1
ATOM 2915 N N . GLN A 1 369 ? 7.698 -0.875 3.192 1.00 98.50 369 GLN A N 1
ATOM 2916 C CA . GLN A 1 369 ? 8.272 -1.557 4.354 1.00 98.50 369 GLN A CA 1
ATOM 2917 C C . GLN A 1 369 ? 7.828 -0.913 5.667 1.00 98.50 369 GLN A C 1
ATOM 2919 O O . GLN A 1 369 ? 7.497 -1.617 6.619 1.00 98.50 369 GLN A O 1
ATOM 2924 N N . THR A 1 370 ? 7.790 0.417 5.724 1.00 98.62 370 THR A N 1
ATOM 2925 C CA . THR A 1 370 ? 7.424 1.152 6.938 1.00 98.62 370 THR A CA 1
ATOM 2926 C C . THR A 1 370 ? 5.930 1.053 7.222 1.00 98.62 370 THR A C 1
ATOM 2928 O O . THR A 1 370 ? 5.536 0.703 8.337 1.00 98.62 370 THR A O 1
ATOM 2931 N N . GLU A 1 371 ? 5.087 1.348 6.231 1.00 98.75 371 GLU A N 1
ATOM 2932 C CA . GLU A 1 371 ? 3.640 1.405 6.425 1.00 98.75 371 GLU A CA 1
ATOM 2933 C C . GLU A 1 371 ? 3.085 0.026 6.796 1.00 98.75 371 GLU A C 1
ATOM 2935 O O . GLU A 1 371 ? 2.322 -0.107 7.753 1.00 98.75 371 GLU A O 1
ATOM 2940 N N . PHE A 1 372 ? 3.501 -1.034 6.101 1.00 98.81 372 PHE A N 1
ATOM 2941 C CA . PHE A 1 372 ? 2.940 -2.358 6.335 1.00 98.81 372 PHE A CA 1
ATOM 2942 C C . PHE A 1 372 ? 3.507 -3.011 7.593 1.00 98.81 372 PHE A C 1
ATOM 2944 O O . PHE A 1 372 ? 2.766 -3.714 8.281 1.00 98.81 372 PHE A O 1
ATOM 2951 N N . THR A 1 373 ? 4.765 -2.728 7.955 1.00 98.62 373 THR A N 1
ATOM 2952 C CA . THR A 1 373 ? 5.311 -3.156 9.254 1.00 98.62 373 THR A CA 1
ATOM 2953 C C . THR A 1 373 ? 4.554 -2.480 10.396 1.00 98.62 373 THR A C 1
ATOM 2955 O O . THR A 1 373 ? 4.200 -3.129 11.381 1.00 98.62 373 THR A O 1
ATOM 2958 N N . ASN A 1 374 ? 4.230 -1.191 10.257 1.00 98.75 374 ASN A N 1
ATOM 2959 C CA . ASN A 1 374 ? 3.430 -0.488 11.252 1.00 98.75 374 ASN A CA 1
ATOM 2960 C C . ASN A 1 374 ? 1.994 -1.029 11.320 1.00 98.75 374 ASN A C 1
ATOM 2962 O O . ASN A 1 374 ? 1.513 -1.320 12.414 1.00 98.75 374 ASN A O 1
ATOM 2966 N N . LEU A 1 375 ? 1.330 -1.243 10.179 1.00 98.81 375 LEU A N 1
ATOM 2967 C CA . LEU A 1 375 ? -0.019 -1.818 10.130 1.00 98.81 375 LEU A CA 1
ATOM 2968 C C . LEU A 1 375 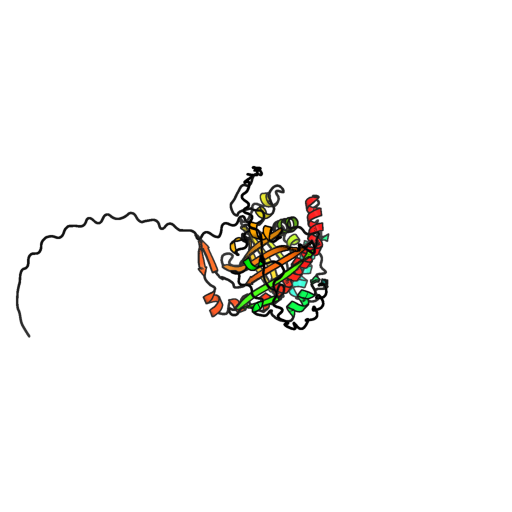? -0.083 -3.184 10.823 1.00 98.81 375 LEU A C 1
ATOM 2970 O O . LEU A 1 375 ? -0.972 -3.420 11.643 1.00 98.81 375 LEU A O 1
ATOM 2974 N N . ALA A 1 376 ? 0.882 -4.063 10.540 1.00 98.44 376 ALA A N 1
ATOM 2975 C CA . ALA A 1 376 ? 0.985 -5.376 11.169 1.00 98.44 376 ALA A CA 1
ATOM 2976 C C . ALA A 1 376 ? 1.032 -5.299 12.706 1.00 98.44 376 ALA A C 1
ATOM 2978 O O . ALA A 1 376 ? 0.487 -6.172 13.377 1.00 98.44 376 ALA A O 1
ATOM 2979 N N . SER A 1 377 ? 1.624 -4.237 13.267 1.00 98.00 377 SER A N 1
ATOM 2980 C CA . SER A 1 377 ? 1.798 -4.083 14.717 1.00 98.00 377 SER A CA 1
ATOM 2981 C C . SER A 1 377 ? 0.496 -3.863 15.496 1.00 98.00 377 SER A C 1
ATOM 2983 O O . SER A 1 377 ? 0.449 -4.149 16.692 1.00 98.00 377 SER A O 1
ATOM 2985 N N . PHE A 1 378 ? -0.559 -3.349 14.852 1.00 98.62 378 PHE A N 1
ATOM 2986 C CA . PHE A 1 378 ? -1.798 -2.978 15.545 1.00 98.62 378 PHE A CA 1
ATOM 2987 C C . PHE A 1 378 ? -3.073 -3.547 14.927 1.00 98.62 378 PHE A C 1
ATOM 2989 O O . PHE A 1 378 ? -4.119 -3.529 15.584 1.00 98.62 378 PHE A O 1
ATOM 2996 N N . LEU A 1 379 ? -3.019 -4.050 13.690 1.00 98.81 379 LEU A N 1
ATOM 2997 C CA . LEU A 1 379 ? -4.203 -4.476 12.949 1.00 98.81 379 LEU A CA 1
ATOM 2998 C C . LEU A 1 379 ? -5.078 -5.501 13.703 1.00 98.81 379 LEU A C 1
ATOM 3000 O O . LEU A 1 379 ? -6.290 -5.274 13.752 1.00 98.81 379 LEU A O 1
ATOM 3004 N N . PRO A 1 380 ? -4.542 -6.558 14.354 1.00 98.69 380 PRO A N 1
ATOM 3005 C CA . PRO A 1 380 ? -5.377 -7.513 15.089 1.00 98.69 380 PRO A CA 1
ATOM 3006 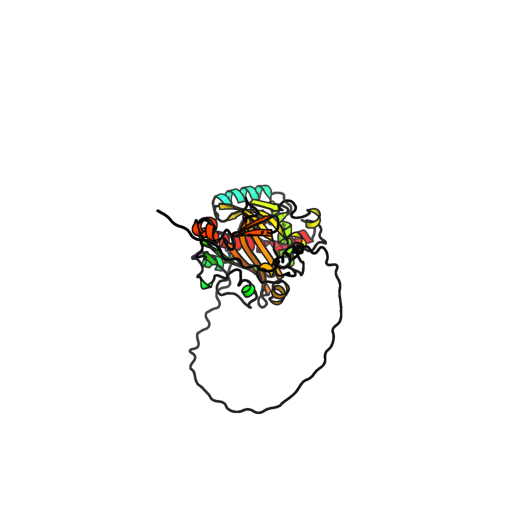C C . PRO A 1 380 ? -6.167 -6.865 16.229 1.00 98.69 380 PRO A C 1
ATOM 3008 O O . PRO A 1 380 ? -7.371 -7.089 16.370 1.00 98.69 380 PRO A O 1
ATOM 3011 N N . ALA A 1 381 ? -5.508 -6.013 17.018 1.00 98.69 381 ALA A N 1
ATOM 3012 C CA . ALA A 1 381 ? -6.126 -5.338 18.153 1.00 98.69 381 ALA A CA 1
ATOM 3013 C C . ALA A 1 381 ? -7.157 -4.293 17.702 1.00 98.69 381 ALA A C 1
ATOM 3015 O O . ALA A 1 381 ? -8.230 -4.195 18.297 1.00 98.69 381 ALA A O 1
ATOM 3016 N N . LEU A 1 382 ? -6.850 -3.531 16.649 1.00 98.81 382 LEU A N 1
ATOM 3017 C CA . LEU A 1 382 ? -7.771 -2.564 16.053 1.00 98.81 382 LEU A CA 1
ATOM 3018 C C . LEU A 1 382 ? -9.024 -3.262 15.506 1.00 98.81 382 LEU A C 1
ATOM 3020 O O . LEU A 1 382 ? -10.149 -2.841 15.781 1.00 98.81 382 LEU A O 1
ATOM 3024 N N . TYR A 1 383 ? -8.835 -4.360 14.774 1.00 98.62 383 TYR A N 1
ATOM 3025 C CA . TYR A 1 383 ? -9.936 -5.139 14.223 1.00 98.62 383 TYR A CA 1
ATOM 3026 C C . TYR A 1 383 ? -10.807 -5.773 15.314 1.00 98.62 383 TYR A C 1
ATOM 3028 O O . TYR A 1 383 ? -12.033 -5.784 15.196 1.00 98.62 383 TYR A O 1
ATOM 3036 N N . ALA A 1 384 ? -10.203 -6.267 16.399 1.00 98.56 384 ALA A N 1
ATOM 3037 C CA . ALA A 1 384 ? -10.935 -6.812 17.540 1.00 98.56 384 ALA A CA 1
ATOM 3038 C C . ALA A 1 384 ? -11.841 -5.761 18.203 1.00 98.56 384 ALA A C 1
ATOM 3040 O O . ALA A 1 384 ? -13.002 -6.049 18.501 1.00 98.56 384 ALA A O 1
ATOM 3041 N N . ASP A 1 385 ? -11.349 -4.532 18.379 1.00 98.56 385 ASP A N 1
ATOM 3042 C CA . ASP A 1 385 ? -12.137 -3.432 18.937 1.00 98.56 385 ASP A CA 1
ATOM 3043 C C . ASP A 1 385 ? -13.293 -3.012 18.017 1.00 98.56 385 ASP A C 1
ATOM 3045 O O . ASP A 1 385 ? -14.409 -2.804 18.500 1.00 98.56 385 ASP A O 1
ATOM 3049 N N . TRP A 1 386 ? -13.071 -2.975 16.698 1.00 97.12 386 TRP A N 1
ATOM 3050 C CA . TRP A 1 386 ? -14.147 -2.774 15.722 1.00 97.12 386 TRP A CA 1
ATOM 3051 C C . TRP A 1 386 ? -15.184 -3.903 15.767 1.00 97.12 386 TRP A C 1
ATOM 3053 O O . TRP A 1 386 ? -16.389 -3.645 15.838 1.00 97.12 386 TRP A O 1
ATOM 3063 N N . LYS A 1 387 ? -14.748 -5.172 15.802 1.00 96.19 387 LYS A N 1
ATOM 3064 C CA . LYS A 1 387 ? -15.670 -6.315 15.899 1.00 96.19 387 LYS A CA 1
ATOM 3065 C C . LYS A 1 387 ? -16.534 -6.238 17.154 1.00 96.19 387 LYS A C 1
ATOM 3067 O O . LYS A 1 387 ? -17.737 -6.485 17.052 1.00 96.19 387 LYS A O 1
ATOM 3072 N N . ALA A 1 388 ? -15.943 -5.831 18.276 1.00 97.00 388 ALA A N 1
ATOM 3073 C CA . ALA A 1 388 ? -16.609 -5.632 19.560 1.00 97.00 388 ALA A CA 1
ATOM 3074 C C . ALA A 1 388 ? -17.515 -4.383 19.626 1.00 97.00 388 ALA A C 1
ATOM 3076 O O . ALA A 1 388 ? -18.123 -4.142 20.665 1.00 97.00 388 ALA A O 1
ATOM 3077 N N . GLY A 1 389 ? -17.612 -3.586 18.553 1.00 94.81 389 GLY A N 1
ATOM 3078 C CA . GLY A 1 389 ? -18.465 -2.394 18.500 1.00 94.81 389 GLY A CA 1
ATOM 3079 C C . GLY A 1 389 ? -17.918 -1.192 19.272 1.00 94.81 389 GLY A C 1
ATOM 3080 O O . GLY A 1 389 ? -18.682 -0.297 19.621 1.00 94.81 389 GLY A O 1
ATOM 3081 N N . LYS A 1 390 ? -16.610 -1.167 19.561 1.00 95.25 390 LYS A N 1
ATOM 3082 C CA . LYS A 1 390 ? -15.949 -0.025 20.214 1.00 95.25 390 LYS A CA 1
ATOM 3083 C C . LYS A 1 390 ? -15.516 1.061 19.220 1.00 95.25 390 LYS A C 1
ATOM 3085 O O . LYS A 1 390 ? -15.181 2.159 19.661 1.00 95.25 390 LYS A O 1
ATOM 3090 N N . LEU A 1 391 ? -15.473 0.739 17.922 1.00 92.44 391 LEU A N 1
ATOM 3091 C CA . LEU A 1 391 ? -15.022 1.598 16.816 1.00 92.44 391 LEU A CA 1
ATOM 3092 C C . LEU A 1 391 ? -16.013 1.620 15.657 1.00 92.44 391 LEU A C 1
ATOM 3094 O O . LEU A 1 391 ? -16.696 0.588 15.455 1.00 92.44 391 LEU A O 1
#

pLDDT: mean 81.73, std 25.32, range [25.41, 98.88]